Protein 2Y24 (pdb70)

Nearest PDB structures (foldseek):
  2y24-assembly1_A  TM=1.003E+00  e=2.782E-86  Dickeya chrysanthemi
  5a6m-assembly1_A  TM=9.513E-01  e=2.501E-49  Acetivibrio thermocellus ATCC 27405
  4uqe-assembly1_A  TM=9.504E-01  e=2.361E-49  Acetivibrio thermocellus
  8vg9-assembly1_A  TM=9.445E-01  e=3.820E-45  Ruminococcus champanellensis 18P13 = JCM 17042
  4fmv-assembly1_A  TM=9.065E-01  e=8.695E-42  Ruminiclostridium papyrosolvens DSM 2782

InterPro domains:
  IPR001139 Glycoside hydrolase family 30 [PTHR11069] (90-370)
  IPR013780 Glycosyl hydrolase, all-beta [G3DSA:2.60.40.1180] (35-410)
  IPR017853 Glycoside hydrolase superfamily [SSF51445] (44-320)
  IPR033452 Glycosyl hydrolase family 30, beta sandwich domain [PF17189] (321-410)
  IPR033453 Glycosyl hydrolase family 30, TIM-barrel domain [PF02055] (87-242)

Secondary structure (DSSP, 8-state):
-EEEEEEEEEEEE--EEEEE--BTTBPPPPHHHHHHHH--STT-----EEEEEE-SSGGGGGGGHHHHHHHHHTTPEEEEEES---GGGBTTSSSBS--BB-GGGHHHHHHHHHHHHHHHHHTT---SEEES-S-TT---SSB--B--HHHHHHHHHHHGGGSTTSEEEEEEETT--GGGTHHHHT-HHHHTT--EEEEE-TTS-----HHHHHTTPEEEEEEE-S-TTS-TT-HHHHHHHHHHHHHHHHTT-SEEEEEESBSTTSSB-TTSPBPHHHHHHHHHHTTS-TT-EEEEE-S-SBTTEEEEEEE-TT--EEEEEEE-SSS-EEEEEEEES----EEEEEEESSS-SSEEEEEEE--TTSEEEEEE-TTEEEEEEE-

Foldseek 3Di:
DEKEFELPFFFAFAQFEAAEQQPVNDPGDDPLLLCQACDLDDQRQQGQEYEYEQDLDVVPLVRPAPSLLSSVVSNHAYEYAYAAHCQVQFPRSDQAQATARDPVCLVVLLVSQVVSQVVCVVRRRHHQAYEPHAALPDGHGHGHHHDFLVRLLVSQLVRLVVCPRHAYEDDQHAQLDCRNHVSQLVDCSNVVSHAEYEYEHPPHAQAADVSCRVSNHAYEHAEDFPDQPDFLQPLVGLLVLLVRVLSNVVSRHNYYYYYHQEDRNHQADPVSGGHLNSLSSSLCNSAQDGRKTKTDMDADPDPQKGKTKIAHPVGWIKIKIRHAAQAKDKYKYQYPPHDFFKWWKFKDANPHRRHTDDMWTQDPRRITMDMDHGRIIMMITGD

CATH classification: 2.60.40.1180 (+1 more: 3.20.20.80)

B-factor: mean 15.13, std 9.32, range [5.58, 94.35]

Structure (mmCIF, N/CA/C/O backbone):
data_2Y24
#
_entry.id   2Y24
#
_cell.length_a   59.578
_cell.length_b   59.578
_cell.length_c   168.296
_cell.angle_alpha   90.00
_cell.angle_beta   90.00
_cell.angle_gamma   120.00
#
_symmetry.space_group_name_H-M   'P 32 2 1'
#
loop_
_entity.id
_entity.type
_entity.pdbx_description
1 polymer XYLANASE
2 branched '4-O-methyl-alpha-D-glucopyranuronic acid-(1-2)-[beta-D-xylopyranose-(1-4)]beta-D-xylopyranose-(1-4)-beta-D-xylopyranose'
3 non-polymer 'TETRAETHYLENE GLYCOL'
4 non-polymer 'TRIETHYLENE GLYCOL'
5 non-polymer IMIDAZOLE
6 water water
#
loop_
_atom_site.group_PDB
_atom_site.id
_atom_site.type_symbol
_atom_site.label_atom_id
_atom_site.label_alt_id
_atom_site.label_comp_id
_atom_site.label_asym_id
_atom_site.label_entity_id
_atom_site.label_seq_id
_atom_site.pdbx_PDB_ins_code
_atom_site.Cartn_x
_atom_site.Cartn_y
_atom_site.Cartn_z
_atom_site.occupancy
_atom_site.B_iso_or_equiv
_atom_site.auth_seq_id
_atom_site.auth_comp_id
_atom_site.auth_asym_id
_atom_site.auth_atom_id
_atom_site.pdbx_PDB_model_num
ATOM 1 N N . ASP A 1 1 ? 9.276 -8.937 0.709 1.00 20.89 31 ASP A N 1
ATOM 2 C CA . ASP A 1 1 ? 9.692 -7.498 0.589 1.00 19.89 31 ASP A CA 1
ATOM 3 C C . ASP A 1 1 ? 9.943 -7.151 -0.876 1.00 19.21 31 ASP A C 1
ATOM 4 O O . ASP A 1 1 ? 9.811 -8.030 -1.770 1.00 16.81 31 ASP A O 1
ATOM 9 N N . THR A 1 2 ? 10.301 -5.881 -1.125 1.00 19.92 32 THR A N 1
ATOM 10 C CA . THR A 1 2 ? 10.437 -5.346 -2.485 1.00 20.60 32 THR A CA 1
ATOM 11 C C . THR A 1 2 ? 11.664 -5.839 -3.241 1.00 17.80 32 THR A C 1
ATOM 12 O O . THR A 1 2 ? 12.759 -5.905 -2.685 1.00 18.67 32 THR A O 1
ATOM 16 N N . VAL A 1 3 ? 11.441 -6.247 -4.484 1.00 14.25 33 VAL A N 1
ATOM 17 C CA . VAL A 1 3 ? 12.524 -6.592 -5.425 1.00 14.29 33 VAL A CA 1
ATOM 18 C C . VAL A 1 3 ? 12.441 -5.678 -6.635 1.00 14.46 33 VAL A C 1
ATOM 19 O O . VAL A 1 3 ? 11.514 -5.787 -7.502 1.00 16.49 33 VAL A O 1
ATOM 23 N N . LYS A 1 4 ? 13.416 -4.749 -6.705 1.00 13.11 34 LYS A N 1
ATOM 24 C CA . LYS A 1 4 ? 13.539 -3.860 -7.902 1.00 14.35 34 LYS A CA 1
ATOM 25 C C . LYS A 1 4 ? 14.459 -4.462 -8.944 1.00 13.93 34 LYS A C 1
ATOM 26 O O . LYS A 1 4 ? 15.564 -4.920 -8.629 1.00 14.37 34 LYS A O 1
ATOM 32 N N . ILE A 1 5 ? 13.977 -4.468 -10.189 1.00 13.77 35 ILE A N 1
ATOM 33 C CA . ILE A 1 5 ? 14.727 -5.076 -11.309 1.00 13.41 35 ILE A CA 1
ATOM 34 C C . ILE A 1 5 ? 14.776 -3.987 -12.417 1.00 16.39 35 ILE A C 1
ATOM 35 O O . ILE A 1 5 ? 13.733 -3.378 -12.743 1.00 15.78 35 ILE A O 1
ATOM 40 N N . ASP A 1 6 ? 15.956 -3.768 -12.971 1.00 15.25 36 ASP A N 1
ATOM 41 C CA . ASP A 1 6 ? 16.130 -2.874 -14.135 1.00 14.34 36 ASP A CA 1
ATOM 42 C C . ASP A 1 6 ? 16.800 -3.602 -15.276 1.00 13.93 36 ASP A C 1
ATOM 43 O O . ASP A 1 6 ? 18.004 -3.903 -15.197 1.00 13.61 36 ASP A O 1
ATOM 48 N N . ALA A 1 7 ? 16.037 -3.947 -16.301 1.00 14.06 37 ALA A N 1
ATOM 49 C CA . ALA A 1 7 ? 16.459 -4.740 -17.423 1.00 13.76 37 ALA A CA 1
ATOM 50 C C . ALA A 1 7 ? 17.469 -4.032 -18.320 1.00 15.08 37 ALA A C 1
ATOM 51 O O . ALA A 1 7 ? 18.169 -4.640 -19.164 1.00 16.19 37 ALA A O 1
ATOM 53 N N . ASN A 1 8 ? 17.600 -2.719 -18.098 1.00 14.41 38 ASN A N 1
ATOM 54 C CA . ASN A 1 8 ? 18.555 -1.896 -18.841 1.00 13.01 38 ASN A CA 1
ATOM 55 C C . ASN A 1 8 ? 19.953 -1.754 -18.218 1.00 15.03 38 ASN A C 1
ATOM 56 O O . ASN A 1 8 ? 20.775 -1.127 -18.771 1.00 15.46 38 ASN A O 1
ATOM 64 N N . VAL A 1 9 ? 20.200 -2.381 -17.083 1.00 13.92 39 VAL A N 1
ATOM 65 C CA . VAL A 1 9 ? 21.513 -2.413 -16.417 1.00 13.65 39 VAL A CA 1
ATOM 66 C C . VAL A 1 9 ? 21.946 -3.881 -16.440 1.00 11.44 39 VAL A C 1
ATOM 67 O O . VAL A 1 9 ? 21.271 -4.791 -15.913 1.00 12.34 39 VAL A O 1
ATOM 71 N N . ASN A 1 10 ? 23.049 -4.124 -17.148 1.00 12.61 40 ASN A N 1
ATOM 72 C CA . ASN A 1 10 ? 23.535 -5.495 -17.503 1.00 14.25 40 ASN A CA 1
ATOM 73 C C . ASN A 1 10 ? 24.887 -5.744 -16.827 1.00 12.17 40 ASN A C 1
ATOM 74 O O . ASN A 1 10 ? 25.659 -4.822 -16.582 1.00 14.17 40 ASN A O 1
ATOM 79 N N . TYR A 1 11 ? 25.178 -6.990 -16.533 1.00 10.87 41 TYR A N 1
ATOM 80 C CA . TYR A 1 11 ? 26.480 -7.415 -15.923 1.00 10.91 41 TYR A CA 1
ATOM 81 C C . TYR A 1 11 ? 27.114 -8.359 -16.931 1.00 10.30 41 TYR A C 1
ATOM 82 O O . TYR A 1 11 ? 27.287 -8.001 -18.094 1.00 10.54 41 TYR A O 1
ATOM 91 N N . GLN A 1 12 ? 27.459 -9.577 -16.521 1.00 9.45 42 GLN A N 1
ATOM 92 C CA . GLN A 1 12 ? 28.195 -10.541 -17.353 1.00 9.40 42 GLN A CA 1
ATOM 93 C C 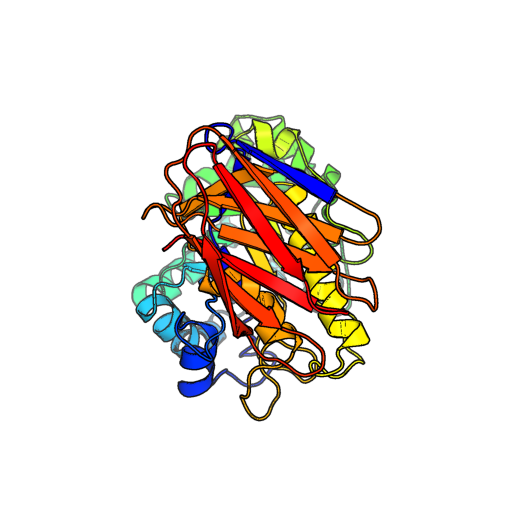. GLN A 1 12 ? 27.248 -11.281 -18.337 1.00 8.36 42 GLN A C 1
ATOM 94 O O . GLN A 1 12 ? 26.039 -11.461 -18.082 1.00 9.68 42 GLN A O 1
ATOM 100 N N . ILE A 1 13 ? 27.846 -11.751 -19.420 1.00 9.45 43 ILE A N 1
ATOM 101 C CA . ILE A 1 13 ? 27.300 -12.795 -20.277 1.00 9.96 43 ILE A CA 1
ATOM 102 C C . ILE A 1 13 ? 27.408 -14.166 -19.557 1.00 8.77 43 ILE A C 1
ATOM 103 O O . ILE A 1 13 ? 28.418 -14.477 -18.930 1.00 9.88 43 ILE A O 1
ATOM 108 N N . ILE A 1 14 ? 26.325 -14.968 -19.634 1.00 8.28 44 ILE A N 1
ATOM 109 C CA . ILE A 1 14 ? 26.351 -16.342 -19.144 1.00 7.97 44 ILE A CA 1
ATOM 110 C C . ILE A 1 14 ? 26.617 -17.256 -20.328 1.00 8.37 44 ILE A C 1
ATOM 111 O O . ILE A 1 14 ? 25.854 -17.353 -21.281 1.00 10.54 44 ILE A O 1
ATOM 116 N N . GLN A 1 15 ? 27.777 -17.897 -20.289 1.00 8.47 45 GLN A N 1
ATOM 117 C CA . GLN A 1 15 ? 28.108 -18.958 -21.227 1.00 10.02 45 GLN A CA 1
ATOM 118 C C . GLN A 1 15 ? 27.349 -20.231 -20.930 1.00 8.77 45 GLN A C 1
ATOM 119 O O . GLN A 1 15 ? 26.911 -20.884 -21.858 1.00 10.92 45 GLN A O 1
ATOM 129 N N . GLY A 1 16 ? 27.237 -20.617 -19.678 1.00 8.06 46 GLY A N 1
ATOM 130 C CA . GLY A 1 16 ? 26.543 -21.793 -19.331 1.00 8.08 46 GLY A CA 1
ATOM 131 C C . GLY A 1 16 ? 27.014 -22.505 -18.078 1.00 7.53 46 GLY A C 1
ATOM 132 O O . GLY A 1 16 ? 27.851 -21.954 -17.303 1.00 8.15 46 GLY A O 1
ATOM 133 N N . PHE A 1 17 ? 26.452 -23.687 -17.888 1.00 7.74 47 PHE A N 1
ATOM 134 C CA . PHE A 1 17 ? 26.627 -24.502 -16.729 1.00 7.65 47 PHE A CA 1
ATOM 135 C C . PHE A 1 17 ? 27.156 -25.853 -17.208 1.00 7.52 47 PHE A C 1
ATOM 136 O O . PHE A 1 17 ? 26.760 -26.342 -18.242 1.00 7.81 47 PHE A O 1
ATOM 144 N N . GLY A 1 18 ? 28.052 -26.434 -16.439 1.00 7.07 48 GLY A N 1
ATOM 145 C CA . GLY A 1 18 ? 28.739 -27.657 -16.880 1.00 7.59 48 GLY A CA 1
ATOM 146 C C . GLY A 1 18 ? 29.009 -28.691 -15.783 1.00 7.30 48 GLY A C 1
ATOM 147 O O . GLY A 1 18 ? 28.660 -28.536 -14.617 1.00 7.15 48 GLY A O 1
ATOM 148 N N . GLY A 1 19 ? 29.643 -29.768 -16.237 1.00 7.25 49 GLY A N 1
ATOM 149 C CA . GLY A 1 19 ? 30.174 -30.761 -15.328 1.00 6.76 49 GLY A CA 1
ATOM 150 C C . GLY A 1 19 ? 31.342 -31.511 -15.994 1.00 7.19 49 GLY A C 1
ATOM 151 O O . GLY A 1 19 ? 31.617 -31.326 -17.150 1.00 7.89 49 GLY A O 1
ATOM 152 N N . MET A 1 20 ? 31.955 -32.360 -15.197 1.00 7.95 50 MET A N 1
ATOM 153 C CA . MET A 1 20 ? 33.174 -33.154 -15.579 1.00 7.34 50 MET A CA 1
ATOM 154 C C . MET A 1 20 ? 32.770 -34.496 -16.150 1.00 7.24 50 MET A C 1
ATOM 155 O O . MET A 1 20 ? 32.033 -35.284 -15.507 1.00 8.26 50 MET A O 1
ATOM 160 N N . SER A 1 21 ? 33.305 -34.803 -17.335 1.00 8.16 51 SER A N 1
ATOM 161 C CA . SER A 1 21 ? 33.317 -36.149 -17.932 1.00 8.42 51 SER A CA 1
ATOM 162 C C . SER A 1 21 ? 34.570 -36.867 -17.410 1.00 8.66 51 SER A C 1
ATOM 163 O O . SER A 1 21 ? 35.691 -36.432 -17.648 1.00 9.89 51 SER A O 1
ATOM 166 N N . GLY A 1 22 ? 34.383 -37.915 -16.601 1.00 8.74 52 GLY A N 1
ATOM 167 C CA . GLY A 1 22 ? 35.445 -38.559 -15.871 1.00 10.20 52 GLY A CA 1
ATOM 168 C C . GLY A 1 22 ? 36.075 -39.835 -16.456 1.00 10.35 52 GLY A C 1
ATOM 169 O O . GLY A 1 22 ? 36.951 -40.401 -15.838 1.00 10.78 52 GLY A O 1
ATOM 170 N N . VAL A 1 23 ? 35.647 -40.246 -17.647 1.00 9.14 53 VAL A N 1
ATOM 171 C CA . VAL A 1 23 ? 36.133 -41.495 -18.271 1.00 10.25 53 VAL A CA 1
ATOM 172 C C . VAL A 1 23 ? 37.683 -41.500 -18.228 1.00 11.94 53 VAL A C 1
ATOM 173 O O . VAL A 1 23 ? 38.315 -40.509 -18.583 1.00 10.80 53 VAL A O 1
ATOM 177 N N . GLY A 1 24 ? 38.262 -42.660 -17.847 1.00 11.68 54 GLY A N 1
ATOM 178 C CA . GLY A 1 24 ? 39.682 -42.790 -17.666 1.00 12.81 54 GLY A CA 1
ATOM 179 C C . GLY A 1 24 ? 39.977 -42.857 -16.185 1.00 12.17 54 GLY A C 1
ATOM 180 O O . GLY A 1 24 ? 40.947 -43.519 -15.807 1.00 13.93 54 GLY A O 1
ATOM 181 N N . TRP A 1 25 ? 39.229 -42.110 -15.363 1.00 11.57 55 TRP A N 1
ATOM 182 C CA . TRP A 1 25 ? 39.346 -42.183 -13.909 1.00 11.11 55 TRP A CA 1
ATOM 183 C C . TRP A 1 25 ? 38.175 -42.913 -13.257 1.00 11.13 55 TRP A C 1
ATOM 184 O O . TRP A 1 25 ? 38.322 -43.594 -12.227 1.00 13.07 55 TRP A O 1
ATOM 195 N N . ILE A 1 26 ? 36.986 -42.680 -13.847 1.00 10.63 56 ILE A N 1
ATOM 196 C CA . ILE A 1 26 ? 35.727 -43.355 -13.460 1.00 10.67 56 ILE A CA 1
ATOM 197 C C . ILE A 1 26 ? 35.043 -43.867 -14.713 1.00 12.35 56 ILE A C 1
ATOM 198 O O . ILE A 1 26 ? 35.503 -43.621 -15.808 1.00 12.68 56 ILE A O 1
ATOM 203 N N . ASN A 1 27 ? 33.980 -44.679 -14.562 1.00 11.38 57 ASN A N 1
ATOM 204 C CA . ASN A 1 27 ? 33.287 -45.207 -15.718 1.00 12.10 57 ASN A CA 1
ATOM 205 C C . ASN A 1 27 ? 32.669 -44.083 -16.564 1.00 11.18 57 ASN A C 1
ATOM 206 O O . ASN A 1 27 ? 32.202 -43.055 -16.034 1.00 11.26 57 ASN A O 1
ATOM 211 N N . ASP A 1 28 ? 32.625 -44.265 -17.871 1.00 11.64 58 ASP A N 1
ATOM 212 C CA . ASP A 1 28 ? 32.108 -43.281 -18.800 1.00 10.83 58 ASP A CA 1
ATOM 213 C C . ASP A 1 28 ? 30.626 -43.094 -18.542 1.00 11.77 58 ASP A C 1
ATOM 214 O O . ASP A 1 28 ? 29.922 -43.974 -18.000 1.00 12.06 58 ASP A O 1
ATOM 219 N N . LEU A 1 29 ? 30.155 -41.920 -18.935 1.00 11.06 59 LEU A N 1
ATOM 220 C CA . LEU A 1 29 ? 28.738 -41.653 -19.042 1.00 11.63 59 LEU A CA 1
ATOM 221 C C . LEU A 1 29 ? 28.141 -42.479 -20.195 1.00 12.19 59 LEU A C 1
ATOM 222 O O . LEU A 1 29 ? 28.813 -42.760 -21.208 1.00 14.15 59 LEU A O 1
ATOM 227 N N . THR A 1 30 ? 26.873 -42.878 -20.045 1.00 10.94 60 THR A N 1
ATOM 228 C CA . THR A 1 30 ? 26.103 -43.501 -21.097 1.00 11.05 60 THR A CA 1
ATOM 229 C C . THR A 1 30 ? 25.402 -42.526 -22.004 1.00 12.09 60 THR A C 1
ATOM 230 O O . THR A 1 30 ? 25.228 -41.349 -21.654 1.00 10.96 60 THR A O 1
ATOM 234 N N . THR A 1 31 ? 24.959 -43.011 -23.152 1.00 11.81 61 THR A N 1
ATOM 235 C CA . THR A 1 31 ? 24.167 -42.181 -24.061 1.00 11.60 61 THR A CA 1
ATOM 236 C C . THR A 1 31 ? 22.981 -41.547 -23.352 1.00 10.95 61 THR A C 1
ATOM 237 O O . THR A 1 31 ? 22.705 -40.338 -23.580 1.00 12.13 61 THR A O 1
ATOM 241 N N . GLU A 1 32 ? 22.207 -42.334 -22.586 1.00 12.16 62 GLU A N 1
ATOM 242 C CA . GLU A 1 32 ? 21.055 -41.782 -21.867 1.00 11.97 62 GLU A CA 1
ATOM 243 C C . GLU A 1 32 ? 21.442 -40.735 -20.845 1.00 10.74 62 GLU A C 1
ATOM 244 O O . GLU A 1 32 ? 20.732 -39.739 -20.706 1.00 11.41 62 GLU A O 1
ATOM 250 N N . GLN A 1 33 ? 22.524 -41.002 -20.120 1.00 10.42 63 GLN A N 1
ATOM 251 C CA . GLN A 1 33 ? 22.971 -40.020 -19.110 1.00 9.55 63 GLN A CA 1
ATOM 252 C C . GLN A 1 33 ? 23.400 -38.687 -19.728 1.00 9.47 63 GLN A C 1
ATOM 253 O O . GLN A 1 33 ? 23.048 -37.631 -19.181 1.00 10.02 63 GLN A O 1
ATOM 259 N N . ILE A 1 34 ? 24.093 -38.729 -20.869 1.00 9.42 64 ILE A N 1
ATOM 260 C CA . ILE A 1 34 ? 24.416 -37.483 -21.613 1.00 9.49 64 ILE A CA 1
ATOM 261 C C . ILE A 1 34 ? 23.199 -36.717 -22.095 1.00 9.92 64 ILE A C 1
ATOM 262 O O . ILE A 1 34 ? 23.099 -35.502 -21.934 1.00 10.70 64 ILE A O 1
ATOM 267 N N . ASN A 1 35 ? 22.187 -37.452 -22.556 1.00 10.17 65 ASN A N 1
ATOM 268 C CA . ASN A 1 35 ? 20.897 -36.828 -22.937 1.00 10.32 65 ASN A CA 1
ATOM 269 C C . ASN A 1 35 ? 20.212 -36.171 -21.765 1.00 9.29 65 ASN A C 1
ATOM 270 O O . ASN A 1 35 ? 19.722 -35.065 -21.877 1.00 12.39 65 ASN A O 1
ATOM 275 N N . THR A 1 36 ? 20.232 -36.831 -20.610 1.00 9.43 66 THR A N 1
ATOM 276 C CA . THR A 1 36 ? 19.615 -36.234 -19.383 1.00 9.44 66 THR A CA 1
ATOM 277 C C . THR A 1 36 ? 20.322 -34.979 -18.950 1.00 9.91 66 THR A C 1
ATOM 278 O O . THR A 1 36 ? 19.676 -33.996 -18.533 1.00 10.77 66 THR A O 1
ATOM 282 N N . ALA A 1 37 ? 21.679 -35.043 -18.997 1.00 9.35 67 ALA A N 1
ATOM 283 C CA . ALA A 1 37 ? 22.460 -33.901 -18.507 1.00 8.25 67 ALA A CA 1
ATOM 284 C C . ALA A 1 37 ? 22.514 -32.732 -19.467 1.00 8.92 67 ALA A C 1
ATOM 285 O O . ALA A 1 37 ? 22.540 -31.587 -18.983 1.00 9.21 67 ALA A O 1
ATOM 287 N N . TYR A 1 38 ? 22.572 -32.989 -20.770 1.00 8.58 68 TYR A N 1
ATOM 288 C CA . TYR A 1 38 ? 22.796 -31.947 -21.780 1.00 9.11 68 TYR A CA 1
ATOM 289 C C . TYR A 1 38 ? 21.559 -31.504 -22.584 1.00 10.74 68 TYR A C 1
ATOM 290 O O . TYR A 1 38 ? 21.641 -30.521 -23.348 1.00 10.84 68 TYR A O 1
ATOM 299 N N . GLY A 1 39 ? 20.441 -32.247 -22.456 1.00 10.74 69 GLY A N 1
ATOM 300 C CA . GLY A 1 39 ? 19.152 -31.686 -22.918 1.00 10.42 69 GLY A CA 1
ATOM 301 C C . GLY A 1 39 ? 18.738 -30.560 -22.002 1.00 11.13 69 GLY A C 1
ATOM 302 O O . GLY A 1 39 ? 19.280 -30.422 -20.895 1.00 11.09 69 GLY A O 1
ATOM 303 N N . SER A 1 40 ? 17.796 -29.752 -22.462 1.00 11.67 70 SER A N 1
ATOM 304 C CA . SER A 1 40 ? 17.280 -28.613 -21.680 1.00 12.21 70 SER A CA 1
ATOM 305 C C . SER A 1 40 ? 15.749 -28.647 -21.445 1.00 13.60 70 SER A C 1
ATOM 306 O O . SER A 1 40 ? 15.203 -27.676 -20.944 1.00 14.34 70 SER A O 1
ATOM 309 N N . GLY A 1 41 ? 15.128 -29.765 -21.791 1.00 13.53 71 GLY A N 1
ATOM 310 C CA . GLY A 1 41 ? 13.687 -29.976 -21.551 1.00 13.77 71 GLY A CA 1
ATOM 311 C C . GLY A 1 41 ? 13.372 -30.484 -20.160 1.00 12.59 71 GLY A C 1
ATOM 312 O O . GLY A 1 41 ? 14.251 -30.635 -19.256 1.00 12.52 71 GLY A O 1
ATOM 313 N N . VAL A 1 42 ? 12.076 -30.710 -19.967 1.00 12.88 72 VAL A N 1
ATOM 314 C CA . VAL A 1 42 ? 11.591 -31.192 -18.687 1.00 12.58 72 VAL A CA 1
ATOM 315 C C . VAL A 1 42 ? 12.346 -32.494 -18.250 1.00 11.38 72 VAL A C 1
ATOM 316 O O . VAL A 1 42 ? 12.472 -33.427 -19.039 1.00 13.31 72 VAL A O 1
ATOM 320 N N . GLY A 1 43 ? 12.818 -32.533 -17.005 1.00 11.03 73 GLY A N 1
ATOM 321 C CA . GLY A 1 43 ? 13.554 -33.646 -16.476 1.00 11.95 73 GLY A CA 1
ATOM 322 C C . GLY A 1 43 ? 15.028 -33.693 -16.867 1.00 10.89 73 GLY A C 1
ATOM 323 O O . GLY A 1 43 ? 15.697 -34.665 -16.487 1.00 12.55 73 GLY A O 1
ATOM 324 N N . GLN A 1 44 ? 15.482 -32.721 -17.639 1.00 10.28 74 GLN A N 1
ATOM 325 C CA . GLN A 1 44 ? 16.883 -32.638 -18.065 1.00 10.02 74 GLN A CA 1
ATOM 326 C C . GLN A 1 44 ? 17.562 -31.471 -17.385 1.00 8.91 74 GLN A C 1
ATOM 327 O O . GLN A 1 44 ? 16.937 -30.542 -16.901 1.00 11.17 74 GLN A O 1
ATOM 333 N N . ILE A 1 45 ? 18.879 -31.562 -17.284 1.00 9.52 75 ILE A N 1
ATOM 334 C CA . ILE A 1 45 ? 19.611 -30.605 -16.442 1.00 8.62 75 ILE A CA 1
ATOM 335 C C . ILE A 1 45 ? 19.859 -29.262 -17.133 1.00 8.68 75 ILE A C 1
ATOM 336 O O . ILE A 1 45 ? 19.851 -28.216 -16.460 1.00 9.22 75 ILE A O 1
ATOM 341 N N . GLY A 1 46 ? 20.110 -29.274 -18.456 1.00 8.04 76 GLY A N 1
ATOM 342 C CA . GLY A 1 46 ? 20.414 -28.083 -19.177 1.00 9.01 76 GLY A CA 1
ATOM 343 C C . GLY A 1 46 ? 21.890 -27.687 -19.252 1.00 8.10 76 GLY A C 1
ATOM 344 O O . GLY A 1 46 ? 22.184 -26.562 -19.652 1.00 9.60 76 GLY A O 1
ATOM 345 N N . LEU A 1 47 ? 22.774 -28.637 -18.917 1.00 8.37 77 LEU A N 1
ATOM 346 C CA . LEU A 1 47 ? 24.221 -28.349 -19.049 1.00 7.39 77 LEU A CA 1
ATOM 347 C C . LEU A 1 47 ? 24.524 -28.002 -20.517 1.00 8.08 77 LEU A C 1
ATOM 348 O O . LEU A 1 47 ? 23.935 -28.552 -21.473 1.00 8.86 77 LEU A O 1
ATOM 353 N N . SER A 1 48 ? 25.498 -27.078 -20.698 1.00 7.59 78 SER A N 1
ATOM 354 C CA . SER A 1 48 ? 25.997 -26.713 -22.019 1.00 7.75 78 SER A CA 1
ATOM 355 C C . SER A 1 48 ? 27.523 -26.644 -22.129 1.00 8.56 78 SER A C 1
ATOM 356 O O . SER A 1 48 ? 28.042 -26.108 -23.123 1.00 8.71 78 SER A O 1
ATOM 359 N N . ILE A 1 49 ? 28.187 -27.087 -21.052 1.00 7.95 79 ILE A N 1
ATOM 360 C CA . ILE A 1 49 ? 29.700 -27.131 -21.035 1.00 7.86 79 ILE A CA 1
ATOM 361 C C . ILE A 1 49 ? 30.028 -28.549 -20.490 1.00 7.90 79 ILE A C 1
ATOM 362 O O . ILE A 1 49 ? 29.469 -29.011 -19.485 1.00 7.92 79 ILE A O 1
ATOM 367 N N . MET A 1 50 ? 30.980 -29.210 -21.163 1.00 7.79 80 MET A N 1
ATOM 368 C CA . MET A 1 50 ? 31.590 -30.453 -20.676 1.00 7.42 80 MET A CA 1
ATOM 369 C C . MET A 1 50 ? 33.098 -30.242 -20.503 1.00 7.09 80 MET A C 1
ATOM 370 O O . MET A 1 50 ? 33.717 -29.824 -21.468 1.00 8.70 80 MET A O 1
ATOM 375 N N . ARG A 1 51 ? 33.581 -30.583 -19.314 1.00 7.22 81 ARG A N 1
ATOM 376 C CA . ARG A 1 51 ? 35.051 -30.591 -19.078 1.00 7.26 81 ARG A CA 1
ATOM 377 C C . ARG A 1 51 ? 35.587 -31.999 -19.244 1.00 7.20 81 ARG A C 1
ATOM 378 O O . ARG A 1 51 ? 34.966 -32.977 -18.834 1.00 8.53 81 ARG A O 1
ATOM 386 N N . VAL A 1 52 ? 36.753 -32.065 -19.866 1.00 7.28 82 VAL A N 1
ATOM 387 C CA . VAL A 1 52 ? 37.506 -33.321 -20.012 1.00 7.95 82 VAL A CA 1
ATOM 388 C C . VAL A 1 52 ? 38.923 -33.135 -19.567 1.00 8.91 82 VAL A C 1
ATOM 389 O O . VAL A 1 52 ? 39.442 -32.000 -19.612 1.00 8.56 82 VAL A O 1
ATOM 393 N N . ARG A 1 53 ? 39.557 -34.220 -19.144 1.00 7.26 83 ARG A N 1
ATOM 394 C CA . ARG A 1 53 ? 40.997 -34.244 -18.772 1.00 8.18 83 ARG A CA 1
ATOM 395 C C . ARG A 1 53 ? 41.814 -34.687 -19.966 1.00 8.51 83 ARG A C 1
ATOM 396 O O . ARG A 1 53 ? 41.429 -35.572 -20.698 1.00 8.89 83 ARG A O 1
ATOM 404 N N . ILE A 1 54 ? 42.991 -34.041 -20.086 1.00 8.08 84 ILE A N 1
ATOM 405 C CA . ILE A 1 54 ? 44.026 -34.387 -21.074 1.00 7.93 84 ILE A CA 1
ATOM 406 C C . ILE A 1 54 ? 45.062 -35.340 -20.468 1.00 8.20 84 ILE A C 1
ATOM 407 O O . ILE A 1 54 ? 45.882 -34.902 -19.649 1.00 9.42 84 ILE A O 1
ATOM 412 N N . ASP A 1 55 ? 44.958 -36.634 -20.817 1.00 9.06 85 ASP A N 1
ATOM 413 C CA . ASP A 1 55 ? 45.919 -37.627 -20.285 1.00 9.18 85 ASP A CA 1
ATOM 414 C C . ASP A 1 55 ? 47.326 -37.242 -20.789 1.00 9.28 85 ASP A C 1
ATOM 415 O O . ASP A 1 55 ? 47.473 -36.891 -21.945 1.00 10.68 85 ASP A O 1
ATOM 420 N N . PRO A 1 56 ? 48.348 -37.347 -19.917 1.00 10.31 86 PRO A N 1
ATOM 421 C CA . PRO A 1 56 ? 49.701 -37.107 -20.441 1.00 11.45 86 PRO A CA 1
ATOM 422 C C . PRO A 1 56 ? 50.129 -38.116 -21.499 1.00 11.15 86 PRO A C 1
ATOM 423 O O . PRO A 1 56 ? 51.065 -37.816 -22.212 1.00 14.57 86 PRO A O 1
ATOM 427 N N . ASP A 1 57 ? 49.468 -39.286 -21.574 1.00 11.49 87 ASP A N 1
ATOM 428 C CA . ASP A 1 57 ? 49.760 -40.353 -22.537 1.00 13.36 87 ASP A CA 1
ATOM 429 C C . ASP A 1 57 ? 48.754 -40.245 -23.651 1.00 12.94 87 ASP A C 1
ATOM 430 O O . ASP A 1 57 ? 47.541 -40.557 -23.473 1.00 13.63 87 ASP A O 1
ATOM 435 N N . SER A 1 58 ? 49.192 -39.811 -24.822 1.00 14.08 88 SER A N 1
ATOM 436 C CA . SER A 1 58 ? 48.282 -39.625 -25.975 1.00 14.19 88 SER A CA 1
ATOM 437 C C . SER A 1 58 ? 47.602 -40.876 -26.491 1.00 13.73 88 SER A C 1
ATOM 438 O O . SER A 1 58 ? 46.543 -40.800 -27.187 1.00 15.35 88 SER A O 1
ATOM 441 N N . SER A 1 59 ? 48.112 -42.051 -26.115 1.00 14.29 89 SER A N 1
ATOM 442 C CA . SER A 1 59 ? 47.415 -43.316 -26.515 1.00 15.21 89 SER A CA 1
ATOM 443 C C . SER A 1 59 ? 46.067 -43.554 -25.785 1.00 14.57 89 SER A C 1
ATOM 444 O O . SER A 1 59 ? 45.271 -44.424 -26.163 1.00 16.59 89 SER A O 1
ATOM 447 N N . LYS A 1 60 ? 45.802 -42.752 -24.769 1.00 14.18 90 LYS A N 1
ATOM 448 C CA . LYS A 1 60 ? 44.550 -42.861 -24.037 1.00 12.92 90 LYS A CA 1
ATOM 449 C C . LYS A 1 60 ? 43.477 -41.819 -24.378 1.00 13.16 90 LYS A C 1
ATOM 450 O O . LYS A 1 60 ? 42.356 -41.913 -23.851 1.00 12.23 90 LYS A O 1
ATOM 460 N N . TRP A 1 61 ? 43.791 -40.870 -25.271 1.00 12.06 91 TRP A N 1
ATOM 461 C CA . TRP A 1 61 ? 42.807 -39.861 -25.662 1.00 11.87 91 TRP A CA 1
ATOM 462 C C . TRP A 1 61 ? 41.527 -40.374 -26.282 1.00 11.21 91 TRP A C 1
ATOM 463 O O . TRP A 1 61 ? 40.477 -39.767 -26.046 1.00 10.98 91 TRP A O 1
ATOM 474 N N . ASN A 1 62 ? 41.611 -41.481 -27.024 1.00 11.85 92 ASN A N 1
ATOM 475 C CA . ASN A 1 62 ? 40.472 -42.053 -27.688 1.00 12.51 92 ASN A CA 1
ATOM 476 C C . ASN A 1 62 ? 39.276 -42.236 -26.761 1.00 12.82 92 ASN A C 1
ATOM 477 O O . ASN A 1 62 ? 38.120 -42.119 -27.214 1.00 13.80 92 ASN A O 1
ATOM 482 N N . ILE A 1 63 ? 39.513 -42.563 -25.492 1.00 11.48 93 ILE A N 1
ATOM 483 C CA . ILE A 1 63 ? 38.396 -42.893 -24.606 1.00 11.74 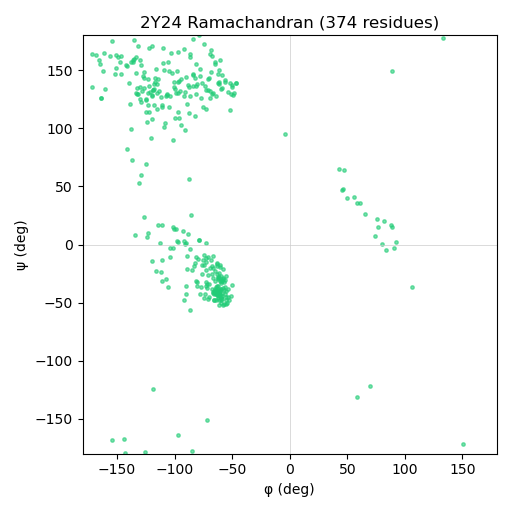93 ILE A CA 1
ATOM 484 C C . ILE A 1 63 ? 37.476 -41.705 -24.310 1.00 11.52 93 ILE A C 1
ATOM 485 O O . ILE A 1 63 ? 36.318 -41.844 -23.909 1.00 11.84 93 ILE A O 1
ATOM 490 N N . GLN A 1 64 ? 37.987 -40.486 -24.518 1.00 11.03 94 GLN A N 1
ATOM 491 C CA . GLN A 1 64 ? 37.186 -39.256 -24.330 1.00 9.69 94 GLN A CA 1
ATOM 492 C C . GLN A 1 64 ? 36.129 -38.986 -25.392 1.00 9.16 94 GLN A C 1
ATOM 493 O O . GLN A 1 64 ? 35.213 -38.161 -25.143 1.00 10.53 94 GLN A O 1
ATOM 499 N N . LEU A 1 65 ? 36.236 -39.694 -26.546 1.00 10.81 95 LEU A N 1
ATOM 500 C CA . LEU A 1 65 ? 35.510 -39.243 -27.729 1.00 11.59 95 LEU A CA 1
ATOM 501 C C . LEU A 1 65 ? 34.008 -39.514 -27.657 1.00 11.39 95 LEU A C 1
ATOM 502 O O . LEU A 1 65 ? 33.223 -38.635 -28.042 1.00 13.28 95 LEU A O 1
ATOM 507 N N . PRO A 1 66 ? 33.562 -40.730 -27.249 1.00 12.30 96 PRO A N 1
ATOM 508 C CA . PRO A 1 66 ? 32.113 -40.959 -27.333 1.00 12.52 96 PRO A CA 1
ATOM 509 C C . PRO A 1 66 ? 31.253 -39.885 -26.565 1.00 11.25 96 PRO A C 1
ATOM 510 O O . PRO A 1 66 ? 30.239 -39.381 -27.086 1.00 13.37 96 PRO A O 1
ATOM 514 N N . SER A 1 67 ? 31.665 -39.566 -25.350 1.00 10.49 97 SER A N 1
ATOM 515 C CA . SER A 1 67 ? 30.917 -38.583 -24.549 1.00 9.53 97 SER A CA 1
ATOM 516 C C . SER A 1 67 ? 31.039 -37.139 -25.082 1.00 10.40 97 SER A C 1
ATOM 517 O O . SER A 1 67 ? 30.086 -36.376 -25.122 1.00 11.75 97 SER A O 1
ATOM 520 N N . ALA A 1 68 ? 32.257 -36.744 -25.416 1.00 10.71 98 ALA A N 1
ATOM 521 C CA . ALA A 1 68 ? 32.467 -35.397 -25.952 1.00 10.31 98 ALA A CA 1
ATOM 522 C C . ALA A 1 68 ? 31.781 -35.186 -27.280 1.00 10.49 98 ALA A C 1
ATOM 523 O O . ALA A 1 68 ? 31.210 -34.130 -27.517 1.00 10.77 98 ALA A O 1
ATOM 525 N N . ARG A 1 69 ? 31.834 -36.172 -28.174 1.00 11.30 99 ARG A N 1
ATOM 526 C CA . ARG A 1 69 ? 31.155 -36.045 -29.436 1.00 11.90 99 ARG A CA 1
ATOM 527 C C . ARG A 1 69 ? 29.631 -35.908 -29.272 1.00 11.42 99 ARG A C 1
ATOM 528 O O . ARG A 1 69 ? 29.017 -35.045 -29.928 1.00 12.06 99 ARG A O 1
ATOM 536 N N . GLN A 1 70 ? 29.041 -36.733 -28.397 1.00 10.56 100 GLN A N 1
ATOM 537 C CA . GLN A 1 70 ? 27.615 -36.634 -28.181 1.00 9.66 100 GLN A CA 1
ATOM 538 C C . GLN A 1 70 ? 27.267 -35.252 -27.595 1.00 10.07 100 GLN A C 1
ATOM 539 O O . GLN A 1 70 ? 26.281 -34.628 -28.024 1.00 10.28 100 GLN A O 1
ATOM 545 N N . ALA A 1 71 ? 28.078 -34.747 -26.643 1.00 10.79 101 ALA A N 1
ATOM 546 C CA . ALA A 1 71 ? 27.798 -33.407 -26.056 1.00 10.71 101 ALA A CA 1
ATOM 547 C C . ALA A 1 71 ? 27.872 -32.334 -27.112 1.00 9.85 101 ALA A C 1
ATOM 548 O O . ALA A 1 71 ? 26.970 -31.422 -27.163 1.00 10.53 101 ALA A O 1
ATOM 550 N N . VAL A 1 72 ? 28.894 -32.371 -28.004 1.00 10.14 102 VAL A N 1
ATOM 551 C CA . VAL A 1 72 ? 28.973 -31.334 -29.076 1.00 10.47 102 VAL A CA 1
ATOM 552 C C . VAL A 1 72 ? 27.694 -31.389 -29.980 1.00 12.43 102 VAL A C 1
ATOM 553 O O . VAL A 1 72 ? 27.127 -30.339 -30.376 1.00 13.23 102 VAL A O 1
ATOM 557 N N . SER A 1 73 ? 27.218 -32.605 -30.295 1.00 12.55 103 SER A N 1
ATOM 558 C CA . SER A 1 73 ? 26.015 -32.762 -31.112 1.00 13.33 103 SER A CA 1
ATOM 559 C C . SER A 1 73 ? 24.778 -32.150 -30.436 1.00 12.91 103 SER A C 1
ATOM 560 O O . SER A 1 73 ? 23.850 -31.740 -31.115 1.00 16.42 103 SER A O 1
ATOM 563 N N . LEU A 1 74 ? 24.759 -32.112 -29.099 1.00 12.68 104 LEU A N 1
ATOM 564 C CA . LEU A 1 74 ? 23.704 -31.530 -28.273 1.00 11.16 104 LEU A CA 1
ATOM 565 C C . LEU A 1 74 ? 23.931 -30.024 -28.000 1.00 10.76 104 LEU A C 1
ATOM 566 O O . LEU A 1 74 ? 23.217 -29.393 -27.200 1.00 12.64 104 LEU A O 1
ATOM 571 N N . GLY A 1 75 ? 24.911 -29.404 -28.670 1.00 12.14 105 GLY A N 1
ATOM 572 C CA . GLY A 1 75 ? 25.130 -27.959 -28.578 1.00 11.77 105 GLY A CA 1
ATOM 573 C C . GLY A 1 75 ? 26.135 -27.588 -27.488 1.00 12.40 105 GLY A C 1
ATOM 574 O O . GLY A 1 75 ? 26.381 -26.409 -27.314 1.00 13.58 105 GLY A O 1
ATOM 575 N N . ALA A 1 76 ? 26.728 -28.540 -26.796 1.00 11.12 106 ALA A N 1
ATOM 576 C CA . ALA A 1 76 ? 27.661 -28.193 -25.673 1.00 10.21 106 ALA A CA 1
ATOM 577 C C . ALA A 1 76 ? 29.027 -27.758 -26.165 1.00 9.26 106 ALA A C 1
ATOM 578 O O . ALA A 1 76 ? 29.450 -28.117 -27.245 1.00 11.83 106 ALA A O 1
ATOM 580 N N . LYS A 1 77 ? 29.666 -26.905 -25.365 1.00 9.37 107 LYS A N 1
ATOM 581 C CA . LYS A 1 77 ? 31.030 -26.467 -25.563 1.00 9.22 107 LYS A CA 1
ATOM 582 C C . LYS A 1 77 ? 31.966 -27.361 -24.704 1.00 8.32 107 LYS A C 1
ATOM 583 O O . LYS A 1 77 ? 31.692 -27.603 -23.522 1.00 8.80 107 LYS A O 1
ATOM 589 N N . ILE A 1 78 ? 33.055 -27.862 -25.307 1.00 8.49 108 ILE A N 1
ATOM 590 C CA . ILE A 1 78 ? 34.011 -28.701 -24.580 1.00 7.92 108 ILE A CA 1
ATOM 591 C C . ILE A 1 78 ? 35.183 -27.792 -24.120 1.00 8.18 108 ILE A C 1
ATOM 592 O O . ILE A 1 78 ? 35.751 -27.031 -24.920 1.00 9.02 108 ILE A O 1
ATOM 597 N N . MET A 1 79 ? 35.528 -27.887 -22.830 1.00 8.57 109 MET A N 1
ATOM 598 C CA . MET A 1 79 ? 36.821 -27.340 -22.328 1.00 7.19 109 MET A CA 1
ATOM 599 C C . MET A 1 79 ? 37.709 -28.500 -21.847 1.00 7.11 109 MET A C 1
ATOM 600 O O . MET A 1 79 ? 37.173 -29.482 -21.283 1.00 8.09 109 MET A O 1
ATOM 605 N N . ALA A 1 80 ? 38.996 -28.388 -22.090 1.00 8.41 110 ALA A N 1
ATOM 606 C CA . ALA A 1 80 ? 39.938 -29.413 -21.680 1.00 8.03 110 ALA A CA 1
ATOM 607 C C . ALA A 1 80 ? 40.964 -28.897 -20.698 1.00 7.71 110 ALA A C 1
ATOM 608 O O . ALA A 1 80 ? 41.521 -27.791 -20.928 1.00 8.05 110 ALA A O 1
ATOM 610 N N . THR A 1 81 ? 41.191 -29.665 -19.648 1.00 6.96 111 THR A N 1
ATOM 611 C CA . THR A 1 81 ? 42.178 -29.370 -18.608 1.00 7.22 111 THR A CA 1
ATOM 612 C C . THR A 1 81 ? 43.237 -30.478 -18.519 1.00 6.33 111 THR A C 1
ATOM 613 O O . THR A 1 81 ? 42.904 -31.625 -18.401 1.00 8.25 111 THR A O 1
ATOM 617 N N . PRO A 1 82 ? 44.546 -30.100 -18.553 1.00 7.41 112 PRO A N 1
ATOM 618 C CA . PRO A 1 82 ? 45.658 -30.999 -18.175 1.00 6.86 112 PRO A CA 1
ATOM 619 C C . PRO A 1 82 ? 45.945 -30.922 -16.694 1.00 6.71 112 PRO A C 1
ATOM 620 O O . PRO A 1 82 ? 46.019 -29.835 -16.149 1.00 7.97 112 PRO A O 1
ATOM 624 N N . TRP A 1 83 ? 46.170 -32.054 -16.033 1.00 7.30 113 TRP A N 1
ATOM 625 C CA . TRP A 1 83 ? 46.634 -32.137 -14.671 1.00 6.92 113 TRP A CA 1
ATOM 626 C C . TRP A 1 83 ? 48.190 -32.174 -14.584 1.00 7.88 113 TRP A C 1
ATOM 627 O O . TRP A 1 83 ? 48.751 -31.627 -13.658 1.00 7.58 113 TRP A O 1
ATOM 638 N N . SER A 1 84 ? 48.849 -32.816 -15.538 1.00 7.84 114 SER A N 1
ATOM 639 C CA . SER A 1 84 ? 50.328 -32.771 -15.625 1.00 7.15 114 SER A CA 1
ATOM 640 C C . SER A 1 84 ? 50.764 -32.818 -17.076 1.00 8.37 114 SER A C 1
ATOM 641 O O . SER A 1 84 ? 50.183 -33.570 -17.901 1.00 9.34 114 SER A O 1
ATOM 644 N N . PRO A 1 85 ? 51.870 -32.141 -17.388 1.00 8.02 115 PRO A N 1
ATOM 645 C CA . PRO A 1 85 ? 52.650 -32.493 -18.593 1.00 7.75 115 PRO A CA 1
ATOM 646 C C . PRO A 1 85 ? 53.180 -33.960 -18.536 1.00 9.42 115 PRO A C 1
ATOM 647 O O . PRO A 1 85 ? 53.296 -34.532 -17.449 1.00 9.22 115 PRO A O 1
ATOM 651 N N . PRO A 1 86 ? 53.514 -34.531 -19.712 1.00 10.98 116 PRO A N 1
ATOM 652 C CA . PRO A 1 86 ? 54.323 -35.736 -19.670 1.00 10.51 116 PRO A CA 1
ATOM 653 C C . PRO A 1 86 ? 55.529 -35.586 -18.691 1.00 11.05 116 PRO A C 1
ATOM 654 O O . PRO A 1 86 ? 56.157 -34.511 -18.620 1.00 11.77 116 PRO A O 1
ATOM 658 N N . ALA A 1 87 ? 55.807 -36.630 -17.941 1.00 10.94 117 ALA A N 1
ATOM 659 C CA . ALA A 1 87 ? 56.761 -36.549 -16.828 1.00 11.35 117 ALA A CA 1
ATOM 660 C C . ALA A 1 87 ? 58.122 -36.049 -17.254 1.00 12.21 117 ALA A C 1
ATOM 661 O O . ALA A 1 87 ? 58.693 -35.239 -16.549 1.00 11.74 117 ALA A O 1
ATOM 663 N N . TYR A 1 88 ? 58.616 -36.533 -18.398 1.00 12.12 118 TYR A N 1
ATOM 664 C CA . TYR A 1 88 ? 59.923 -36.135 -18.843 1.00 12.76 118 TYR A CA 1
ATOM 665 C C . TYR A 1 88 ? 60.108 -34.635 -19.037 1.00 11.92 118 TYR A C 1
ATOM 666 O O . TYR A 1 88 ? 61.250 -34.174 -18.951 1.00 14.08 118 TYR A O 1
ATOM 675 N N . MET A 1 89 ? 59.037 -33.871 -19.217 1.00 11.45 119 MET A N 1
ATOM 676 C CA . MET A 1 89 ? 59.102 -32.430 -19.378 1.00 10.25 119 MET A CA 1
ATOM 677 C C . MET A 1 89 ? 59.375 -31.647 -18.077 1.00 10.15 119 MET A C 1
ATOM 678 O O . MET A 1 89 ? 59.573 -30.422 -18.139 1.00 11.56 119 MET A O 1
ATOM 683 N N . LYS A 1 90 ? 59.251 -32.307 -16.943 1.00 10.44 120 LYS A N 1
ATOM 684 C CA . LYS A 1 90 ? 59.163 -31.666 -15.638 1.00 10.07 120 LYS A CA 1
ATOM 685 C C . LYS A 1 90 ? 60.447 -31.793 -14.796 1.00 10.58 120 LYS A C 1
ATOM 686 O O . LYS A 1 90 ? 61.225 -32.776 -14.977 1.00 12.12 120 LYS A O 1
ATOM 692 N N . SER A 1 91 ? 60.607 -30.875 -13.849 1.00 9.53 121 SER A N 1
ATOM 693 C CA . SER A 1 91 ? 61.810 -30.855 -12.997 1.00 10.17 121 SER A CA 1
ATOM 694 C C . SER A 1 91 ? 61.987 -32.116 -12.146 1.00 10.94 121 SER A C 1
ATOM 695 O O . SER A 1 91 ? 63.111 -32.462 -11.752 1.00 12.78 121 SER A O 1
ATOM 698 N N . ASN A 1 92 ? 60.891 -32.818 -11.864 1.00 11.75 122 ASN A N 1
ATOM 699 C CA . ASN A 1 92 ? 60.915 -33.986 -11.034 1.00 12.08 122 ASN A CA 1
ATOM 700 C C . ASN A 1 92 ? 60.809 -35.306 -11.806 1.00 11.18 122 ASN A C 1
ATOM 701 O O . ASN A 1 92 ? 60.817 -36.405 -11.187 1.00 13.47 122 ASN A O 1
ATOM 706 N N . ASN A 1 93 ? 60.651 -35.217 -13.134 1.00 11.93 123 ASN A N 1
ATOM 707 C CA . ASN A 1 93 ? 60.477 -36.417 -13.963 1.00 12.58 123 ASN A CA 1
ATOM 708 C C . ASN A 1 93 ? 59.456 -37.387 -13.372 1.00 12.51 123 ASN A C 1
ATOM 709 O O . ASN A 1 93 ? 59.607 -38.598 -13.417 1.00 15.04 123 ASN A O 1
ATOM 714 N N . SER A 1 94 ? 58.314 -36.833 -12.980 1.00 12.68 124 SER A N 1
ATOM 715 C CA . SER A 1 94 ? 57.208 -37.589 -12.393 1.00 11.89 124 SER A CA 1
ATOM 716 C C . SER A 1 94 ? 55.902 -36.863 -12.710 1.00 10.47 124 SER A C 1
ATOM 717 O O . SER A 1 94 ? 55.858 -35.634 -12.763 1.00 11.18 124 SER A O 1
ATOM 720 N N . LEU A 1 95 ? 54.827 -37.633 -12.888 1.00 10.07 125 LEU A N 1
ATOM 721 C CA . LEU A 1 95 ? 53.514 -37.044 -13.101 1.00 10.01 125 LEU A CA 1
ATOM 722 C C . LEU A 1 95 ? 52.874 -36.495 -11.844 1.00 9.39 125 LEU A C 1
ATOM 723 O O . LEU A 1 95 ? 51.901 -35.721 -11.930 1.00 10.29 125 LEU A O 1
ATOM 728 N N . ILE A 1 96 ? 53.366 -36.903 -10.680 1.00 9.71 126 ILE A N 1
ATOM 729 C CA . ILE A 1 96 ? 52.683 -36.648 -9.387 1.00 10.52 126 ILE A CA 1
ATOM 730 C C . ILE A 1 96 ? 53.545 -35.817 -8.431 1.00 9.24 126 ILE A C 1
ATOM 731 O O . ILE A 1 96 ? 54.728 -35.565 -8.695 1.00 12.04 126 ILE A O 1
ATOM 736 N N . ASN A 1 97 ? 52.953 -35.383 -7.318 1.00 10.29 127 ASN A N 1
ATOM 737 C CA . ASN A 1 97 ? 53.690 -34.602 -6.309 1.00 10.23 127 ASN A CA 1
ATOM 738 C C . ASN A 1 97 ? 54.232 -33.281 -6.837 1.00 9.32 127 ASN A C 1
ATOM 739 O O . ASN A 1 97 ? 55.313 -32.829 -6.475 1.00 11.42 127 ASN A O 1
ATOM 744 N N . GLY A 1 98 ? 53.494 -32.646 -7.717 1.00 8.95 128 GLY A N 1
ATOM 745 C CA . GLY A 1 98 ? 53.873 -31.396 -8.345 1.00 8.97 128 GLY A CA 1
ATOM 746 C C . GLY A 1 98 ? 55.043 -31.553 -9.337 1.00 8.69 128 GLY A C 1
ATOM 747 O O . GLY A 1 98 ? 54.988 -32.411 -10.234 1.00 9.71 128 GLY A O 1
ATOM 748 N N . GLY A 1 99 ? 56.129 -30.813 -9.086 1.00 8.99 129 GLY A N 1
ATOM 749 C CA . GLY A 1 99 ? 57.131 -30.657 -10.130 1.00 8.46 129 GLY A CA 1
ATOM 750 C C . GLY A 1 99 ? 56.813 -29.475 -11.003 1.00 8.37 129 GLY A C 1
ATOM 751 O O . GLY A 1 99 ? 55.619 -29.153 -11.193 1.00 11.39 129 GLY A O 1
ATOM 752 N N . ARG A 1 100 ? 57.778 -28.790 -11.573 1.00 8.69 130 ARG A N 1
ATOM 753 C CA . ARG A 1 100 ? 57.531 -27.638 -12.460 1.00 8.37 130 ARG A CA 1
ATOM 754 C C . ARG A 1 100 ? 57.756 -28.033 -13.893 1.00 8.89 130 ARG A C 1
ATOM 755 O O . ARG A 1 100 ? 58.668 -28.862 -14.201 1.00 10.06 130 ARG A O 1
ATOM 763 N N . LEU A 1 101 ? 57.050 -27.426 -14.863 1.00 8.13 131 LEU A N 1
ATOM 764 C CA . LEU A 1 101 ? 57.337 -27.559 -16.261 1.00 7.97 131 LEU A CA 1
ATOM 765 C C . LEU A 1 101 ? 58.670 -26.830 -16.514 1.00 9.30 131 LEU A C 1
ATOM 766 O O . LEU A 1 101 ? 58.798 -25.620 -16.252 1.00 8.92 131 LEU A O 1
ATOM 771 N N . LEU A 1 102 ? 59.639 -27.519 -17.125 1.00 9.80 132 LEU A N 1
ATOM 772 C CA . LEU A 1 102 ? 60.905 -26.862 -17.437 1.00 9.51 132 LEU A CA 1
ATOM 773 C C . LEU A 1 102 ? 60.667 -25.839 -18.598 1.00 10.49 132 LEU A C 1
ATOM 774 O O . LEU A 1 102 ? 60.063 -26.184 -19.613 1.00 10.77 132 LEU A O 1
ATOM 779 N N . PRO A 1 103 ? 61.184 -24.597 -18.460 1.00 9.97 133 PRO A N 1
ATOM 780 C CA . PRO A 1 103 ? 61.029 -23.626 -19.551 1.00 11.47 133 PRO A CA 1
ATOM 781 C C . PRO A 1 103 ? 61.561 -24.082 -20.895 1.00 11.56 133 PRO A C 1
ATOM 782 O O . PRO A 1 103 ? 60.989 -23.753 -21.928 1.00 11.72 133 PRO A O 1
ATOM 786 N N . ALA A 1 104 ? 62.601 -24.909 -20.903 1.00 11.42 134 ALA A N 1
ATOM 787 C CA . ALA A 1 104 ? 63.075 -25.530 -22.128 1.00 12.33 134 ALA A CA 1
ATOM 788 C C . ALA A 1 104 ? 62.035 -26.307 -22.899 1.00 11.18 134 ALA A C 1
ATOM 789 O O . ALA A 1 104 ? 62.163 -26.497 -24.127 1.00 12.82 134 ALA A O 1
ATOM 791 N N . ASN A 1 105 ? 61.047 -26.790 -22.146 1.00 11.20 135 ASN A N 1
ATOM 792 C CA . ASN A 1 105 ? 59.950 -27.590 -22.714 1.00 11.36 135 ASN A CA 1
ATOM 793 C C . ASN A 1 105 ? 58.648 -26.817 -22.916 1.00 10.49 135 ASN A C 1
ATOM 794 O O . ASN A 1 105 ? 57.642 -27.428 -23.222 1.00 10.61 135 ASN A O 1
ATOM 799 N N . TYR A 1 106 ? 58.644 -25.490 -22.883 1.00 9.65 136 TYR A N 1
ATOM 800 C CA . TYR A 1 106 ? 57.343 -24.813 -23.058 1.00 9.54 136 TYR A CA 1
ATOM 801 C C . TYR A 1 106 ? 56.823 -25.077 -24.454 1.00 9.73 136 TYR A C 1
ATOM 802 O O . TYR A 1 106 ? 55.605 -25.281 -24.626 1.00 11.24 136 TYR A O 1
ATOM 811 N N . SER A 1 107 ? 57.672 -25.065 -25.479 1.00 10.57 137 SER A N 1
ATOM 812 C CA . SER A 1 107 ? 57.197 -25.322 -26.867 1.00 11.30 137 SER A CA 1
ATOM 813 C C . SER A 1 107 ? 56.703 -26.769 -27.030 1.00 11.17 137 SER A C 1
ATOM 814 O O . SER A 1 107 ? 55.634 -27.040 -27.703 1.00 10.99 137 SER A O 1
ATOM 817 N N . ALA A 1 108 ? 57.431 -27.727 -26.424 1.00 10.36 138 ALA A N 1
ATOM 818 C CA . ALA A 1 108 ? 56.998 -29.129 -26.498 1.00 10.54 138 ALA A CA 1
ATOM 819 C C . ALA A 1 108 ? 55.621 -29.311 -25.796 1.00 9.88 138 ALA A C 1
ATOM 820 O O . ALA A 1 108 ? 54.777 -30.113 -26.218 1.00 10.49 138 ALA A O 1
ATOM 822 N N . TYR A 1 109 ? 55.433 -28.637 -24.675 1.00 9.85 139 TYR A N 1
ATOM 823 C CA . TYR A 1 109 ? 54.153 -28.710 -23.930 1.00 9.89 139 TYR A CA 1
ATOM 824 C C . TYR A 1 109 ? 53.018 -28.141 -24.751 1.00 9.23 139 TYR A C 1
ATOM 825 O O . TYR A 1 109 ? 51.929 -28.749 -24.838 1.00 10.08 139 TYR A O 1
ATOM 834 N N . THR A 1 110 ? 53.293 -27.021 -25.441 1.00 9.41 140 THR A N 1
ATOM 835 C CA . THR A 1 110 ? 52.229 -26.435 -26.291 1.00 10.07 140 THR A CA 1
ATOM 836 C C . THR A 1 110 ? 51.853 -27.405 -27.418 1.00 10.37 140 THR A C 1
ATOM 837 O O . THR A 1 110 ? 50.658 -27.577 -27.741 1.00 10.48 140 THR A O 1
ATOM 841 N N . SER A 1 111 ? 52.862 -28.104 -27.999 1.00 9.62 141 SER A N 1
ATOM 842 C CA . SER A 1 111 ? 52.582 -29.107 -28.998 1.00 11.89 141 SER A CA 1
ATOM 843 C C . SER A 1 111 ? 51.739 -30.248 -28.460 1.00 10.78 141 SER A C 1
ATOM 844 O O . SER A 1 111 ? 50.865 -30.743 -29.171 1.00 12.54 141 SER A O 1
ATOM 848 N N . HIS A 1 112 ? 52.001 -30.704 -27.246 1.00 10.72 142 HIS A N 1
ATOM 849 C CA . HIS A 1 112 ? 51.167 -31.710 -26.568 1.00 10.73 142 HIS A CA 1
ATOM 850 C C . HIS A 1 112 ? 49.696 -31.226 -26.504 1.00 9.22 142 HIS A C 1
ATOM 851 O O . HIS A 1 112 ? 48.776 -31.991 -26.876 1.00 10.76 142 HIS A O 1
ATOM 858 N N . LEU A 1 113 ? 49.467 -29.998 -26.017 1.00 10.35 143 LEU A N 1
ATOM 859 C CA . LEU A 1 113 ? 48.097 -29.512 -25.866 1.00 9.17 143 LEU A CA 1
ATOM 860 C C . LEU A 1 113 ? 47.408 -29.364 -27.204 1.00 9.04 143 LEU A C 1
ATOM 861 O O . LEU A 1 113 ? 46.198 -29.691 -27.330 1.00 9.37 143 LEU A O 1
ATOM 866 N N . LEU A 1 114 ? 48.137 -28.871 -28.185 1.00 8.94 144 LEU A N 1
ATOM 867 C CA . LEU A 1 114 ? 47.543 -28.657 -29.492 1.00 10.36 144 LEU A CA 1
ATOM 868 C C . LEU A 1 114 ? 47.307 -29.992 -30.218 1.00 11.04 144 LEU A C 1
ATOM 869 O O . LEU A 1 114 ? 46.325 -30.098 -30.953 1.00 12.53 144 LEU A O 1
ATOM 874 N N . ASP A 1 115 ? 48.144 -30.981 -30.006 1.00 11.82 145 ASP A N 1
ATOM 875 C CA . ASP A 1 115 ? 47.910 -32.338 -30.516 1.00 10.93 145 ASP A CA 1
ATOM 876 C C . ASP A 1 115 ? 46.555 -32.859 -29.948 1.00 10.63 145 ASP A C 1
ATOM 877 O O . ASP A 1 115 ? 45.780 -33.477 -30.649 1.00 12.10 145 ASP A O 1
ATOM 882 N N . PHE A 1 116 ? 46.304 -32.641 -28.654 1.00 10.21 146 PHE A N 1
ATOM 883 C CA . PHE A 1 116 ? 45.027 -33.026 -28.057 1.00 10.05 146 PHE A CA 1
ATOM 884 C C . PHE A 1 116 ? 43.856 -32.319 -28.739 1.00 11.06 146 PHE A C 1
ATOM 885 O O . PHE A 1 116 ? 42.860 -32.952 -29.136 1.00 11.64 146 PHE A O 1
ATOM 893 N N . SER A 1 117 ? 44.023 -31.021 -28.930 1.00 10.91 147 SER A N 1
ATOM 894 C CA . SER A 1 117 ? 42.935 -30.299 -29.568 1.00 11.98 147 SER A CA 1
ATOM 895 C C . SER A 1 117 ? 42.698 -30.778 -30.997 1.00 10.95 147 SER A C 1
ATOM 896 O O . SER A 1 117 ? 41.519 -30.931 -31.415 1.00 11.91 147 SER A O 1
ATOM 900 N N . LYS A 1 118 ? 43.770 -31.118 -31.726 1.00 11.51 148 LYS A N 1
ATOM 901 C CA . LYS A 1 118 ? 43.647 -31.610 -33.115 1.00 12.13 148 LYS A CA 1
ATOM 902 C C . LYS A 1 118 ? 42.948 -32.956 -33.155 1.00 12.55 148 LYS A C 1
ATOM 903 O O . LYS A 1 118 ? 42.052 -33.184 -34.002 1.00 13.36 148 LYS A O 1
ATOM 909 N N . TYR A 1 119 ? 43.310 -33.832 -32.213 1.00 11.90 149 TYR A N 1
ATOM 910 C CA . TYR A 1 119 ? 42.704 -35.171 -32.098 1.00 12.81 149 TYR A CA 1
ATOM 911 C C . TYR A 1 119 ? 41.178 -35.054 -31.874 1.00 12.85 149 TYR A C 1
ATOM 912 O O . TYR A 1 119 ? 40.350 -35.721 -32.514 1.00 13.38 149 TYR A O 1
ATOM 921 N N . MET A 1 120 ? 40.799 -34.203 -30.940 1.00 12.73 150 MET A N 1
ATOM 922 C CA . MET A 1 120 ? 39.393 -33.947 -30.643 1.00 12.03 150 MET A CA 1
ATOM 923 C C . MET A 1 120 ? 38.659 -33.417 -31.880 1.00 12.76 150 MET A C 1
ATOM 924 O O . MET A 1 120 ? 37.555 -33.864 -32.214 1.00 15.03 150 MET A O 1
ATOM 929 N N . GLN A 1 121 ? 39.190 -32.403 -32.529 1.00 13.33 151 GLN A N 1
ATOM 930 C CA . GLN A 1 121 ? 38.572 -31.826 -33.713 1.00 15.74 151 GLN A CA 1
ATOM 931 C C . GLN A 1 121 ? 38.398 -32.892 -34.821 1.00 14.61 151 GLN A C 1
ATOM 932 O O . GLN A 1 121 ? 37.299 -33.013 -35.416 1.00 16.68 151 GLN A O 1
ATOM 938 N N . THR A 1 122 ? 39.499 -33.603 -35.149 1.00 14.52 152 THR A N 1
ATOM 939 C CA . THR A 1 122 ? 39.457 -34.591 -36.235 1.00 14.44 152 THR A CA 1
ATOM 940 C C . THR A 1 122 ? 38.403 -35.694 -35.977 1.00 14.95 152 THR A C 1
ATOM 941 O O . THR A 1 122 ? 37.796 -36.229 -36.946 1.00 17.36 152 THR A O 1
ATOM 945 N N . ASN A 1 123 ? 38.175 -35.976 -34.728 1.00 15.81 153 ASN A N 1
ATOM 946 C CA . ASN A 1 123 ? 37.253 -37.038 -34.324 1.00 17.48 153 ASN A CA 1
ATOM 947 C C . ASN A 1 123 ? 35.856 -36.582 -33.923 1.00 17.71 153 ASN A C 1
ATOM 948 O O . ASN A 1 123 ? 35.086 -37.387 -33.362 1.00 20.11 153 ASN A O 1
ATOM 953 N N . GLY A 1 124 ? 35.526 -35.326 -34.246 1.00 17.53 154 GLY A N 1
ATOM 954 C CA . GLY A 1 124 ? 34.124 -34.869 -34.113 1.00 17.22 154 GLY A CA 1
ATOM 955 C C . GLY A 1 124 ? 33.764 -34.328 -32.745 1.00 16.40 154 GLY A C 1
ATOM 956 O O . GLY A 1 124 ? 32.601 -34.069 -32.449 1.00 19.36 154 GLY A O 1
ATOM 957 N N . ALA A 1 125 ? 34.739 -33.988 -31.915 1.00 15.59 155 ALA A N 1
ATOM 958 C CA . ALA A 1 125 ? 34.506 -33.298 -30.629 1.00 15.08 155 ALA A CA 1
ATOM 959 C C . ALA A 1 125 ? 35.409 -32.051 -30.480 1.00 14.20 155 ALA A C 1
ATOM 960 O O . ALA A 1 125 ? 36.253 -31.979 -29.549 1.00 14.45 155 ALA A O 1
ATOM 962 N N . PRO A 1 126 ? 35.283 -31.079 -31.388 1.00 13.90 156 PRO A N 1
ATOM 963 C CA . PRO A 1 126 ? 36.167 -29.903 -31.327 1.00 13.96 156 PRO A CA 1
ATOM 964 C C . PRO A 1 126 ? 36.102 -29.170 -29.950 1.00 13.09 156 PRO A C 1
ATOM 965 O O . PRO A 1 126 ? 35.013 -29.078 -29.348 1.00 14.13 156 PRO A O 1
ATOM 969 N N . LEU A 1 127 ? 37.269 -28.686 -29.487 1.00 11.04 157 LEU A N 1
ATOM 970 C CA . LEU A 1 127 ? 37.313 -27.903 -28.262 1.00 11.10 157 LEU A CA 1
ATOM 971 C C . LEU A 1 127 ? 36.839 -2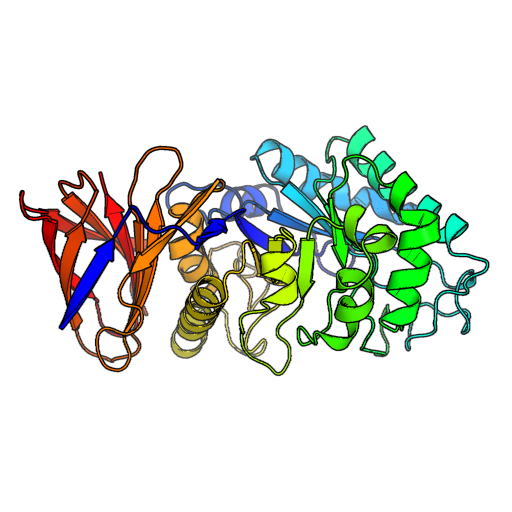6.469 -28.506 1.00 10.62 157 LEU A C 1
ATOM 972 O O . LEU A 1 127 ? 37.110 -25.860 -29.524 1.00 13.79 157 LEU A O 1
ATOM 977 N N . TYR A 1 128 ? 36.164 -25.940 -27.485 1.00 9.25 158 TYR A N 1
ATOM 978 C CA . TYR A 1 128 ? 35.879 -24.559 -27.369 1.00 8.73 158 TYR A CA 1
ATOM 979 C C . TYR A 1 128 ? 36.992 -23.824 -26.603 1.00 10.04 158 TYR A C 1
ATOM 980 O O . TYR A 1 128 ? 37.366 -22.727 -26.980 1.00 9.83 158 TYR A O 1
ATOM 989 N N . ALA A 1 129 ? 37.475 -24.407 -25.530 1.00 9.39 159 ALA A N 1
ATOM 990 C CA . ALA A 1 129 ? 38.443 -23.756 -24.632 1.00 10.68 159 ALA A CA 1
ATOM 991 C C . ALA A 1 129 ? 39.469 -24.812 -24.176 1.00 8.05 159 ALA A C 1
ATOM 992 O O . ALA A 1 129 ? 39.135 -26.015 -24.064 1.00 8.98 159 ALA A O 1
ATOM 994 N N . ILE A 1 130 ? 40.684 -24.346 -23.838 1.00 9.45 160 ILE A N 1
ATOM 995 C CA . ILE A 1 130 ? 41.713 -25.237 -23.292 1.00 8.05 160 ILE A CA 1
ATOM 996 C C . ILE A 1 130 ? 42.430 -24.485 -22.164 1.00 8.38 160 ILE A C 1
ATOM 997 O O . ILE A 1 130 ? 42.704 -23.267 -22.277 1.00 8.33 160 ILE A O 1
ATOM 1002 N N . SER A 1 131 ? 42.717 -25.204 -21.086 1.00 7.43 161 SER A N 1
ATOM 1003 C CA . SER A 1 131 ? 43.458 -24.729 -19.945 1.00 7.15 161 SER A CA 1
ATOM 1004 C C . SER A 1 131 ? 44.909 -25.136 -19.991 1.00 7.00 161 SER A C 1
ATOM 1005 O O . SER A 1 131 ? 45.262 -26.153 -20.499 1.00 8.36 161 SER A O 1
ATOM 1008 N N . ILE A 1 132 ? 45.727 -24.259 -19.389 1.00 7.51 162 ILE A N 1
ATOM 1009 C CA . ILE A 1 132 ? 47.186 -24.566 -19.345 1.00 7.32 162 ILE A CA 1
ATOM 1010 C C . ILE A 1 132 ? 47.568 -25.453 -18.194 1.00 8.27 162 ILE A C 1
ATOM 1011 O O . ILE A 1 132 ? 48.593 -26.216 -18.291 1.00 8.11 162 ILE A O 1
ATOM 1016 N N . GLN A 1 133 ? 46.766 -25.533 -17.112 1.00 7.72 163 GLN A N 1
ATOM 1017 C CA . GLN A 1 133 ? 47.141 -26.285 -15.920 1.00 7.60 163 GLN A CA 1
ATOM 1018 C C . GLN A 1 133 ? 45.964 -26.372 -14.951 1.00 6.52 163 GLN A C 1
ATOM 1019 O O . GLN A 1 133 ? 45.355 -25.305 -14.636 1.00 7.98 163 GLN A O 1
ATOM 1025 N N . ASN A 1 134 ? 45.723 -27.555 -14.383 1.00 6.51 164 ASN A N 1
ATOM 1026 C CA . ASN A 1 134 ? 44.884 -27.713 -13.197 1.00 6.53 164 ASN A CA 1
ATOM 1027 C C . ASN A 1 134 ? 45.585 -27.312 -11.930 1.00 7.25 164 ASN A C 1
ATOM 1028 O O . ASN A 1 134 ? 46.625 -27.917 -11.567 1.00 7.88 164 ASN A O 1
ATOM 1033 N N . GLU A 1 135 ? 45.029 -26.427 -11.123 1.00 6.94 165 GLU A N 1
ATOM 1034 C CA . GLU A 1 135 ? 45.505 -26.181 -9.756 1.00 7.19 165 GLU A CA 1
ATOM 1035 C C . GLU A 1 135 ? 47.068 -26.112 -9.618 1.00 6.21 165 GLU A C 1
ATOM 1036 O O . GLU A 1 135 ? 47.666 -26.893 -8.880 1.00 6.71 165 GLU A O 1
ATOM 1042 N N . PRO A 1 136 ? 47.636 -25.090 -10.252 1.00 6.03 166 PRO A N 1
ATOM 1043 C CA . PRO A 1 136 ? 49.156 -24.908 -10.195 1.00 6.35 166 PRO A CA 1
ATOM 1044 C C . PRO A 1 136 ? 49.607 -24.661 -8.804 1.00 7.29 166 PRO A C 1
ATOM 1045 O O . PRO A 1 136 ? 50.850 -24.640 -8.630 1.00 8.04 166 PRO A O 1
ATOM 1049 N N . ASP A 1 137 ? 48.741 -24.312 -7.858 1.00 6.84 167 ASP A N 1
ATOM 1050 C CA . ASP A 1 137 ? 49.018 -24.090 -6.494 1.00 7.18 167 ASP A CA 1
ATOM 1051 C C . ASP A 1 137 ? 48.843 -25.285 -5.529 1.00 6.75 167 ASP A C 1
ATOM 1052 O O . ASP A 1 137 ? 48.859 -25.120 -4.329 1.00 8.45 167 ASP A O 1
ATOM 1057 N N . TRP A 1 138 ? 48.675 -26.470 -6.105 1.00 7.37 168 TRP A N 1
ATOM 1058 C CA . TRP A 1 138 ? 48.437 -27.705 -5.340 1.00 7.54 168 TRP A CA 1
ATOM 1059 C C . TRP A 1 138 ? 49.374 -28.842 -5.855 1.00 7.26 168 TRP A C 1
ATOM 1060 O O . TRP A 1 138 ? 49.438 -29.098 -7.048 1.00 8.76 168 TRP A O 1
ATOM 1071 N N . LYS A 1 139 ? 50.071 -29.501 -4.900 1.00 8.27 169 LYS A N 1
ATOM 1072 C CA . LYS A 1 139 ? 51.059 -30.549 -5.211 1.00 9.03 169 LYS A CA 1
ATOM 1073 C C . LYS A 1 139 ? 50.666 -31.836 -4.445 1.00 9.79 169 LYS A C 1
ATOM 1074 O O . LYS A 1 139 ? 51.445 -32.329 -3.620 1.00 12.41 169 LYS A O 1
ATOM 1080 N N . PRO A 1 140 ? 49.551 -32.493 -4.832 1.00 9.69 170 PRO A N 1
ATOM 1081 C CA . PRO A 1 140 ? 49.102 -33.753 -4.242 1.00 9.31 170 PRO A CA 1
ATOM 1082 C C . PRO A 1 140 ? 49.802 -34.949 -4.880 1.00 10.39 170 PRO A C 1
ATOM 1083 O O . PRO A 1 140 ? 50.613 -34.796 -5.804 1.00 10.61 170 PRO A O 1
ATOM 1087 N N . ASP A 1 141 ? 49.484 -36.138 -4.331 1.00 10.03 171 ASP A N 1
ATOM 1088 C CA . ASP A 1 141 ? 50.064 -37.365 -4.817 1.00 11.36 171 ASP A CA 1
ATOM 1089 C C . ASP A 1 141 ? 49.338 -38.001 -6.008 1.00 11.59 171 ASP A C 1
ATOM 1090 O O . ASP A 1 141 ? 49.526 -39.163 -6.255 1.00 15.04 171 ASP A O 1
ATOM 1095 N N . TYR A 1 142 ? 48.621 -37.208 -6.796 1.00 11.92 172 TYR A N 1
ATOM 1096 C CA . TYR A 1 142 ? 48.096 -37.576 -8.060 1.00 11.04 172 TYR A CA 1
ATOM 1097 C C . TYR A 1 142 ? 48.555 -36.554 -9.125 1.00 9.71 172 TYR A C 1
ATOM 1098 O O . TYR A 1 142 ? 49.314 -35.642 -8.784 1.00 10.03 172 TYR A O 1
ATOM 1107 N N . GLU A 1 143 ? 48.130 -36.713 -10.387 1.00 9.71 173 GLU A N 1
ATOM 1108 C CA . GLU A 1 143 ? 48.650 -35.874 -11.481 1.00 8.94 173 GLU A CA 1
ATOM 1109 C C . GLU A 1 143 ? 48.562 -34.395 -11.111 1.00 7.69 173 GLU A C 1
ATOM 1110 O O . GLU A 1 143 ? 47.488 -33.895 -10.754 1.00 8.76 173 GLU A O 1
ATOM 1116 N N . SER A 1 144 ? 49.657 -33.697 -11.265 1.00 8.26 174 SER A N 1
ATOM 1117 C CA . SER A 1 144 ? 49.778 -32.289 -10.773 1.00 7.49 174 SER A CA 1
ATOM 1118 C C . SER A 1 144 ? 51.024 -31.654 -11.343 1.00 7.62 174 SER A C 1
ATOM 1119 O O . SER A 1 144 ? 51.942 -32.347 -11.812 1.00 8.43 174 SER A O 1
ATOM 1122 N N . CYS A 1 145 ? 51.074 -30.318 -11.282 1.00 7.64 175 CYS A N 1
ATOM 1123 C CA . CYS A 1 145 ? 52.237 -29.552 -11.763 1.00 7.94 175 CYS A CA 1
ATOM 1124 C C . CYS A 1 145 ? 52.148 -28.158 -11.212 1.00 7.63 175 CYS A C 1
ATOM 1125 O O . CYS A 1 145 ? 51.131 -27.492 -11.361 1.00 8.37 175 CYS A O 1
ATOM 1128 N N . GLU A 1 146 ? 53.219 -27.716 -10.548 1.00 8.10 176 GLU A N 1
ATOM 1129 C CA . GLU A 1 146 ? 53.326 -26.445 -9.896 1.00 7.57 176 GLU A CA 1
ATOM 1130 C C . GLU A 1 146 ? 53.789 -25.325 -10.839 1.00 8.24 176 GLU A C 1
ATOM 1131 O O . GLU A 1 146 ? 54.806 -25.474 -11.567 1.00 8.70 176 GLU A O 1
ATOM 1137 N N . TRP A 1 147 ? 53.001 -24.231 -10.852 1.00 6.97 177 TRP A N 1
ATOM 1138 C CA . TRP A 1 147 ? 53.357 -23.012 -11.562 1.00 7.82 177 TRP A CA 1
ATOM 1139 C C . TRP A 1 147 ? 53.139 -21.798 -10.699 1.00 7.56 177 TRP A C 1
ATOM 1140 O O . TRP A 1 147 ? 52.178 -21.785 -9.904 1.00 8.97 177 TRP A O 1
ATOM 1151 N N . SER A 1 148 ? 53.973 -20.777 -10.883 1.00 8.45 178 SER A N 1
ATOM 1152 C CA . SER A 1 148 ? 53.723 -19.460 -10.340 1.00 8.33 178 SER A CA 1
ATOM 1153 C C . SER A 1 148 ? 53.073 -18.522 -11.379 1.00 8.76 178 SER A C 1
ATOM 1154 O O . SER A 1 148 ? 53.088 -18.772 -12.575 1.00 9.10 178 SER A O 1
ATOM 1157 N N . GLY A 1 149 ? 52.551 -17.407 -10.892 1.00 9.20 179 GLY A N 1
ATOM 1158 C CA . GLY A 1 149 ? 52.058 -16.328 -11.787 1.00 9.68 179 GLY A CA 1
ATOM 1159 C C . GLY A 1 149 ? 53.077 -15.857 -12.816 1.00 8.86 179 GLY A C 1
ATOM 1160 O O . GLY A 1 149 ? 52.759 -15.654 -13.982 1.00 9.94 179 GLY A O 1
ATOM 1161 N N . ASP A 1 150 ? 54.342 -15.796 -12.376 1.00 10.33 180 ASP A N 1
ATOM 1162 C CA . ASP A 1 150 ? 55.410 -15.307 -13.275 1.00 9.66 180 ASP A CA 1
ATOM 1163 C C . ASP A 1 150 ? 55.704 -16.375 -14.370 1.00 9.35 180 ASP A C 1
ATOM 1164 O O . ASP A 1 150 ? 56.001 -16.023 -15.509 1.00 10.41 180 ASP A O 1
ATOM 1169 N N . GLU A 1 151 ? 55.605 -17.686 -14.049 1.00 8.58 181 GLU A N 1
ATOM 1170 C CA . GLU A 1 151 ? 55.751 -18.721 -15.059 1.00 7.90 181 GLU A CA 1
ATOM 1171 C C . GLU A 1 151 ? 54.588 -18.650 -16.089 1.00 9.15 181 GLU A C 1
ATOM 1172 O O . GLU A 1 151 ? 54.835 -18.790 -17.295 1.00 8.79 181 GLU A O 1
ATOM 1178 N N . PHE A 1 152 ? 53.319 -18.445 -15.636 1.00 8.66 182 PHE A N 1
ATOM 1179 C CA . PHE A 1 152 ? 52.214 -18.317 -16.621 1.00 9.39 182 PHE A CA 1
ATOM 1180 C C . PHE A 1 152 ? 52.463 -17.106 -17.582 1.00 9.50 182 PHE A C 1
ATOM 1181 O O . PHE A 1 152 ? 52.213 -17.232 -18.788 1.00 9.55 182 PHE A O 1
ATOM 1189 N N . LYS A 1 153 ? 52.995 -15.998 -17.038 1.00 9.56 183 LYS A N 1
ATOM 1190 C CA . LYS A 1 153 ? 53.251 -14.802 -17.838 1.00 9.52 183 LYS A CA 1
ATOM 1191 C C . LYS A 1 153 ? 54.330 -15.150 -18.925 1.00 9.75 183 LYS A C 1
ATOM 1192 O O . LYS A 1 153 ? 54.146 -14.820 -20.089 1.00 11.48 183 LYS A O 1
ATOM 1198 N N . SER A 1 154 ? 55.433 -15.793 -18.526 1.00 9.65 184 SER A N 1
ATOM 1199 C CA . SER A 1 154 ? 56.478 -16.134 -19.462 1.00 10.46 184 SER A CA 1
ATOM 1200 C C . SER A 1 154 ? 55.973 -17.079 -20.550 1.00 11.08 184 SER A C 1
ATOM 1201 O O . SER A 1 154 ? 56.211 -16.877 -21.749 1.00 12.81 184 SER A O 1
ATOM 1204 N N . TYR A 1 155 ? 55.267 -18.122 -20.113 1.00 10.35 185 TYR A N 1
ATOM 1205 C CA . TYR A 1 155 ? 54.704 -19.118 -21.024 1.00 9.47 185 TYR A CA 1
ATOM 1206 C C . TYR A 1 155 ? 53.776 -18.474 -22.049 1.00 10.67 185 TYR A C 1
ATOM 1207 O O . TYR A 1 155 ? 53.858 -18.769 -23.245 1.00 10.60 185 TYR A O 1
ATOM 1216 N N . LEU A 1 156 ? 52.824 -17.668 -21.594 1.00 9.54 186 LEU A N 1
ATOM 1217 C CA . LEU A 1 156 ? 51.899 -17.078 -22.528 1.00 10.33 186 LEU A CA 1
ATOM 1218 C C . LEU A 1 156 ? 52.532 -16.107 -23.513 1.00 10.46 186 LEU A C 1
ATOM 1219 O O . LEU A 1 156 ? 52.244 -16.056 -24.677 1.00 11.32 186 LEU A O 1
ATOM 1224 N N . LYS A 1 157 ? 53.485 -15.344 -23.005 1.00 11.51 187 LYS A N 1
ATOM 1225 C CA . LYS A 1 157 ? 54.240 -14.438 -23.895 1.00 12.90 187 LYS A CA 1
ATOM 1226 C C . LYS A 1 157 ? 54.964 -15.193 -25.050 1.00 13.28 187 LYS A C 1
ATOM 1227 O O . LYS A 1 157 ? 54.935 -14.768 -26.206 1.00 13.83 187 LYS A O 1
ATOM 1233 N N . SER A 1 158 ? 55.569 -16.352 -24.744 1.00 12.90 188 SER A N 1
ATOM 1234 C CA . SER A 1 158 ? 56.298 -17.097 -25.805 1.00 12.64 188 SER A CA 1
ATOM 1235 C C . SER A 1 158 ? 55.468 -18.097 -26.596 1.00 12.06 188 SER A C 1
ATOM 1236 O O . SER A 1 158 ? 55.800 -18.416 -27.726 1.00 13.49 188 SER A O 1
ATOM 1239 N N . GLN A 1 159 ? 54.342 -18.543 -26.031 1.00 10.58 189 GLN A N 1
ATOM 1240 C CA . GLN A 1 159 ? 53.510 -19.649 -26.596 1.00 11.73 189 GLN A CA 1
ATOM 1241 C C . GLN A 1 159 ? 52.107 -19.273 -27.044 1.00 12.21 189 GLN A C 1
ATOM 1242 O O . GLN A 1 159 ? 51.465 -20.029 -27.791 1.00 11.86 189 GLN A O 1
ATOM 1248 N N . GLY A 1 160 ? 51.581 -18.177 -26.480 1.00 12.37 190 GLY A N 1
ATOM 1249 C CA . GLY A 1 160 ? 50.160 -17.877 -26.601 1.00 12.26 190 GLY A CA 1
ATOM 1250 C C . GLY A 1 160 ? 49.664 -17.691 -28.014 1.00 12.45 190 GLY A C 1
ATOM 1251 O O . GLY A 1 160 ? 48.528 -18.072 -28.305 1.00 12.82 190 GLY A O 1
ATOM 1252 N N . SER A 1 161 ? 50.507 -17.176 -28.919 1.00 11.92 191 SER A N 1
ATOM 1253 C CA . SER A 1 161 ? 50.146 -17.029 -30.299 1.00 11.91 191 SER A CA 1
ATOM 1254 C C . SER A 1 161 ? 49.794 -18.326 -31.051 1.00 12.45 191 SER A C 1
ATOM 1255 O O . SER A 1 161 ? 49.170 -18.317 -32.093 1.00 15.17 191 SER A O 1
ATOM 1258 N N . LYS A 1 162 ? 50.181 -19.488 -30.512 1.00 11.72 192 LYS A N 1
ATOM 1259 C CA . LYS A 1 162 ? 49.962 -20.755 -31.183 1.00 12.98 192 LYS A CA 1
ATOM 1260 C C . LYS A 1 162 ? 48.538 -21.321 -30.981 1.00 12.23 192 LYS A C 1
ATOM 1261 O O . LYS A 1 162 ? 48.106 -22.221 -31.736 1.00 15.16 192 LYS A O 1
ATOM 1267 N N . PHE A 1 163 ? 47.796 -20.794 -29.996 1.00 13.91 193 PHE A N 1
ATOM 1268 C CA . PHE A 1 163 ? 46.471 -21.329 -29.671 1.00 13.92 193 PHE A CA 1
ATOM 1269 C C . PHE A 1 163 ? 45.320 -20.964 -30.637 1.00 14.33 193 PHE A C 1
ATOM 1270 O O . PHE A 1 163 ? 44.332 -21.706 -30.775 1.00 15.86 193 PHE A O 1
ATOM 1278 N N . GLY A 1 164 ? 45.465 -19.850 -31.336 1.00 16.57 194 GLY A N 1
ATOM 1279 C CA . GLY A 1 164 ? 44.480 -19.366 -32.347 1.00 16.33 194 GLY A CA 1
ATOM 1280 C C . GLY A 1 164 ? 43.117 -19.148 -31.773 1.00 17.28 194 GLY A C 1
ATOM 1281 O O . GLY A 1 164 ? 42.964 -18.548 -30.678 1.00 19.60 194 GLY A O 1
ATOM 1282 N N . SER A 1 165 ? 42.108 -19.680 -32.436 1.00 17.79 195 SER A N 1
ATOM 1283 C CA . SER A 1 165 ? 40.765 -19.448 -31.934 1.00 19.08 195 SER A CA 1
ATOM 1284 C C . SER A 1 165 ? 40.360 -20.226 -30.686 1.00 19.20 195 SER A C 1
ATOM 1285 O O . SER A 1 165 ? 39.243 -20.007 -30.152 1.00 19.72 195 SER A O 1
ATOM 1288 N N . LEU A 1 166 ? 41.182 -21.194 -30.238 1.00 16.32 196 LEU A N 1
ATOM 1289 C CA . LEU A 1 166 ? 40.899 -21.841 -28.971 1.00 16.21 196 LEU A CA 1
ATOM 1290 C C . LEU A 1 166 ? 40.870 -20.804 -27.893 1.00 15.99 196 LEU A C 1
ATOM 1291 O O . LEU A 1 166 ? 41.816 -19.999 -27.798 1.00 18.38 196 LEU A O 1
ATOM 1296 N N . LYS A 1 167 ? 39.854 -20.876 -27.025 1.00 13.23 197 LYS A N 1
ATOM 1297 C CA . LYS A 1 167 ? 39.822 -19.942 -25.896 1.00 13.40 197 LYS A CA 1
ATOM 1298 C C . LYS A 1 167 ? 40.723 -20.425 -24.735 1.00 12.39 197 LYS A C 1
ATOM 1299 O O . LYS A 1 167 ? 40.427 -21.462 -24.125 1.00 13.79 197 LYS A O 1
ATOM 1305 N N . VAL A 1 168 ? 41.824 -19.743 -24.489 1.00 11.16 198 VAL A N 1
ATOM 1306 C CA . VAL A 1 168 ? 42.748 -20.149 -23.448 1.00 9.49 198 VAL A CA 1
ATOM 1307 C C . VAL A 1 168 ? 42.313 -19.701 -22.042 1.00 9.64 198 VAL A C 1
ATOM 1308 O O . VAL A 1 168 ? 41.902 -18.522 -21.835 1.00 9.53 198 VAL A O 1
ATOM 1312 N N . ILE A 1 169 ? 42.313 -20.652 -21.128 1.00 7.80 199 ILE A N 1
ATOM 1313 C CA . ILE A 1 169 ? 42.022 -20.536 -19.751 1.00 8.66 199 ILE A CA 1
ATOM 1314 C C . ILE A 1 169 ? 43.276 -20.568 -18.908 1.00 8.11 199 ILE A C 1
ATOM 1315 O O . ILE A 1 169 ? 44.066 -21.540 -19.002 1.00 7.78 199 ILE A O 1
ATOM 1320 N N . VAL A 1 170 ? 43.446 -19.562 -18.018 1.00 6.61 200 VAL A N 1
ATOM 1321 C CA . VAL A 1 170 ? 44.404 -19.670 -16.849 1.00 7.11 200 VAL A CA 1
ATOM 1322 C C . VAL A 1 170 ? 43.742 -19.118 -15.605 1.00 5.76 200 VAL A C 1
ATOM 1323 O O . VAL A 1 170 ? 42.781 -18.328 -15.742 1.00 7.09 200 VAL A O 1
ATOM 1327 N N . ALA A 1 171 ? 44.146 -19.487 -14.394 1.00 5.91 201 ALA A N 1
ATOM 1328 C CA . ALA A 1 171 ? 45.192 -20.468 -14.035 1.00 6.41 201 ALA A CA 1
ATOM 1329 C C . ALA A 1 171 ? 44.588 -21.706 -13.359 1.00 6.13 201 ALA A C 1
ATOM 1330 O O . ALA A 1 171 ? 45.314 -22.612 -12.968 1.00 8.23 201 ALA A O 1
ATOM 1332 N N . GLU A 1 172 ? 43.242 -21.781 -13.201 1.00 6.39 202 GLU A N 1
ATOM 1333 C CA . GLU A 1 172 ? 42.584 -22.804 -12.418 1.00 6.98 202 GLU A CA 1
ATOM 1334 C C . GLU A 1 172 ? 43.167 -22.988 -11.009 1.00 5.72 202 GLU A C 1
ATOM 1335 O O . GLU A 1 172 ? 43.317 -24.092 -10.512 1.00 6.78 202 GLU A O 1
ATOM 1341 N N . SER A 1 173 ? 43.507 -21.847 -10.375 1.00 6.19 203 SER A N 1
ATOM 1342 C CA . SER A 1 173 ? 43.854 -21.862 -8.964 1.00 6.52 203 SER A CA 1
ATOM 1343 C C . SER A 1 173 ? 42.875 -22.659 -8.127 1.00 5.58 203 SER A C 1
ATOM 1344 O O . SER A 1 173 ? 41.616 -22.442 -8.296 1.00 6.79 203 SER A O 1
ATOM 1347 N N . LEU A 1 174 ? 43.309 -23.440 -7.164 1.00 6.97 204 LEU A N 1
ATOM 1348 C CA . LEU A 1 174 ? 42.455 -24.272 -6.345 1.00 5.82 204 LEU A CA 1
ATOM 1349 C C . LEU A 1 174 ? 41.399 -23.464 -5.585 1.00 6.67 204 LEU A C 1
ATOM 1350 O O . LEU A 1 174 ? 40.298 -23.975 -5.309 1.00 7.47 204 LEU A O 1
ATOM 1355 N N . GLY A 1 175 ? 41.726 -22.227 -5.224 1.00 6.19 205 GLY A N 1
ATOM 1356 C CA . GLY A 1 175 ? 40.904 -21.324 -4.435 1.00 6.61 205 GLY A CA 1
ATOM 1357 C C . GLY A 1 175 ? 40.704 -19.978 -5.093 1.00 7.28 205 GLY A C 1
ATOM 1358 O O . GLY A 1 175 ? 40.428 -19.001 -4.378 1.00 9.20 205 GLY A O 1
ATOM 1359 N N . PHE A 1 176 ? 40.835 -19.925 -6.401 1.00 6.77 206 PHE A N 1
ATOM 1360 C CA . PHE A 1 176 ? 40.639 -18.676 -7.163 1.00 6.51 206 PHE A CA 1
ATOM 1361 C C . PHE A 1 176 ? 41.535 -17.535 -6.655 1.00 7.86 206 PHE A C 1
ATOM 1362 O O . PHE A 1 176 ? 41.154 -16.384 -6.599 1.00 10.01 206 PHE A O 1
ATOM 1370 N N . ASN A 1 177 ? 42.780 -17.861 -6.330 1.00 7.56 207 ASN A N 1
ATOM 1371 C CA . ASN A 1 177 ? 43.723 -16.869 -5.794 1.00 7.94 207 ASN A CA 1
ATOM 1372 C C . ASN A 1 177 ? 44.221 -15.970 -6.924 1.00 8.40 207 ASN A C 1
ATOM 1373 O O . ASN A 1 177 ? 44.883 -16.462 -7.863 1.00 9.04 207 ASN A O 1
ATOM 1378 N N . PRO A 1 178 ? 43.948 -14.651 -6.840 1.00 9.87 208 PRO A N 1
ATOM 1379 C CA . PRO A 1 178 ? 44.389 -13.756 -7.923 1.00 9.75 208 PRO A CA 1
ATOM 1380 C C . PRO A 1 178 ? 45.930 -13.709 -8.157 1.00 9.81 208 PRO A C 1
ATOM 1381 O O . PRO A 1 178 ? 46.343 -13.360 -9.248 1.00 10.43 208 PRO A O 1
ATOM 1385 N N . ALA A 1 179 ? 46.713 -14.131 -7.161 1.00 10.21 209 ALA A N 1
ATOM 1386 C CA . ALA A 1 179 ? 48.195 -14.115 -7.299 1.00 9.86 209 ALA A CA 1
ATOM 1387 C C . ALA A 1 179 ? 48.665 -14.954 -8.508 1.00 10.11 209 ALA A C 1
ATOM 1388 O O . ALA A 1 179 ? 49.689 -14.661 -9.119 1.00 11.82 209 ALA A O 1
ATOM 1390 N N . LEU A 1 180 ? 47.915 -16.002 -8.859 1.00 9.52 210 LEU A N 1
ATOM 1391 C CA . LEU A 1 180 ? 48.258 -16.868 -9.964 1.00 8.55 210 LEU A CA 1
ATOM 1392 C C . LEU A 1 180 ? 48.083 -16.220 -11.343 1.00 8.98 210 LEU A C 1
ATOM 1393 O O . LEU A 1 180 ? 48.729 -16.622 -12.319 1.00 9.63 210 LEU A O 1
ATOM 1398 N N . THR A 1 181 ? 47.175 -15.235 -11.442 1.00 10.00 211 THR A N 1
ATOM 1399 C CA . THR A 1 181 ? 46.810 -14.634 -12.730 1.00 9.05 211 THR A CA 1
ATOM 1400 C C . THR A 1 181 ? 47.083 -13.111 -12.852 1.00 9.07 211 THR A C 1
ATOM 1401 O O . THR A 1 181 ? 47.065 -12.593 -13.992 1.00 10.34 211 THR A O 1
ATOM 1405 N N . ASP A 1 182 ? 47.335 -12.419 -11.742 1.00 9.39 212 ASP A N 1
ATOM 1406 C CA . ASP A 1 182 ? 47.557 -10.964 -11.786 1.00 10.47 212 ASP A CA 1
ATOM 1407 C C . ASP A 1 182 ? 48.778 -10.604 -12.669 1.00 11.48 212 ASP A C 1
ATOM 1408 O O . ASP A 1 182 ? 48.688 -9.647 -13.466 1.00 12.27 212 ASP A O 1
ATOM 1413 N N . PRO A 1 183 ? 49.906 -11.333 -12.584 1.00 11.36 213 PRO A N 1
ATOM 1414 C CA . PRO A 1 183 ? 50.999 -10.973 -13.511 1.00 11.53 213 PRO A CA 1
ATOM 1415 C C . PRO A 1 183 ? 50.659 -11.033 -14.977 1.00 10.92 213 PRO A C 1
ATOM 1416 O O . PRO A 1 183 ? 50.992 -10.081 -15.747 1.00 14.57 213 PRO A O 1
ATOM 1420 N N . VAL A 1 184 ? 49.848 -12.016 -15.377 1.00 11.17 214 VAL A N 1
ATOM 1421 C CA . VAL A 1 184 ? 49.377 -12.121 -16.751 1.00 10.70 214 VAL A CA 1
ATOM 1422 C C . VAL A 1 184 ? 48.459 -10.929 -17.089 1.00 11.12 214 VAL A C 1
ATOM 1423 O O . VAL A 1 184 ? 48.598 -10.285 -18.145 1.00 13.34 214 VAL A O 1
ATOM 1427 N N . LEU A 1 185 ? 47.492 -10.648 -16.167 1.00 10.60 215 LEU A N 1
ATOM 1428 C CA . LEU A 1 185 ? 46.496 -9.562 -16.433 1.00 12.37 215 LEU A CA 1
ATOM 1429 C C . LEU A 1 185 ? 47.148 -8.185 -16.553 1.00 12.56 215 LEU A C 1
ATOM 1430 O O . LEU A 1 185 ? 46.608 -7.315 -17.166 1.00 16.09 215 LEU A O 1
ATOM 1435 N N . LYS A 1 186 ? 48.311 -7.984 -15.929 1.00 13.32 216 LYS A N 1
ATOM 1436 C CA . LYS A 1 186 ? 48.959 -6.690 -15.937 1.00 14.31 216 LYS A CA 1
ATOM 1437 C C . LYS A 1 186 ? 49.902 -6.516 -17.099 1.00 14.97 216 LYS A C 1
ATOM 1438 O O . LYS A 1 186 ? 50.502 -5.468 -17.232 1.00 19.38 216 LYS A O 1
ATOM 1444 N N . ASP A 1 187 ? 50.018 -7.506 -17.969 1.00 14.25 217 ASP A N 1
ATOM 1445 C CA . ASP A 1 187 ? 50.841 -7.385 -19.145 1.00 15.97 217 ASP A CA 1
ATOM 1446 C C . ASP A 1 187 ? 50.028 -7.678 -20.371 1.00 15.08 217 ASP A C 1
ATOM 1447 O O . ASP A 1 187 ? 49.729 -8.833 -20.612 1.00 16.43 217 ASP A O 1
ATOM 1452 N N . SER A 1 188 ? 49.815 -6.662 -21.231 1.00 17.60 218 SER A N 1
ATOM 1453 C CA . SER A 1 188 ? 48.993 -6.840 -22.455 1.00 19.26 218 SER A CA 1
ATOM 1454 C C . SER A 1 188 ? 49.569 -7.861 -23.436 1.00 19.58 218 SER A C 1
ATOM 1455 O O . SER A 1 188 ? 48.797 -8.533 -24.157 1.00 22.72 218 SER A O 1
ATOM 1458 N N . ASP A 1 189 ? 50.891 -8.073 -23.459 1.00 18.69 219 ASP A N 1
ATOM 1459 C CA . ASP A 1 189 ? 51.424 -9.117 -24.397 1.00 19.71 219 ASP A CA 1
ATOM 1460 C C . ASP A 1 189 ? 51.284 -10.560 -23.888 1.00 18.11 219 ASP A C 1
ATOM 1461 O O . ASP A 1 189 ? 51.506 -11.478 -24.684 1.00 20.77 219 ASP A O 1
ATOM 1469 N N . ALA A 1 190 ? 50.960 -10.772 -22.597 1.00 16.30 220 ALA A N 1
ATOM 1470 C CA . ALA A 1 190 ? 50.528 -12.103 -22.114 1.00 14.86 220 ALA A CA 1
ATOM 1471 C C . ALA A 1 190 ? 48.995 -12.200 -22.188 1.00 12.71 220 ALA A C 1
ATOM 1472 O O . ALA A 1 190 ? 48.423 -13.189 -22.724 1.00 13.24 220 ALA A O 1
ATOM 1474 N N . SER A 1 191 ? 48.325 -11.172 -21.677 1.00 13.25 221 SER A N 1
ATOM 1475 C CA . SER A 1 191 ? 46.882 -11.190 -21.531 1.00 12.28 221 SER A CA 1
ATOM 1476 C C . SER A 1 191 ? 46.081 -11.307 -22.872 1.00 10.96 221 SER A C 1
ATOM 1477 O O . SER A 1 191 ? 45.020 -11.914 -22.915 1.00 12.53 221 SER A O 1
ATOM 1481 N N . LYS A 1 192 ? 46.654 -10.788 -23.977 1.00 13.05 222 LYS A N 1
ATOM 1482 C CA . LYS A 1 192 ? 45.959 -10.806 -25.256 1.00 12.19 222 LYS A CA 1
ATOM 1483 C C . LYS A 1 192 ? 45.638 -12.205 -25.707 1.00 12.74 222 LYS A C 1
ATOM 1484 O O . LYS A 1 192 ? 44.753 -12.392 -26.521 1.00 13.97 222 LYS A O 1
ATOM 1490 N N . TYR A 1 193 ? 46.438 -13.183 -25.264 1.00 11.36 223 TYR A N 1
ATOM 1491 C CA . TYR A 1 193 ? 46.208 -14.600 -25.652 1.00 12.14 223 TYR A CA 1
ATOM 1492 C C . TYR A 1 193 ? 45.242 -15.338 -24.769 1.00 11.86 223 TYR A C 1
ATOM 1493 O O . TYR A 1 193 ? 44.866 -16.443 -25.149 1.00 13.90 223 TYR A O 1
ATOM 1502 N N . VAL A 1 194 ? 44.784 -14.686 -23.731 1.00 11.37 224 VAL A N 1
ATOM 1503 C CA . VAL A 1 194 ? 43.872 -15.323 -22.755 1.00 10.47 224 VAL A CA 1
ATOM 1504 C C . VAL A 1 194 ? 42.415 -14.916 -23.004 1.00 10.65 224 VAL A C 1
ATOM 1505 O O . VAL A 1 194 ? 42.198 -13.716 -23.247 1.00 12.33 224 VAL A O 1
ATOM 1509 N N . SER A 1 195 ? 41.453 -15.859 -22.964 1.00 10.36 225 SER A N 1
ATOM 1510 C CA . SER A 1 195 ? 40.043 -15.467 -23.091 1.00 10.37 225 SER A CA 1
ATOM 1511 C C . SER A 1 195 ? 39.300 -15.585 -21.763 1.00 8.66 225 SER A C 1
ATOM 1512 O O . SER A 1 195 ? 38.275 -14.881 -21.560 1.00 11.96 225 SER A O 1
ATOM 1515 N N . ILE A 1 196 ? 39.705 -16.501 -20.885 1.00 8.00 226 ILE A N 1
ATOM 1516 C CA . ILE A 1 196 ? 38.952 -16.914 -19.701 1.00 8.37 226 ILE A CA 1
ATOM 1517 C C . ILE A 1 196 ? 39.909 -16.943 -18.513 1.00 8.41 226 ILE A C 1
ATOM 1518 O O . ILE A 1 196 ? 41.032 -17.532 -18.624 1.00 8.62 226 ILE A O 1
ATOM 1523 N N . ILE A 1 197 ? 39.526 -16.319 -17.402 1.00 8.31 227 ILE A N 1
ATOM 1524 C CA . ILE A 1 197 ? 40.202 -16.500 -16.109 1.00 7.27 227 ILE A CA 1
ATOM 1525 C C . ILE A 1 197 ? 39.396 -17.537 -15.376 1.00 7.69 227 ILE A C 1
ATOM 1526 O O . ILE A 1 197 ? 38.213 -17.321 -14.983 1.00 8.68 227 ILE A O 1
ATOM 1531 N N . GLY A 1 198 ? 39.937 -18.727 -15.229 1.00 7.22 228 GLY A N 1
ATOM 1532 C CA . GLY A 1 198 ? 39.308 -19.854 -14.547 1.00 6.98 228 GLY A CA 1
ATOM 1533 C C . GLY A 1 198 ? 39.804 -20.111 -13.184 1.00 6.41 228 GLY A C 1
ATOM 1534 O O . GLY A 1 198 ? 41.034 -19.942 -12.963 1.00 7.23 228 GLY A O 1
ATOM 1535 N N . GLY A 1 199 ? 38.942 -20.596 -12.291 1.00 6.40 229 GLY A N 1
ATOM 1536 C CA . GLY A 1 199 ? 39.264 -20.905 -10.949 1.00 6.52 229 GLY A CA 1
ATOM 1537 C C . GLY A 1 199 ? 38.405 -21.887 -10.282 1.00 5.75 229 GLY A C 1
ATOM 1538 O O . GLY A 1 199 ? 37.277 -22.169 -10.788 1.00 7.11 229 GLY A O 1
ATOM 1539 N N . HIS A 1 200 ? 38.846 -22.467 -9.198 1.00 6.19 230 HIS A N 1
ATOM 1540 C CA . HIS A 1 200 ? 38.085 -23.419 -8.397 1.00 6.07 230 HIS A CA 1
ATOM 1541 C C . HIS A 1 200 ? 37.736 -22.726 -7.056 1.00 6.45 230 HIS A C 1
ATOM 1542 O O . HIS A 1 200 ? 38.268 -21.688 -6.691 1.00 7.04 230 HIS A O 1
ATOM 1549 N N . LEU A 1 201 ? 36.835 -23.385 -6.278 1.00 6.51 231 LEU A N 1
ATOM 1550 C CA . LEU A 1 201 ? 36.315 -22.827 -5.020 1.00 6.27 231 LEU A CA 1
ATOM 1551 C C . LEU A 1 201 ? 36.698 -23.598 -3.742 1.00 7.47 231 LEU A C 1
ATOM 1552 O O . LEU A 1 201 ? 36.077 -23.472 -2.688 1.00 7.61 231 LEU A O 1
ATOM 1557 N N . TYR A 1 202 ? 37.727 -24.466 -3.857 1.00 7.46 232 TYR A N 1
ATOM 1558 C CA . TYR A 1 202 ? 38.075 -25.282 -2.703 1.00 7.25 232 TYR A CA 1
ATOM 1559 C C . TYR A 1 202 ? 38.572 -24.413 -1.529 1.00 7.38 232 TYR A C 1
ATOM 1560 O O . TYR A 1 202 ? 39.472 -23.576 -1.700 1.00 8.40 232 TYR A O 1
ATOM 1569 N N . GLY A 1 203 ? 37.950 -24.627 -0.365 1.00 8.27 233 GLY A N 1
ATOM 1570 C CA . GLY A 1 203 ? 38.278 -23.927 0.840 1.00 10.61 233 GLY A CA 1
ATOM 1571 C C . GLY A 1 203 ? 37.825 -22.484 0.913 1.00 10.75 233 GLY A C 1
ATOM 1572 O O . GLY A 1 203 ? 38.211 -21.788 1.844 1.00 12.64 233 GLY A O 1
ATOM 1573 N N . THR A 1 204 ? 37.036 -22.009 -0.055 1.00 9.91 234 THR A N 1
ATOM 1574 C CA . THR A 1 204 ? 36.675 -20.617 -0.171 1.00 10.55 234 THR A CA 1
ATOM 1575 C C . THR A 1 204 ? 35.239 -20.455 -0.678 1.00 10.88 234 THR A C 1
ATOM 1576 O O . THR A 1 204 ? 34.430 -21.405 -0.699 1.00 11.90 234 THR A O 1
ATOM 1580 N N . THR A 1 205 ? 34.910 -19.215 -1.061 1.00 10.47 235 THR A N 1
ATOM 1581 C CA . THR A 1 205 ? 33.539 -18.833 -1.497 1.00 11.55 235 THR A CA 1
ATOM 1582 C C . THR A 1 205 ? 33.697 -17.986 -2.742 1.00 10.23 235 THR A C 1
ATOM 1583 O O . THR A 1 205 ? 34.738 -17.381 -2.951 1.00 11.68 235 THR A O 1
ATOM 1587 N N . PRO A 1 206 ? 32.663 -17.859 -3.560 1.00 10.53 236 PRO A N 1
ATOM 1588 C CA . PRO A 1 206 ? 32.749 -16.982 -4.731 1.00 9.32 236 PRO A CA 1
ATOM 1589 C C . PRO A 1 206 ? 32.985 -15.536 -4.323 1.00 9.61 236 PRO A C 1
ATOM 1590 O O . PRO A 1 206 ? 32.423 -15.099 -3.332 1.00 12.49 236 PRO A O 1
ATOM 1594 N N . LYS A 1 207 ? 33.840 -14.845 -5.081 1.00 10.93 237 LYS A N 1
ATOM 1595 C CA . LYS A 1 207 ? 34.066 -13.413 -4.914 1.00 11.69 237 LYS A CA 1
ATOM 1596 C C . LYS A 1 207 ? 34.251 -12.740 -6.259 1.00 11.10 237 LYS A C 1
ATOM 1597 O O . LYS A 1 207 ? 34.741 -13.350 -7.233 1.00 10.72 237 LYS A O 1
ATOM 1603 N N . PRO A 1 208 ? 33.950 -11.441 -6.362 1.00 11.01 238 PRO A N 1
ATOM 1604 C CA . PRO A 1 208 ? 34.248 -10.778 -7.645 1.00 11.47 238 PRO A CA 1
ATOM 1605 C C . PRO A 1 208 ? 35.793 -10.697 -7.852 1.00 11.26 238 PRO A C 1
ATOM 1606 O O . PRO A 1 208 ? 36.556 -10.772 -6.858 1.00 11.57 238 PRO A O 1
ATOM 1610 N N . TYR A 1 209 ? 36.202 -10.470 -9.096 1.00 11.22 239 TYR A N 1
ATOM 1611 C CA . TYR A 1 209 ? 37.612 -10.346 -9.450 1.00 10.81 239 TYR A CA 1
ATOM 1612 C C . TYR A 1 209 ? 37.681 -9.239 -10.508 1.00 11.32 239 TYR A C 1
ATOM 1613 O O . TYR A 1 209 ? 37.786 -9.455 -11.700 1.00 11.35 239 TYR A O 1
ATOM 1622 N N . PRO A 1 210 ? 37.696 -7.975 -10.051 1.00 14.35 240 PRO A N 1
ATOM 1623 C CA . PRO A 1 210 ? 37.645 -6.827 -10.958 1.00 15.37 240 PRO A CA 1
ATOM 1624 C C . PRO A 1 210 ? 38.715 -6.708 -12.021 1.00 15.26 240 PRO A C 1
ATOM 1625 O O . PRO A 1 210 ? 38.402 -6.412 -13.171 1.00 16.60 240 PRO A O 1
ATOM 1629 N N . LEU A 1 211 ? 39.978 -7.049 -11.692 1.00 14.82 241 LEU A N 1
ATOM 1630 C CA . LEU A 1 211 ? 40.986 -6.913 -12.727 1.00 15.32 241 LEU A CA 1
ATOM 1631 C C . LEU A 1 211 ? 40.709 -7.830 -13.922 1.00 14.20 241 LEU A C 1
ATOM 1632 O O . LEU A 1 211 ? 40.894 -7.443 -15.117 1.00 16.29 241 LEU A O 1
ATOM 1637 N N . ALA A 1 212 ? 40.172 -9.019 -13.624 1.00 14.54 242 ALA A N 1
ATOM 1638 C CA . ALA A 1 212 ? 39.863 -9.959 -14.671 1.00 15.18 242 ALA A CA 1
ATOM 1639 C C . ALA A 1 212 ? 38.658 -9.437 -15.486 1.00 15.24 242 ALA A C 1
ATOM 1640 O O . ALA A 1 212 ? 38.623 -9.499 -16.726 1.00 15.33 242 ALA A O 1
ATOM 1642 N N . GLN A 1 213 ? 37.656 -9.018 -14.736 1.00 16.40 243 GLN A N 1
ATOM 1643 C CA . GLN A 1 213 ? 36.422 -8.531 -15.280 1.00 18.10 243 GLN A CA 1
ATOM 1644 C C . GLN A 1 213 ? 36.610 -7.332 -16.172 1.00 17.37 243 GLN A C 1
ATOM 1645 O O . GLN A 1 213 ? 36.208 -7.307 -17.293 1.00 17.50 243 GLN A O 1
ATOM 1651 N N . ASN A 1 214 ? 37.418 -6.411 -15.687 1.00 17.01 244 ASN A N 1
ATOM 1652 C CA . ASN A 1 214 ? 37.694 -5.195 -16.453 1.00 19.00 244 ASN A CA 1
ATOM 1653 C C . ASN A 1 214 ? 38.604 -5.397 -17.679 1.00 19.96 244 ASN A C 1
ATOM 1654 O O . ASN A 1 214 ? 38.563 -4.580 -18.631 1.00 21.61 244 ASN A O 1
ATOM 1659 N N . ALA A 1 215 ? 39.391 -6.478 -17.663 1.00 19.06 245 ALA A N 1
ATOM 1660 C CA . ALA A 1 215 ? 40.140 -6.871 -18.845 1.00 20.04 245 ALA A CA 1
ATOM 1661 C C . ALA A 1 215 ? 39.341 -7.614 -19.938 1.00 20.03 245 ALA A C 1
ATOM 1662 O O . ALA A 1 215 ? 39.892 -8.109 -20.936 1.00 21.55 245 ALA A O 1
ATOM 1664 N N . GLY A 1 216 ? 38.033 -7.766 -19.738 1.00 17.67 246 GLY A N 1
ATOM 1665 C CA . GLY A 1 216 ? 37.242 -8.439 -20.762 1.00 18.61 246 GLY A CA 1
ATOM 1666 C C . GLY A 1 216 ? 37.380 -9.907 -20.803 1.00 17.78 246 GLY A C 1
ATOM 1667 O O . GLY A 1 216 ? 37.000 -10.527 -21.793 1.00 19.87 246 GLY A O 1
ATOM 1668 N N . LYS A 1 217 ? 37.941 -10.479 -19.732 1.00 15.49 247 LYS A N 1
ATOM 1669 C CA . LYS A 1 217 ? 38.014 -11.934 -19.685 1.00 14.29 247 LYS A CA 1
ATOM 1670 C C . LYS A 1 217 ? 36.732 -12.401 -19.002 1.00 13.94 247 LYS A C 1
ATOM 1671 O O . LYS A 1 217 ? 36.298 -11.812 -18.032 1.00 17.65 247 LYS A O 1
ATOM 1677 N N . GLN A 1 218 ? 36.231 -13.520 -19.467 1.00 11.64 248 GLN A N 1
ATOM 1678 C CA . GLN A 1 218 ? 35.115 -14.179 -18.757 1.00 11.13 248 GLN A CA 1
ATOM 1679 C C . GLN A 1 218 ? 35.717 -14.859 -17.539 1.00 11.25 248 GLN A C 1
ATOM 1680 O O . GLN A 1 218 ? 36.800 -15.511 -17.657 1.00 11.69 248 GLN A O 1
ATOM 1686 N N . LEU A 1 219 ? 35.043 -14.777 -16.404 1.00 8.39 249 LEU A N 1
ATOM 1687 C CA . LEU A 1 219 ? 35.382 -15.556 -15.238 1.00 7.99 249 LEU A CA 1
ATOM 1688 C C . LEU A 1 219 ? 34.641 -16.888 -15.276 1.00 8.89 249 LEU A C 1
ATOM 1689 O O . LEU A 1 219 ? 33.381 -16.922 -15.338 1.00 9.89 249 LEU A O 1
ATOM 1694 N N . TRP A 1 220 ? 35.321 -18.008 -15.271 1.00 8.14 250 TRP A N 1
ATOM 1695 C CA . TRP A 1 220 ? 34.714 -19.314 -15.221 1.00 6.37 250 TRP A CA 1
ATOM 1696 C C . TRP A 1 220 ? 35.090 -20.020 -13.937 1.00 7.64 250 TRP A C 1
ATOM 1697 O O . TRP A 1 220 ? 36.328 -20.117 -13.591 1.00 8.13 250 TRP A O 1
ATOM 1708 N N . MET A 1 221 ? 34.131 -20.570 -13.208 1.00 6.54 251 MET A N 1
ATOM 1709 C CA . MET A 1 221 ? 34.360 -21.416 -12.064 1.00 7.12 251 MET A CA 1
ATOM 1710 C C . MET A 1 221 ? 34.403 -22.838 -12.659 1.00 7.74 251 MET A C 1
ATOM 1711 O O . MET A 1 221 ? 33.374 -23.361 -13.043 1.00 8.27 251 MET A O 1
ATOM 1716 N N . THR A 1 222 ? 35.620 -23.373 -12.899 1.00 6.51 252 THR A N 1
ATOM 1717 C CA . THR A 1 222 ? 35.784 -24.574 -13.723 1.00 6.83 252 THR A CA 1
ATOM 1718 C C . THR A 1 222 ? 35.713 -25.882 -12.959 1.00 6.41 252 THR A C 1
ATOM 1719 O O . THR A 1 222 ? 35.700 -26.934 -13.621 1.00 7.27 252 THR A O 1
ATOM 1723 N N . GLU A 1 223 ? 35.715 -25.867 -11.646 1.00 6.42 253 GLU A N 1
ATOM 1724 C CA . GLU A 1 223 ? 35.558 -27.108 -10.865 1.00 6.29 253 GLU A CA 1
ATOM 1725 C C . GLU A 1 223 ? 35.207 -26.824 -9.429 1.00 6.48 253 GLU A C 1
ATOM 1726 O O . GLU A 1 223 ? 35.919 -26.143 -8.698 1.00 6.41 253 GLU A O 1
ATOM 1732 N N . HIS A 1 224 ? 34.095 -27.442 -8.958 1.00 7.48 254 HIS A N 1
ATOM 1733 C CA . HIS A 1 224 ? 33.828 -27.541 -7.535 1.00 7.14 254 HIS A CA 1
ATOM 1734 C C . HIS A 1 224 ? 32.800 -28.672 -7.334 1.00 6.73 254 HIS A C 1
ATOM 1735 O O . HIS A 1 224 ? 32.108 -29.069 -8.241 1.00 7.77 254 HIS A O 1
ATOM 1742 N N . TYR A 1 225 ? 32.690 -29.089 -6.100 1.00 7.63 255 TYR A N 1
ATOM 1743 C CA . TYR A 1 225 ? 31.546 -29.873 -5.566 1.00 8.04 255 TYR A CA 1
ATOM 1744 C C . TYR A 1 225 ? 31.428 -29.489 -4.097 1.00 8.36 255 TYR A C 1
ATOM 1745 O O . TYR A 1 225 ? 32.396 -28.964 -3.492 1.00 9.08 255 TYR A O 1
ATOM 1754 N N . VAL A 1 226 ? 30.270 -29.757 -3.490 1.00 10.07 256 VAL A N 1
ATOM 1755 C CA . VAL A 1 226 ? 30.093 -29.670 -2.052 1.00 10.35 256 VAL A CA 1
ATOM 1756 C C . VAL A 1 226 ? 30.094 -31.017 -1.376 1.00 9.20 256 VAL A C 1
ATOM 1757 O O . VAL A 1 226 ? 29.884 -31.998 -2.049 1.00 9.44 256 VAL A O 1
ATOM 1761 N N . ASP A 1 227 ? 30.249 -31.022 -0.049 1.00 10.98 257 ASP A N 1
ATOM 1762 C CA . ASP A 1 227 ? 30.330 -32.212 0.774 1.00 11.53 257 ASP A CA 1
ATOM 1763 C C . ASP A 1 227 ? 30.128 -33.511 0.062 1.00 11.21 257 ASP A C 1
ATOM 1764 O O . ASP A 1 227 ? 28.949 -33.970 -0.038 1.00 11.52 257 ASP A O 1
ATOM 1769 N N . SER A 1 228 ? 31.221 -34.166 -0.341 1.00 13.18 258 SER A N 1
ATOM 1770 C CA . SER A 1 228 ? 31.138 -35.390 -1.115 1.00 11.92 258 SER A CA 1
ATOM 1771 C C . SER A 1 228 ? 30.674 -36.600 -0.268 1.00 12.97 258 SER A C 1
ATOM 1772 O O . SER A 1 228 ? 30.446 -37.665 -0.858 1.00 15.86 258 SER A O 1
ATOM 1775 N N . LYS A 1 229 ? 30.620 -36.501 1.054 1.00 13.61 259 LYS A N 1
ATOM 1776 C CA . LYS A 1 229 ? 30.048 -37.614 1.842 1.00 16.58 259 LYS A CA 1
ATOM 1777 C C . LYS A 1 229 ? 28.526 -37.630 1.928 1.00 16.22 259 LYS A C 1
ATOM 1778 O O . LYS A 1 229 ? 27.940 -38.610 2.413 1.00 20.04 259 LYS A O 1
ATOM 1792 N N . GLN A 1 230 ? 27.894 -36.548 1.486 1.00 14.31 260 GLN A N 1
ATOM 1793 C CA . GLN A 1 230 ? 26.435 -36.554 1.461 1.00 14.06 260 GLN A CA 1
ATOM 1794 C C . GLN A 1 230 ? 25.902 -37.203 0.199 1.00 13.11 260 GLN A C 1
ATOM 1795 O O . GLN A 1 230 ? 26.474 -37.058 -0.895 1.00 15.16 260 GLN A O 1
ATOM 1801 N N . SER A 1 231 ? 24.775 -37.872 0.340 1.00 12.64 261 SER A N 1
ATOM 1802 C CA . SER A 1 231 ? 23.976 -38.187 -0.829 1.00 11.93 261 SER A CA 1
ATOM 1803 C C . SER A 1 231 ? 23.625 -36.940 -1.582 1.00 11.52 261 SER A C 1
ATOM 1804 O O . SER A 1 231 ? 23.201 -35.933 -0.951 1.00 11.44 261 SER A O 1
ATOM 1807 N N . ALA A 1 232 ? 23.662 -36.994 -2.918 1.00 10.42 262 ALA A N 1
ATOM 1808 C CA . ALA A 1 232 ? 23.223 -35.876 -3.737 1.00 10.50 262 ALA A CA 1
ATOM 1809 C C . ALA A 1 232 ? 21.697 -35.619 -3.608 1.00 10.13 262 ALA A C 1
ATOM 1810 O O . ALA A 1 232 ? 21.205 -34.582 -4.101 1.00 10.56 262 ALA A O 1
ATOM 1812 N N . ASN A 1 233 ? 20.953 -36.544 -2.944 1.00 9.62 263 ASN A N 1
ATOM 1813 C CA . ASN A 1 233 ? 19.546 -36.301 -2.680 1.00 10.35 263 ASN A CA 1
ATOM 1814 C C . ASN A 1 233 ? 19.235 -35.750 -1.300 1.00 10.49 263 ASN A C 1
ATOM 1815 O O . ASN A 1 233 ? 18.066 -35.554 -0.958 1.00 12.40 263 ASN A O 1
ATOM 1820 N N . ASN A 1 234 ? 20.247 -35.492 -0.473 1.00 10.40 264 ASN A N 1
ATOM 1821 C CA . ASN A 1 234 ? 20.051 -34.880 0.797 1.00 10.81 264 ASN A CA 1
ATOM 1822 C C . ASN A 1 234 ? 19.721 -33.409 0.583 1.00 10.37 264 ASN A C 1
ATOM 1823 O O . ASN A 1 234 ? 20.571 -32.651 0.071 1.00 10.10 264 ASN A O 1
ATOM 1828 N N . TRP A 1 235 ? 18.527 -32.951 0.956 1.00 11.38 265 TRP A N 1
ATOM 1829 C CA . TRP A 1 235 ? 18.126 -31.571 0.618 1.00 9.78 265 TRP A CA 1
ATOM 1830 C C . TRP A 1 235 ? 18.839 -30.510 1.441 1.00 10.93 265 TRP A C 1
ATOM 1831 O O . TRP A 1 235 ? 19.106 -29.430 0.930 1.00 11.28 265 TRP A O 1
ATOM 1842 N N . THR A 1 236 ? 19.118 -30.794 2.713 1.00 11.04 266 THR A N 1
ATOM 1843 C CA . THR A 1 236 ? 19.855 -29.828 3.537 1.00 11.47 266 THR A CA 1
ATOM 1844 C C . THR A 1 236 ? 21.182 -29.450 2.881 1.00 11.35 266 THR A C 1
ATOM 1845 O O . THR A 1 236 ? 21.585 -28.277 2.953 1.00 14.47 266 THR A O 1
ATOM 1849 N N . SER A 1 237 ? 21.863 -30.429 2.290 1.00 11.37 267 SER A N 1
ATOM 1850 C CA . SER A 1 237 ? 23.071 -30.162 1.543 1.00 10.80 267 SER A CA 1
ATOM 1851 C C . SER A 1 237 ? 22.836 -29.596 0.157 1.00 9.79 267 SER A C 1
ATOM 1852 O O . SER A 1 237 ? 23.569 -28.651 -0.251 1.00 10.59 267 SER A O 1
ATOM 1855 N N . ALA A 1 238 ? 21.854 -30.136 -0.597 1.00 9.27 268 ALA A N 1
ATOM 1856 C CA . ALA A 1 238 ? 21.658 -29.680 -1.948 1.00 10.83 268 ALA A CA 1
ATOM 1857 C C . ALA A 1 238 ? 21.283 -28.178 -2.059 1.00 9.64 268 ALA A C 1
ATOM 1858 O O . ALA A 1 238 ? 21.631 -27.519 -3.056 1.00 9.55 268 ALA A O 1
ATOM 1860 N N . ILE A 1 239 ? 20.516 -27.680 -1.101 1.00 9.78 269 ILE A N 1
ATOM 1861 C CA . ILE A 1 239 ? 20.102 -26.314 -1.154 1.00 9.48 269 ILE A CA 1
ATOM 1862 C C . ILE A 1 239 ? 21.334 -25.368 -1.116 1.00 9.59 269 ILE A C 1
ATOM 1863 O O . ILE A 1 239 ? 21.295 -24.266 -1.713 1.00 9.83 269 ILE A O 1
ATOM 1868 N N . GLU A 1 240 ? 22.428 -25.806 -0.495 1.00 9.82 270 GLU A N 1
ATOM 1869 C CA . GLU A 1 240 ? 23.659 -25.004 -0.433 1.00 11.20 270 GLU A CA 1
ATOM 1870 C C . GLU A 1 240 ? 24.399 -24.982 -1.772 1.00 9.17 270 GLU A C 1
ATOM 1871 O O . GLU A 1 240 ? 25.178 -24.066 -1.993 1.00 9.50 270 GLU A O 1
ATOM 1877 N N . VAL A 1 241 ? 24.107 -25.898 -2.687 1.00 8.86 271 VAL A N 1
ATOM 1878 C CA . VAL A 1 241 ? 24.519 -25.733 -4.071 1.00 8.69 271 VAL A CA 1
ATOM 1879 C C . VAL A 1 241 ? 23.868 -24.490 -4.645 1.00 8.82 271 VAL A C 1
ATOM 1880 O O . VAL A 1 241 ? 24.435 -23.736 -5.452 1.00 9.44 271 VAL A O 1
ATOM 1884 N N . GLY A 1 242 ? 22.574 -24.343 -4.304 1.00 8.76 272 GLY A N 1
ATOM 1885 C CA . GLY A 1 242 ? 21.869 -23.139 -4.722 1.00 8.91 272 GLY A CA 1
ATOM 1886 C C . GLY A 1 242 ? 22.512 -21.888 -4.197 1.00 8.71 272 GLY A C 1
ATOM 1887 O O . GLY A 1 242 ? 22.698 -20.867 -4.933 1.00 8.78 272 GLY A O 1
ATOM 1888 N N . THR A 1 243 ? 22.836 -21.898 -2.907 1.00 8.71 273 THR A N 1
ATOM 1889 C CA . THR A 1 243 ? 23.570 -20.722 -2.294 1.00 8.24 273 THR A CA 1
ATOM 1890 C C . THR A 1 243 ? 24.849 -20.433 -3.103 1.00 8.60 273 THR A C 1
ATOM 1891 O O . THR A 1 243 ? 25.130 -19.265 -3.402 1.00 8.44 273 THR A O 1
ATOM 1895 N N . GLU A 1 244 ? 25.617 -21.448 -3.458 1.00 8.14 274 GLU A N 1
ATOM 1896 C CA . GLU A 1 244 ? 26.919 -21.264 -4.100 1.00 8.31 274 GLU A CA 1
ATOM 1897 C C . GLU A 1 244 ? 26.730 -20.772 -5.557 1.00 7.94 274 GLU A C 1
ATOM 1898 O O . GLU A 1 244 ? 27.473 -19.931 -6.064 1.00 8.40 274 GLU A O 1
ATOM 1904 N N . LEU A 1 245 ? 25.683 -21.272 -6.271 1.00 7.76 275 LEU A N 1
ATOM 1905 C CA . LEU A 1 245 ? 25.339 -20.805 -7.607 1.00 7.28 275 LEU A CA 1
ATOM 1906 C C . LEU A 1 245 ? 24.983 -19.321 -7.538 1.00 7.50 275 LEU A C 1
ATOM 1907 O O . LEU A 1 245 ? 25.395 -18.548 -8.409 1.00 7.98 275 LEU A O 1
ATOM 1912 N N . ASN A 1 246 ? 24.058 -18.958 -6.626 1.00 8.17 276 ASN A N 1
ATOM 1913 C CA . ASN A 1 246 ? 23.653 -17.538 -6.532 1.00 7.94 276 ASN A CA 1
ATOM 1914 C C . ASN A 1 246 ? 24.932 -16.657 -6.305 1.00 8.12 276 ASN A C 1
ATOM 1915 O O . ASN A 1 246 ? 25.123 -15.636 -6.990 1.00 8.71 276 ASN A O 1
ATOM 1920 N N . ALA A 1 247 ? 25.792 -17.052 -5.351 1.00 8.62 277 ALA A N 1
ATOM 1921 C CA . ALA A 1 247 ? 27.024 -16.249 -5.047 1.00 8.03 277 ALA A CA 1
ATOM 1922 C C . ALA A 1 247 ? 27.921 -16.157 -6.266 1.00 9.48 277 ALA A C 1
ATOM 1923 O O . ALA A 1 247 ? 28.527 -15.105 -6.513 1.00 9.48 277 ALA A O 1
ATOM 1925 N N . SER A 1 248 ? 28.025 -17.251 -7.036 1.00 7.62 278 SER A N 1
ATOM 1926 C CA . SER A 1 248 ? 28.858 -17.285 -8.239 1.00 8.34 278 SER A CA 1
ATOM 1927 C C . SER A 1 248 ? 28.345 -16.252 -9.264 1.00 7.65 278 SER A C 1
ATOM 1928 O O . SER A 1 248 ? 29.135 -15.517 -9.903 1.00 8.57 278 SER A O 1
ATOM 1931 N N . MET A 1 249 ? 27.016 -16.243 -9.462 1.00 7.72 279 MET A N 1
ATOM 1932 C CA . MET A 1 249 ? 26.416 -15.327 -10.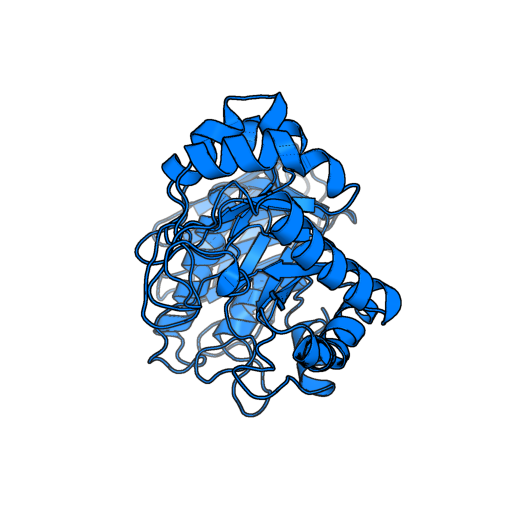434 1.00 7.82 279 MET A CA 1
ATOM 1933 C C . MET A 1 249 ? 26.568 -13.864 -9.963 1.00 8.20 279 MET A C 1
ATOM 1934 O O . MET A 1 249 ? 26.892 -12.966 -10.796 1.00 9.28 279 MET A O 1
ATOM 1939 N N . VAL A 1 250 ? 26.423 -13.615 -8.665 1.00 8.24 280 VAL A N 1
ATOM 1940 C CA . VAL A 1 250 ? 26.593 -12.273 -8.088 1.00 9.39 280 VAL A CA 1
ATOM 1941 C C . VAL A 1 250 ? 28.074 -11.782 -8.237 1.00 9.88 280 VAL A C 1
ATOM 1942 O O . VAL A 1 250 ? 28.317 -10.580 -8.333 1.00 11.18 280 VAL A O 1
ATOM 1946 N N . SER A 1 251 ? 29.004 -12.730 -8.208 1.00 9.63 281 SER A N 1
ATOM 1947 C CA . SER A 1 251 ? 30.454 -12.528 -8.364 1.00 9.04 281 SER A CA 1
ATOM 1948 C C . SER A 1 251 ? 30.849 -12.337 -9.819 1.00 8.80 281 SER A C 1
ATOM 1949 O O . SER A 1 251 ? 32.042 -12.218 -10.111 1.00 10.06 281 SER A O 1
ATOM 1952 N N . ASN A 1 252 ? 29.895 -12.299 -10.749 1.00 9.30 282 ASN A N 1
ATOM 1953 C CA . ASN A 1 252 ? 30.071 -12.003 -12.176 1.00 8.61 282 ASN A CA 1
ATOM 1954 C C . ASN A 1 252 ? 30.671 -13.153 -12.964 1.00 7.93 282 ASN A C 1
ATOM 1955 O O . ASN A 1 252 ? 31.178 -12.943 -14.063 1.00 9.31 282 ASN A O 1
ATOM 1960 N N . TYR A 1 253 ? 30.551 -14.364 -12.433 1.00 7.95 283 TYR A N 1
ATOM 1961 C CA . TYR A 1 253 ? 31.021 -15.548 -13.178 1.00 7.28 283 TYR A CA 1
ATOM 1962 C C . TYR A 1 253 ? 30.127 -15.833 -14.417 1.00 7.26 283 TYR A C 1
ATOM 1963 O O . TYR A 1 253 ? 28.874 -15.833 -14.321 1.00 8.57 283 TYR A O 1
ATOM 1972 N N . SER A 1 254 ? 30.750 -16.062 -15.572 1.00 8.08 284 SER A N 1
ATOM 1973 C CA . SER A 1 254 ? 30.071 -16.426 -16.818 1.00 8.53 284 SER A CA 1
ATOM 1974 C C . SER A 1 254 ? 29.739 -17.932 -16.942 1.00 8.36 284 SER A C 1
ATOM 1975 O O . SER A 1 254 ? 28.912 -18.324 -17.766 1.00 8.96 284 SER A O 1
ATOM 1978 N N . ALA A 1 255 ? 30.402 -18.769 -16.155 1.00 7.78 285 ALA A N 1
ATOM 1979 C CA . ALA A 1 255 ? 30.210 -20.212 -16.208 1.00 7.23 285 ALA A CA 1
ATOM 1980 C C . ALA A 1 255 ? 30.488 -20.779 -14.846 1.00 7.51 285 ALA A C 1
ATOM 1981 O O . ALA A 1 255 ? 31.372 -20.317 -14.092 1.00 7.70 285 ALA A O 1
ATOM 1983 N N . TYR A 1 256 ? 29.801 -21.912 -14.597 1.00 7.04 286 TYR A N 1
ATOM 1984 C CA . TYR A 1 256 ? 29.959 -22.724 -13.387 1.00 7.48 286 TYR A CA 1
ATOM 1985 C C . TYR A 1 256 ? 29.936 -24.175 -13.798 1.00 7.29 286 TYR A C 1
ATOM 1986 O O . TYR A 1 256 ? 28.966 -24.635 -14.398 1.00 7.87 286 TYR A O 1
ATOM 1995 N N . VAL A 1 257 ? 31.035 -24.899 -13.489 1.00 7.43 287 VAL A N 1
ATOM 1996 C CA . VAL A 1 257 ? 31.257 -26.267 -13.906 1.00 6.96 287 VAL A CA 1
ATOM 1997 C C . VAL A 1 257 ? 31.473 -27.137 -12.695 1.00 7.64 287 VAL A C 1
ATOM 1998 O O . VAL A 1 257 ? 32.471 -26.984 -11.918 1.00 7.70 287 VAL A O 1
ATOM 2002 N N . TRP A 1 258 ? 30.554 -28.065 -12.428 1.00 6.89 288 TRP A N 1
ATOM 2003 C CA . TRP A 1 258 ? 30.688 -29.042 -11.376 1.00 7.14 288 TRP A CA 1
ATOM 2004 C C . TRP A 1 258 ? 31.801 -30.053 -11.707 1.00 6.69 288 TRP A C 1
ATOM 2005 O O . TRP A 1 258 ? 32.220 -30.166 -12.857 1.00 6.88 288 TRP A O 1
ATOM 2016 N N . TRP A 1 259 ? 32.151 -30.797 -10.682 1.00 6.66 289 TRP A N 1
ATOM 2017 C CA . TRP A 1 259 ? 33.006 -32.031 -10.822 1.00 6.79 289 TRP A CA 1
ATOM 2018 C C . TRP A 1 259 ? 32.198 -33.146 -11.485 1.00 7.30 289 TRP A C 1
ATOM 2019 O O . TRP A 1 259 ? 31.314 -32.847 -12.333 1.00 7.41 289 TRP A O 1
ATOM 2030 N N . TYR A 1 260 ? 32.486 -34.414 -11.202 1.00 8.33 290 TYR A N 1
ATOM 2031 C CA . TYR A 1 260 ? 31.889 -35.524 -11.949 1.00 7.93 290 TYR A CA 1
ATOM 2032 C C . TYR A 1 260 ? 30.369 -35.364 -12.072 1.00 7.75 290 TYR A C 1
ATOM 2033 O O . TYR A 1 260 ? 29.670 -35.251 -11.045 1.00 8.40 290 TYR A O 1
ATOM 2042 N N . ILE A 1 261 ? 29.880 -35.501 -13.289 1.00 8.41 291 ILE A N 1
ATOM 2043 C CA . ILE A 1 261 ? 28.423 -35.349 -13.515 1.00 7.28 291 ILE A CA 1
ATOM 2044 C C . ILE A 1 261 ? 27.638 -36.471 -12.815 1.00 8.32 291 ILE A C 1
ATOM 2045 O O . ILE A 1 261 ? 26.645 -36.206 -12.140 1.00 9.10 291 ILE A O 1
ATOM 2050 N N . ARG A 1 262 ? 28.065 -37.738 -12.985 1.00 9.22 292 ARG A N 1
ATOM 2051 C CA . ARG A 1 262 ? 27.440 -38.892 -12.321 1.00 9.20 292 ARG A CA 1
ATOM 2052 C C . ARG A 1 262 ? 28.273 -39.391 -11.202 1.00 8.43 292 ARG A C 1
ATOM 2053 O O . ARG A 1 262 ? 29.453 -39.785 -11.421 1.00 9.69 292 ARG A O 1
ATOM 2061 N N . ARG A 1 263 ? 27.721 -39.345 -10.014 1.00 9.36 293 ARG A N 1
ATOM 2062 C CA . ARG A 1 263 ? 28.409 -39.797 -8.800 1.00 9.51 293 ARG A CA 1
ATOM 2063 C C . ARG A 1 263 ? 27.450 -39.793 -7.650 1.00 8.99 293 ARG A C 1
ATOM 2064 O O . ARG A 1 263 ? 26.377 -39.189 -7.737 1.00 9.96 293 ARG A O 1
ATOM 2072 N N . SER A 1 264 ? 27.776 -40.460 -6.551 1.00 9.75 294 SER A N 1
ATOM 2073 C CA . SER A 1 264 ? 26.848 -40.509 -5.420 1.00 10.32 294 SER A CA 1
ATOM 2074 C C . SER A 1 264 ? 26.501 -39.152 -4.916 1.00 10.31 294 SER A C 1
ATOM 2075 O O . SER A 1 264 ? 25.390 -38.942 -4.376 1.00 12.12 294 SER A O 1
ATOM 2078 N N . TYR A 1 265 ? 27.433 -38.200 -5.080 1.00 9.24 295 TYR A N 1
ATOM 2079 C CA . TYR A 1 265 ? 27.272 -36.809 -4.642 1.00 8.60 295 TYR A CA 1
ATOM 2080 C C . TYR A 1 265 ? 27.153 -35.842 -5.847 1.00 8.77 295 TYR A C 1
ATOM 2081 O O . TYR A 1 265 ? 27.261 -34.598 -5.712 1.00 9.57 295 TYR A O 1
ATOM 2090 N N . GLY A 1 266 ? 26.873 -36.374 -7.023 1.00 9.21 296 GLY A N 1
ATOM 2091 C CA . GLY A 1 266 ? 26.868 -35.621 -8.223 1.00 8.76 296 GLY A CA 1
ATOM 2092 C C . GLY A 1 266 ? 25.496 -35.116 -8.704 1.00 7.99 296 GLY A C 1
ATOM 2093 O O . GLY A 1 266 ? 24.502 -35.128 -7.953 1.00 9.67 296 GLY A O 1
ATOM 2094 N N . LEU A 1 267 ? 25.448 -34.710 -9.981 1.00 7.62 297 LEU A N 1
ATOM 2095 C CA . LEU A 1 267 ? 24.230 -34.168 -10.596 1.00 8.38 297 LEU A CA 1
ATOM 2096 C C . LEU A 1 267 ? 23.237 -35.270 -11.077 1.00 8.29 297 LEU A C 1
ATOM 2097 O O . LEU A 1 267 ? 22.013 -35.017 -11.064 1.00 8.92 297 LEU A O 1
ATOM 2102 N N . LEU A 1 268 ? 23.785 -36.395 -11.483 1.00 8.88 298 LEU A N 1
ATOM 2103 C CA . LEU A 1 268 ? 23.105 -37.677 -11.657 1.00 9.12 298 LEU A CA 1
ATOM 2104 C C . LEU A 1 268 ? 23.643 -38.693 -10.621 1.00 10.14 298 LEU A C 1
ATOM 2105 O O . LEU A 1 268 ? 24.840 -38.737 -10.429 1.00 11.39 298 LEU A O 1
ATOM 2110 N N . THR A 1 269 ? 22.799 -39.438 -9.898 1.00 10.20 299 THR A N 1
ATOM 2111 C CA . THR A 1 269 ? 23.220 -40.536 -9.061 1.00 10.21 299 THR A CA 1
ATOM 2112 C C . THR A 1 269 ? 23.588 -41.736 -9.967 1.00 11.34 299 THR A C 1
ATOM 2113 O O . THR A 1 269 ? 23.448 -41.740 -11.189 1.00 11.50 299 THR A O 1
ATOM 2117 N N . GLU A 1 270 ? 24.138 -42.765 -9.353 1.00 13.14 300 GLU A N 1
ATOM 2118 C CA . GLU A 1 270 ? 24.690 -43.896 -10.125 1.00 12.87 300 GLU A CA 1
ATOM 2119 C C . GLU A 1 270 ? 23.597 -44.669 -10.914 1.00 14.67 300 GLU A C 1
ATOM 2120 O O . GLU A 1 270 ? 23.883 -45.281 -11.950 1.00 15.06 300 GLU A O 1
ATOM 2126 N N . ASP A 1 271 ? 22.337 -44.559 -10.455 1.00 13.77 301 ASP A N 1
ATOM 2127 C CA . ASP A 1 271 ? 21.163 -45.082 -11.215 1.00 14.09 301 ASP A CA 1
ATOM 2128 C C . ASP A 1 271 ? 20.796 -44.253 -12.453 1.00 14.83 301 ASP A C 1
ATOM 2129 O O . ASP A 1 271 ? 19.856 -44.575 -13.190 1.00 16.55 301 ASP A O 1
ATOM 2134 N N . GLY A 1 272 ? 21.568 -43.172 -12.736 1.00 13.11 302 GLY A N 1
ATOM 2135 C CA . GLY A 1 272 ? 21.316 -42.321 -13.878 1.00 13.17 302 GLY A CA 1
ATOM 2136 C C . GLY A 1 272 ? 20.275 -41.243 -13.665 1.00 12.94 302 GLY A C 1
ATOM 2137 O O . GLY A 1 272 ? 20.028 -40.439 -14.562 1.00 14.10 302 GLY A O 1
ATOM 2138 N N . LYS A 1 273 ? 19.630 -41.233 -12.506 1.00 12.25 303 LYS A N 1
ATOM 2139 C CA . LYS A 1 273 ? 18.541 -40.301 -12.277 1.00 11.19 303 LYS A CA 1
ATOM 2140 C C . LYS A 1 273 ? 19.117 -38.920 -11.824 1.00 10.86 303 LYS A C 1
ATOM 2141 O O . LYS A 1 273 ? 20.129 -38.835 -11.100 1.00 11.13 303 LYS A O 1
ATOM 2147 N N . VAL A 1 274 ? 18.438 -37.876 -12.221 1.00 10.63 304 VAL A N 1
ATOM 2148 C CA . VAL A 1 274 ? 18.782 -36.536 -11.698 1.00 9.45 304 VAL A CA 1
ATOM 2149 C C . VAL A 1 274 ? 18.640 -36.480 -10.196 1.00 9.38 304 VAL A C 1
ATOM 2150 O O . VAL A 1 274 ? 17.702 -37.011 -9.638 1.00 11.21 304 VAL A O 1
ATOM 2154 N N . SER A 1 275 ? 19.633 -35.924 -9.521 1.00 9.22 305 SER A N 1
ATOM 2155 C CA . SER A 1 275 ? 19.659 -35.763 -8.076 1.00 8.78 305 SER A CA 1
ATOM 2156 C C . SER A 1 275 ? 19.089 -34.419 -7.671 1.00 7.45 305 SER A C 1
ATOM 2157 O O . SER A 1 275 ? 18.923 -33.549 -8.513 1.00 9.25 305 SER A O 1
ATOM 2160 N N . LYS A 1 276 ? 18.837 -34.232 -6.377 1.00 8.92 306 LYS A N 1
ATOM 2161 C CA . LYS A 1 276 ? 18.475 -32.904 -5.905 1.00 9.57 306 LYS A CA 1
ATOM 2162 C C . LYS A 1 276 ? 19.523 -31.806 -6.259 1.00 9.60 306 LYS A C 1
ATOM 2163 O O . LYS A 1 276 ? 19.167 -30.704 -6.669 1.00 9.24 306 LYS A O 1
ATOM 2169 N N . ARG A 1 277 ? 20.811 -32.155 -6.213 1.00 7.90 307 ARG A N 1
ATOM 2170 C CA . ARG A 1 277 ? 21.858 -31.252 -6.653 1.00 8.59 307 ARG A CA 1
ATOM 2171 C C . ARG A 1 277 ? 21.725 -30.894 -8.150 1.00 7.66 307 ARG A C 1
ATOM 2172 O O . ARG A 1 277 ? 21.863 -29.747 -8.571 1.00 8.79 307 ARG A O 1
ATOM 2180 N N . GLY A 1 278 ? 21.417 -31.912 -8.979 1.00 8.26 308 GLY A N 1
ATOM 2181 C CA . GLY A 1 278 ? 21.151 -31.719 -10.385 1.00 8.85 308 GLY A CA 1
ATOM 2182 C C . GLY A 1 278 ? 19.919 -30.846 -10.664 1.00 8.79 308 GLY A C 1
ATOM 2183 O O . GLY A 1 278 ? 19.937 -30.054 -11.599 1.00 8.02 308 GLY A O 1
ATOM 2184 N N . TYR A 1 279 ? 18.839 -31.060 -9.908 1.00 8.49 309 TYR A N 1
ATOM 2185 C CA . TYR A 1 279 ? 17.677 -30.237 -10.085 1.00 7.84 309 TYR A CA 1
ATOM 2186 C C . TYR A 1 279 ? 17.952 -28.817 -9.743 1.00 7.59 309 TYR A C 1
ATOM 2187 O O . TYR A 1 279 ? 17.495 -27.872 -10.422 1.00 9.00 309 TYR A O 1
ATOM 2196 N N . VAL A 1 280 ? 18.667 -28.602 -8.643 1.00 7.90 310 VAL A N 1
ATOM 2197 C CA . VAL A 1 280 ? 19.097 -27.213 -8.308 1.00 7.84 310 VAL A CA 1
ATOM 2198 C C . VAL A 1 280 ? 19.871 -26.560 -9.468 1.00 9.21 310 VAL A C 1
ATOM 2199 O O . VAL A 1 280 ? 19.654 -25.399 -9.846 1.00 8.29 310 VAL A O 1
ATOM 2203 N N . MET A 1 281 ? 20.885 -27.288 -9.976 1.00 7.68 311 MET A N 1
ATOM 2204 C CA . MET A 1 281 ? 21.624 -26.794 -11.121 1.00 8.97 311 MET A CA 1
ATOM 2205 C C . MET A 1 281 ? 20.708 -26.391 -12.241 1.00 7.77 311 MET A C 1
ATOM 2206 O O . MET A 1 281 ? 20.872 -25.370 -12.863 1.00 8.45 311 MET A O 1
ATOM 2211 N N . SER A 1 282 ? 19.701 -27.245 -12.510 1.00 7.96 312 SER A N 1
ATOM 2212 C CA . SER A 1 282 ? 18.749 -27.029 -13.622 1.00 8.89 312 SER A CA 1
ATOM 2213 C C . SER A 1 282 ? 17.823 -25.811 -13.422 1.00 7.85 312 SER A C 1
ATOM 2214 O O . SER A 1 282 ? 17.391 -25.253 -14.428 1.00 8.65 312 SER A O 1
ATOM 2217 N N . GLN A 1 283 ? 17.584 -25.415 -12.177 1.00 7.83 313 GLN A N 1
ATOM 2218 C CA . GLN A 1 283 ? 16.821 -24.173 -11.925 1.00 8.12 313 GLN A CA 1
ATOM 2219 C C . GLN A 1 283 ? 17.500 -22.964 -12.599 1.00 8.20 313 GLN A C 1
ATOM 2220 O O . GLN A 1 283 ? 16.835 -22.008 -13.025 1.00 8.95 313 GLN A O 1
ATOM 2226 N N . TYR A 1 284 ? 18.846 -23.023 -12.664 1.00 9.21 314 TYR A N 1
ATOM 2227 C CA . TYR A 1 284 ? 19.622 -22.052 -13.429 1.00 8.30 314 TYR A CA 1
ATOM 2228 C C . TYR A 1 284 ? 19.740 -22.514 -14.898 1.00 8.56 314 TYR A C 1
ATOM 2229 O O . TYR A 1 284 ? 19.374 -21.775 -15.831 1.00 9.42 314 TYR A O 1
ATOM 2238 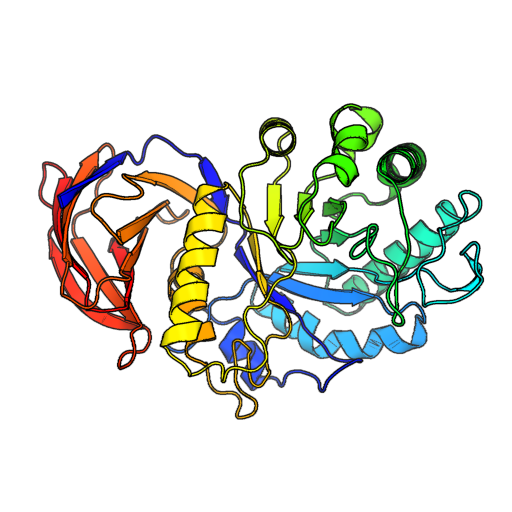N N . ALA A 1 285 ? 20.265 -23.731 -15.133 1.00 7.56 315 ALA A N 1
ATOM 2239 C CA . ALA A 1 285 ? 20.704 -24.100 -16.455 1.00 8.32 315 ALA A CA 1
ATOM 2240 C C . ALA A 1 285 ? 19.564 -24.303 -17.503 1.00 7.54 315 ALA A C 1
ATOM 2241 O O . ALA A 1 285 ? 19.769 -24.064 -18.679 1.00 8.22 315 ALA A O 1
ATOM 2243 N N . ARG A 1 286 ? 18.379 -24.818 -17.078 1.00 7.90 316 ARG A N 1
ATOM 2244 C CA . ARG A 1 286 ? 17.285 -24.995 -18.063 1.00 7.85 316 ARG A CA 1
ATOM 2245 C C . ARG A 1 286 ? 16.797 -23.617 -18.557 1.00 9.03 316 ARG A C 1
ATOM 2246 O O . ARG A 1 286 ? 16.269 -23.519 -19.654 1.00 10.70 316 ARG A O 1
ATOM 2254 N N . PHE A 1 287 ? 16.911 -22.582 -17.720 1.00 8.84 317 PHE A N 1
ATOM 2255 C CA . PHE A 1 287 ? 16.201 -21.303 -17.934 1.00 8.29 317 PHE A CA 1
ATOM 2256 C C . PHE A 1 287 ? 17.056 -20.118 -18.284 1.00 8.70 317 PHE A C 1
ATOM 2257 O O . PHE A 1 287 ? 16.600 -19.230 -19.036 1.00 9.71 317 PHE A O 1
ATOM 2265 N N . VAL A 1 288 ? 18.281 -20.099 -17.777 1.00 8.06 318 VAL A N 1
ATOM 2266 C CA . VAL A 1 288 ? 19.258 -19.016 -18.044 1.00 8.50 318 VAL A CA 1
ATOM 2267 C C . VAL A 1 288 ? 20.189 -19.643 -19.124 1.00 6.77 318 VAL A C 1
ATOM 2268 O O . VAL A 1 288 ? 21.193 -20.297 -18.798 1.00 9.30 318 VAL A O 1
ATOM 2272 N N . ARG A 1 289 ? 19.849 -19.468 -20.395 1.00 7.88 319 ARG A N 1
ATOM 2273 C CA . ARG A 1 289 ? 20.488 -20.159 -21.498 1.00 8.13 319 ARG A CA 1
ATOM 2274 C C . ARG A 1 289 ? 21.753 -19.381 -21.970 1.00 8.89 319 ARG A C 1
ATOM 2275 O O . ARG A 1 289 ? 21.943 -18.202 -21.701 1.00 9.11 319 ARG A O 1
ATOM 2283 N N . PRO A 1 290 ? 22.626 -20.077 -22.697 1.00 7.97 320 PRO A N 1
ATOM 2284 C CA . PRO A 1 290 ? 23.819 -19.398 -23.198 1.00 8.24 320 PRO A CA 1
ATOM 2285 C C . PRO A 1 290 ? 23.510 -18.077 -23.913 1.00 9.92 320 PRO A C 1
ATOM 2286 O O . PRO A 1 290 ? 22.510 -17.971 -24.664 1.00 9.34 320 PRO A O 1
ATOM 2290 N N . GLY A 1 291 ? 24.316 -17.064 -23.621 1.00 8.58 321 GLY A N 1
ATOM 2291 C CA . GLY A 1 291 ? 24.176 -15.733 -24.193 1.00 9.12 321 GLY A CA 1
ATOM 2292 C C . GLY A 1 291 ? 23.294 -14.828 -23.384 1.00 9.80 321 GLY A C 1
ATOM 2293 O O . GLY A 1 291 ? 23.270 -13.640 -23.675 1.00 12.89 321 GLY A O 1
ATOM 2294 N N . ALA A 1 292 ? 22.707 -15.339 -22.310 1.00 9.18 322 ALA A N 1
ATOM 2295 C CA . ALA A 1 292 ? 21.928 -14.516 -21.405 1.00 9.97 322 ALA A CA 1
ATOM 2296 C C . ALA A 1 292 ? 22.856 -13.425 -20.785 1.00 9.18 322 ALA A C 1
ATOM 2297 O O . ALA A 1 292 ? 24.050 -13.590 -20.605 1.00 9.38 322 ALA A O 1
ATOM 2299 N N . LEU A 1 293 ? 22.262 -12.273 -20.457 1.00 9.48 323 LEU A N 1
ATOM 2300 C CA . LEU A 1 293 ? 22.863 -11.234 -19.644 1.00 8.91 323 LEU A CA 1
ATOM 2301 C C . LEU A 1 293 ? 22.275 -11.168 -18.288 1.00 7.49 323 LEU A C 1
ATOM 2302 O O . LEU A 1 293 ? 21.046 -11.144 -18.131 1.00 9.78 323 LEU A O 1
ATOM 2307 N N . ARG A 1 294 ? 23.118 -11.171 -17.245 1.00 8.90 324 ARG A N 1
ATOM 2308 C CA . ARG A 1 294 ? 22.621 -10.916 -15.899 1.00 9.09 324 ARG A CA 1
ATOM 2309 C C . ARG A 1 294 ? 2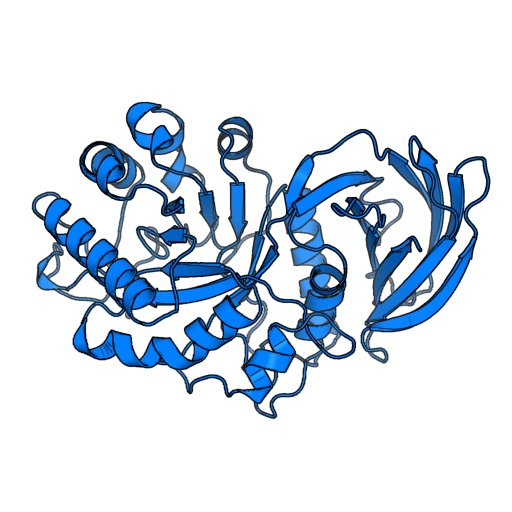2.237 -9.424 -15.806 1.00 9.62 324 ARG A C 1
ATOM 2310 O O . ARG A 1 294 ? 22.944 -8.576 -16.392 1.00 9.62 324 ARG A O 1
ATOM 2318 N N . ILE A 1 295 ? 21.131 -9.111 -15.084 1.00 9.97 325 ILE A N 1
ATOM 2319 C CA . ILE A 1 295 ? 20.644 -7.752 -14.964 1.00 9.86 325 ILE A CA 1
ATOM 2320 C C . ILE A 1 295 ? 20.564 -7.322 -13.486 1.00 9.17 325 ILE A C 1
ATOM 2321 O O . ILE A 1 295 ? 20.542 -8.144 -12.584 1.00 10.17 325 ILE A O 1
ATOM 2326 N N . GLN A 1 296 ? 20.346 -6.009 -13.271 1.00 10.61 326 GLN A N 1
ATOM 2327 C CA . GLN A 1 296 ? 20.186 -5.500 -11.944 1.00 10.23 326 GLN A CA 1
ATOM 2328 C C . GLN A 1 296 ? 18.925 -5.963 -11.257 1.00 10.39 326 GLN A C 1
ATOM 2329 O O . GLN A 1 296 ? 17.849 -5.830 -11.802 1.00 12.12 326 GLN A O 1
ATOM 2335 N N . ALA A 1 297 ? 19.042 -6.480 -10.034 1.00 10.46 327 ALA A N 1
ATOM 2336 C CA . ALA A 1 297 ? 17.918 -7.026 -9.278 1.00 10.71 327 ALA A CA 1
ATOM 2337 C C . ALA A 1 297 ? 18.325 -7.060 -7.789 1.00 10.72 327 ALA A C 1
ATOM 2338 O O . ALA A 1 297 ? 19.432 -7.576 -7.418 1.00 11.43 327 ALA A O 1
ATOM 2340 N N . THR A 1 298 ? 17.433 -6.598 -6.907 1.00 11.59 328 THR A N 1
ATOM 2341 C CA . THR A 1 298 ? 17.690 -6.607 -5.445 1.00 12.37 328 THR A CA 1
ATOM 2342 C C . THR A 1 298 ? 18.116 -8.025 -5.028 1.00 10.71 328 THR A C 1
ATOM 2343 O O . THR A 1 298 ? 17.356 -8.977 -5.117 1.00 11.58 328 THR A O 1
ATOM 2347 N N . GLU A 1 299 ? 19.360 -8.143 -4.551 1.00 11.05 329 GLU A N 1
ATOM 2348 C CA . GLU A 1 299 ? 19.975 -9.436 -4.345 1.00 11.04 329 GLU A CA 1
ATOM 2349 C C . GLU A 1 299 ? 19.552 -10.108 -3.068 1.00 10.74 329 GLU A C 1
ATOM 2350 O O . GLU A 1 299 ? 19.518 -11.326 -3.022 1.00 11.15 329 GLU A O 1
ATOM 2356 N N . ASN A 1 300 ? 19.274 -9.330 -2.029 1.00 11.09 330 ASN A N 1
ATOM 2357 C CA . ASN A 1 300 ? 18.972 -9.902 -0.694 1.00 12.14 330 ASN A CA 1
ATOM 2358 C C . ASN A 1 300 ? 17.787 -9.109 -0.143 1.00 13.10 330 ASN A C 1
ATOM 2359 O O . ASN A 1 300 ? 17.940 -8.282 0.758 1.00 15.14 330 ASN A O 1
ATOM 2364 N N . PRO A 1 301 ? 16.567 -9.329 -0.705 1.00 11.87 331 PRO A N 1
ATOM 2365 C CA . PRO A 1 301 ? 15.423 -8.431 -0.411 1.00 13.54 331 PRO A CA 1
ATOM 2366 C C . PRO A 1 301 ? 14.920 -8.580 1.053 1.00 13.63 331 PRO A C 1
ATOM 2367 O O . PRO A 1 301 ? 14.261 -7.691 1.566 1.00 16.31 331 PRO A O 1
ATOM 2371 N N . GLN A 1 302 ? 15.232 -9.683 1.719 1.00 15.12 332 GLN A N 1
ATOM 2372 C CA . GLN A 1 302 ? 14.824 -9.945 3.077 1.00 13.34 332 GLN A CA 1
ATOM 2373 C C . GLN A 1 302 ? 15.688 -11.127 3.570 1.00 13.29 332 GLN A C 1
ATOM 2374 O O . GLN A 1 302 ? 16.342 -11.821 2.743 1.00 14.25 332 GLN A O 1
ATOM 2380 N N . SER A 1 303 ? 15.790 -11.248 4.895 1.00 14.60 333 SER A N 1
ATOM 2381 C CA . SER A 1 303 ? 16.687 -12.232 5.523 1.00 15.94 333 SER A CA 1
ATOM 2382 C C . SER A 1 303 ? 16.506 -13.628 4.926 1.00 13.17 333 SER A C 1
ATOM 2383 O O . SER A 1 303 ? 15.374 -14.107 4.778 1.00 13.34 333 SER A O 1
ATOM 2386 N N . ASN A 1 304 ? 17.610 -14.246 4.524 1.00 13.60 334 ASN A N 1
ATOM 2387 C CA . ASN A 1 304 ? 17.637 -15.621 4.009 1.00 13.48 334 ASN A CA 1
ATOM 2388 C C . ASN A 1 304 ? 16.878 -15.807 2.669 1.00 12.13 334 ASN A C 1
ATOM 2389 O O . ASN A 1 304 ? 16.512 -16.917 2.285 1.00 12.27 334 ASN A O 1
ATOM 2394 N N . VAL A 1 305 ? 16.777 -14.735 1.893 1.00 11.54 335 VAL A N 1
ATOM 2395 C CA . VAL A 1 305 ? 16.390 -14.774 0.503 1.00 10.96 335 VAL A CA 1
ATOM 2396 C C . VAL A 1 305 ? 17.468 -14.088 -0.346 1.00 10.91 335 VAL A C 1
ATOM 2397 O O . VAL A 1 305 ? 17.782 -12.914 -0.134 1.00 11.32 335 VAL A O 1
ATOM 2401 N N . HIS A 1 306 ? 17.961 -14.829 -1.333 1.00 8.94 336 HIS A N 1
ATOM 2402 C CA . HIS A 1 306 ? 19.004 -14.340 -2.246 1.00 9.58 336 HIS A CA 1
ATOM 2403 C C . HIS A 1 306 ? 18.561 -14.594 -3.674 1.00 9.21 336 HIS A C 1
ATOM 2404 O O . HIS A 1 306 ? 18.053 -15.675 -3.970 1.00 11.97 336 HIS A O 1
ATOM 2411 N N . LEU A 1 307 ? 18.738 -13.611 -4.563 1.00 9.55 337 LEU A N 1
ATOM 2412 C CA . LEU A 1 307 ? 18.253 -13.787 -5.946 1.00 9.74 337 LEU A CA 1
ATOM 2413 C C . LEU A 1 307 ? 19.105 -13.075 -6.988 1.00 9.39 337 LEU A C 1
ATOM 2414 O O . LEU A 1 307 ? 19.804 -12.088 -6.642 1.00 10.88 337 LEU A O 1
ATOM 2419 N N . THR A 1 308 ? 19.021 -13.552 -8.214 1.00 8.37 338 THR A N 1
ATOM 2420 C CA . THR A 1 308 ? 19.596 -12.916 -9.412 1.00 7.73 338 THR A CA 1
ATOM 2421 C C . THR A 1 308 ? 18.500 -12.928 -10.529 1.00 8.52 338 THR A C 1
ATOM 2422 O O . THR A 1 308 ? 17.508 -13.672 -10.429 1.00 9.34 338 THR A O 1
ATOM 2426 N N . ALA A 1 309 ? 18.702 -12.076 -11.531 1.00 9.22 339 ALA A N 1
ATOM 2427 C CA . ALA A 1 309 ? 17.829 -11.969 -12.696 1.00 8.54 339 ALA A CA 1
ATOM 2428 C C . ALA A 1 309 ? 18.606 -11.824 -13.982 1.00 8.50 339 ALA A C 1
ATOM 2429 O O . ALA A 1 309 ? 19.775 -11.381 -13.944 1.00 8.63 339 ALA A O 1
ATOM 2431 N N . TYR A 1 310 ? 18.009 -12.178 -15.105 1.00 8.44 340 TYR A N 1
ATOM 2432 C CA . TYR A 1 310 ? 18.666 -12.290 -16.387 1.00 9.49 340 TYR A CA 1
ATOM 2433 C C . TYR A 1 310 ? 17.684 -11.894 -17.499 1.00 8.59 340 TYR A C 1
ATOM 2434 O O . TYR A 1 310 ? 16.457 -12.048 -17.337 1.00 11.90 340 TYR A O 1
ATOM 2443 N N . LYS A 1 311 ? 18.210 -11.595 -18.675 1.00 9.14 341 LYS A N 1
ATOM 2444 C CA . LYS A 1 311 ? 17.500 -11.576 -19.917 1.00 9.58 341 LYS A CA 1
ATOM 2445 C C . LYS A 1 311 ? 18.192 -12.481 -20.935 1.00 9.06 341 LYS A C 1
ATOM 2446 O O . LYS A 1 311 ? 19.416 -12.364 -21.163 1.00 9.82 341 LYS A O 1
ATOM 2452 N N . ASN A 1 312 ? 17.423 -13.437 -21.476 1.00 9.77 342 ASN A N 1
ATOM 2453 C CA . ASN A 1 312 ? 17.934 -14.348 -22.526 1.00 9.31 342 ASN A CA 1
ATOM 2454 C C A ASN A 1 312 ? 17.817 -13.810 -23.986 0.50 12.77 342 ASN A C 1
ATOM 2455 C C B ASN A 1 312 ? 18.126 -13.520 -23.823 0.50 13.14 342 ASN A C 1
ATOM 2456 O O A ASN A 1 312 ? 16.906 -12.987 -24.272 0.50 16.51 342 ASN A O 1
ATOM 2457 O O B ASN A 1 312 ? 17.734 -12.321 -23.978 0.50 13.95 342 ASN A O 1
ATOM 2462 N N A THR A 1 313 ? 18.660 -14.277 -24.926 0.50 11.50 343 THR A N 1
ATOM 2463 N N B THR A 1 313 ? 18.781 -14.185 -24.780 0.50 9.05 343 THR A N 1
ATOM 2464 C CA A THR A 1 313 ? 18.681 -13.631 -26.249 0.50 12.71 343 THR A CA 1
ATOM 2465 C CA B THR A 1 313 ? 19.189 -13.542 -26.024 0.50 9.46 343 THR A CA 1
ATOM 2466 C C A THR A 1 313 ? 17.307 -13.621 -26.920 0.50 14.29 343 THR A C 1
ATOM 2467 C C B THR A 1 313 ? 17.984 -13.059 -26.884 0.50 9.01 343 THR A C 1
ATOM 2468 O O A THR A 1 313 ? 17.111 -12.881 -27.871 0.50 15.85 343 THR A O 1
ATOM 2469 O O B THR A 1 313 ? 18.135 -12.156 -27.719 0.50 9.74 343 THR A O 1
ATOM 2476 N N A ASP A 1 314 ? 16.377 -14.433 -26.410 0.50 15.43 344 ASP A N 1
ATOM 2477 N N B ASP A 1 314 ? 16.785 -13.593 -26.624 0.50 8.77 344 ASP A N 1
ATOM 2478 C CA A ASP A 1 314 ? 14.982 -14.485 -26.926 0.50 16.75 344 ASP A CA 1
ATOM 2479 C CA B ASP A 1 314 ? 15.538 -13.084 -27.195 0.50 8.51 344 ASP A CA 1
ATOM 2480 C C A ASP A 1 314 ? 14.002 -13.615 -26.156 0.50 17.61 344 ASP A C 1
ATOM 2481 C C B ASP A 1 314 ? 14.888 -11.998 -26.380 0.50 8.44 344 ASP A C 1
ATOM 2482 O O A ASP A 1 314 ? 12.817 -13.529 -26.528 0.50 20.38 344 ASP A O 1
ATOM 2483 O O B ASP A 1 314 ? 13.770 -11.566 -26.693 0.50 11.50 344 ASP A O 1
ATOM 2492 N N A GLY A 1 315 ? 14.466 -12.931 -25.112 0.50 17.89 345 GLY A N 1
ATOM 2493 N N B GLY A 1 315 ? 15.577 -11.472 -25.391 0.50 9.18 345 GLY A N 1
ATOM 2494 C CA A GLY A 1 315 ? 13.595 -12.003 -24.389 0.50 17.61 345 GLY A CA 1
ATOM 2495 C CA B GLY A 1 315 ? 15.039 -10.394 -24.563 0.50 9.35 345 GLY A CA 1
ATOM 2496 C C A GLY A 1 315 ? 12.940 -12.519 -23.123 0.50 17.21 345 GLY A C 1
ATOM 2497 C C B GLY A 1 315 ? 14.196 -10.783 -23.366 0.50 10.39 345 GLY A C 1
ATOM 2498 O O A GLY A 1 315 ? 12.315 -11.778 -22.412 0.50 19.31 345 GLY A O 1
ATOM 2499 O O B GLY A 1 315 ? 13.814 -9.946 -22.591 0.50 12.00 345 GLY A O 1
ATOM 2500 N N A LYS A 1 316 ? 13.032 -13.812 -22.860 0.50 15.24 346 LYS A N 1
ATOM 2501 N N B LYS A 1 316 ? 13.925 -12.055 -23.166 0.50 9.74 346 LYS A N 1
ATOM 2502 C CA A LYS A 1 316 ? 12.519 -14.319 -21.604 0.50 14.89 346 LYS A CA 1
ATOM 2503 C CA B LYS A 1 316 ? 12.965 -12.433 -22.117 0.50 10.26 346 LYS A CA 1
ATOM 2504 C C A LYS A 1 316 ? 13.344 -13.709 -20.486 0.50 13.32 346 LYS A C 1
ATOM 2505 C C B LYS A 1 316 ? 13.690 -12.572 -20.778 0.50 8.30 346 LYS A C 1
ATOM 2506 O O A LYS A 1 316 ? 14.597 -13.880 -20.409 0.50 12.33 346 LYS A O 1
ATOM 2507 O O B LYS A 1 316 ? 14.823 -13.076 -20.700 0.50 8.85 346 LYS A O 1
ATOM 2518 N N A MET A 1 317 ? 12.650 -12.983 -19.631 0.50 11.48 347 MET A N 1
ATOM 2519 N N B MET A 1 317 ? 13.038 -12.119 -19.726 0.50 7.75 347 MET A N 1
ATOM 2520 C CA A MET A 1 317 ? 13.192 -12.526 -18.387 0.50 11.14 347 MET A CA 1
ATOM 2521 C CA B MET A 1 317 ? 13.523 -12.160 -18.328 0.50 8.77 347 MET A CA 1
ATOM 2522 C C A MET A 1 317 ? 13.105 -13.651 -17.385 0.50 11.34 347 MET A C 1
ATOM 2523 C C B MET A 1 317 ? 13.328 -13.525 -17.622 0.50 9.29 347 MET A C 1
ATOM 2524 O O A MET A 1 317 ? 12.089 -14.346 -17.239 0.50 11.32 347 MET A O 1
ATOM 2525 O O B MET A 1 317 ? 12.375 -14.288 -17.902 0.50 10.97 347 MET A O 1
ATOM 2534 N N A VAL A 1 318 ? 14.222 -13.882 -16.683 0.50 10.36 348 VAL A N 1
ATOM 2535 N N B VAL A 1 318 ? 14.281 -13.813 -16.689 0.50 9.79 348 VAL A N 1
ATOM 2536 C CA . VAL A 1 318 ? 14.263 -14.962 -15.735 1.00 9.87 348 VAL A CA 1
ATOM 2537 C C . VAL A 1 318 ? 14.763 -14.512 -14.393 1.00 10.36 348 VAL A C 1
ATOM 2538 O O . VAL A 1 318 ? 15.741 -13.758 -14.350 1.00 10.34 348 VAL A O 1
ATOM 2542 N N . ILE A 1 319 ? 14.129 -14.899 -13.308 1.00 9.41 349 ILE A N 1
ATOM 2543 C CA . ILE A 1 319 ? 14.559 -14.604 -11.907 1.00 9.17 349 ILE A CA 1
ATOM 2544 C C . ILE A 1 319 ? 14.822 -15.962 -11.233 1.00 8.46 349 ILE A C 1
ATOM 2545 O O . ILE A 1 319 ? 13.997 -16.887 -11.317 1.00 10.21 349 ILE A O 1
ATOM 2550 N N . VAL A 1 320 ? 15.967 -16.097 -10.527 1.00 8.83 350 VAL A N 1
ATOM 2551 C CA . VAL A 1 320 ? 16.274 -17.288 -9.755 1.00 9.10 350 VAL A CA 1
ATOM 2552 C C . VAL A 1 320 ? 16.539 -16.919 -8.297 1.00 8.69 350 VAL A C 1
ATOM 2553 O O . VAL A 1 320 ? 17.442 -16.142 -8.012 1.00 9.87 350 VAL A O 1
ATOM 2557 N N . ALA A 1 321 ? 15.727 -17.481 -7.367 1.00 8.51 351 ALA A N 1
ATOM 2558 C CA . ALA A 1 321 ? 15.733 -17.135 -5.957 1.00 8.90 351 ALA A CA 1
ATOM 2559 C C . ALA A 1 321 ? 15.994 -18.336 -5.058 1.00 8.81 351 ALA A C 1
ATOM 2560 O O . ALA A 1 321 ? 15.432 -19.450 -5.266 1.00 9.94 351 ALA A O 1
ATOM 2562 N N . VAL A 1 322 ? 16.856 -18.138 -4.054 1.00 9.24 352 VAL A N 1
ATOM 2563 C CA . VAL A 1 322 ? 17.189 -19.185 -3.070 1.00 9.10 352 VAL A CA 1
ATOM 2564 C C . VAL A 1 322 ? 16.580 -18.733 -1.734 1.00 9.75 352 VAL A C 1
ATOM 2565 O O . VAL A 1 322 ? 16.978 -17.685 -1.217 1.00 10.02 352 VAL A O 1
ATOM 2569 N N . ASN A 1 323 ? 15.639 -19.528 -1.182 1.00 10.00 353 ASN A N 1
ATOM 2570 C CA . ASN A 1 323 ? 14.975 -19.297 0.104 1.00 9.50 353 ASN A CA 1
ATOM 2571 C C . ASN A 1 323 ? 15.449 -20.293 1.136 1.00 8.67 353 ASN A C 1
ATOM 2572 O O . ASN A 1 323 ? 14.995 -21.444 1.102 1.00 10.98 353 ASN A O 1
ATOM 2577 N N . THR A 1 324 ? 16.314 -19.854 2.086 1.00 10.89 354 THR A N 1
ATOM 2578 C CA . THR A 1 324 ? 16.822 -20.692 3.152 1.00 10.38 354 THR A CA 1
ATOM 2579 C C . THR A 1 324 ? 16.076 -20.457 4.482 1.00 11.24 354 THR A C 1
ATOM 2580 O O . THR A 1 324 ? 16.426 -20.977 5.527 1.00 12.82 354 THR A O 1
ATOM 2584 N N . ASN A 1 325 ? 14.923 -19.763 4.398 1.00 11.86 355 ASN A N 1
ATOM 2585 C CA . ASN A 1 325 ? 13.942 -19.776 5.486 1.00 11.74 355 ASN A CA 1
ATOM 2586 C C . ASN A 1 325 ? 13.057 -21.023 5.387 1.00 12.02 355 ASN A C 1
ATOM 2587 O O . ASN A 1 325 ? 12.617 -21.401 4.263 1.00 12.01 355 ASN A O 1
ATOM 2592 N N . ASP A 1 326 ? 12.686 -21.605 6.520 1.00 13.12 356 ASP A N 1
ATOM 2593 C CA . ASP A 1 326 ? 11.656 -22.680 6.552 1.00 13.63 356 ASP A CA 1
ATOM 2594 C C . ASP A 1 326 ? 10.219 -22.136 6.674 1.00 14.05 356 ASP A C 1
ATOM 2595 O O . ASP A 1 326 ? 9.471 -22.482 7.555 1.00 15.33 356 ASP A O 1
ATOM 2600 N N . SER A 1 327 ? 9.866 -21.285 5.722 1.00 12.70 357 SER A N 1
ATOM 2601 C CA . SER A 1 327 ? 8.582 -20.611 5.703 1.00 13.28 357 SER A CA 1
ATOM 2602 C C . SER A 1 327 ? 8.408 -20.047 4.280 1.00 14.26 357 SER A C 1
ATOM 2603 O O . SER A 1 327 ? 9.402 -19.860 3.529 1.00 13.45 357 SER A O 1
ATOM 2606 N N . ASP A 1 328 ? 7.151 -19.851 3.887 1.00 13.95 358 ASP A N 1
ATOM 2607 C CA . ASP A 1 328 ? 6.769 -19.163 2.685 1.00 13.79 358 ASP A CA 1
ATOM 2608 C C . ASP A 1 328 ? 7.274 -17.715 2.769 1.00 12.90 358 ASP A C 1
ATOM 2609 O O . ASP A 1 328 ? 7.281 -17.113 3.827 1.00 15.56 358 ASP A O 1
ATOM 2614 N N . GLN A 1 329 ? 7.804 -17.208 1.673 1.00 14.62 359 GLN A N 1
ATOM 2615 C CA . GLN A 1 329 ? 8.344 -15.860 1.583 1.00 13.13 359 GLN A CA 1
ATOM 2616 C C . GLN A 1 329 ? 7.779 -15.115 0.373 1.00 13.97 359 GLN A C 1
ATOM 2617 O O . GLN A 1 329 ? 7.852 -15.645 -0.769 1.00 14.47 359 GLN A O 1
ATOM 2623 N N . MET A 1 330 ? 7.197 -13.923 0.609 1.00 13.97 360 MET A N 1
ATOM 2624 C CA . MET A 1 330 ? 6.609 -13.217 -0.450 1.00 14.99 360 MET A CA 1
ATOM 2625 C C . MET A 1 330 ? 7.575 -12.184 -1.022 1.00 13.89 360 MET A C 1
ATOM 2626 O O . MET A 1 330 ? 8.353 -11.538 -0.260 1.00 15.48 360 MET A O 1
ATOM 2631 N N . LEU A 1 331 ? 7.557 -12.047 -2.348 1.00 14.00 361 LEU A N 1
ATOM 2632 C CA . LEU A 1 331 ? 8.319 -11.016 -3.016 1.00 13.49 361 LEU A CA 1
ATOM 2633 C C . LEU A 1 331 ? 7.368 -10.074 -3.758 1.00 14.84 361 LEU A C 1
ATOM 2634 O O . LEU A 1 331 ? 6.467 -10.536 -4.478 1.00 16.22 361 LEU A O 1
ATOM 2639 N N . SER A 1 332 ? 7.652 -8.797 -3.675 1.00 15.33 362 SER A N 1
ATOM 2640 C CA . SER A 1 332 ? 6.897 -7.773 -4.399 1.00 15.88 362 SER A CA 1
ATOM 2641 C C . SER A 1 332 ? 7.804 -7.233 -5.496 1.00 15.80 362 SER A C 1
ATOM 2642 O O . SER A 1 332 ? 8.732 -6.420 -5.230 1.00 15.80 362 SER A O 1
ATOM 2645 N N . LEU A 1 333 ? 7.586 -7.699 -6.728 1.00 14.46 363 LEU A N 1
ATOM 2646 C CA . LEU A 1 333 ? 8.442 -7.352 -7.877 1.00 13.49 363 LEU A CA 1
ATOM 2647 C C . LEU A 1 333 ? 8.066 -5.951 -8.453 1.00 15.10 363 LEU A C 1
ATOM 2648 O O . LEU A 1 333 ? 6.907 -5.594 -8.583 1.00 16.28 363 LEU A O 1
ATOM 2653 N N . ASN A 1 334 ? 9.095 -5.172 -8.797 1.00 15.25 364 ASN A N 1
ATOM 2654 C CA . ASN A 1 334 ? 8.940 -3.850 -9.425 1.00 17.50 364 ASN A CA 1
ATOM 2655 C C . ASN A 1 334 ? 9.977 -3.740 -10.536 1.00 17.16 364 ASN A C 1
ATOM 2656 O O . ASN A 1 334 ? 11.143 -3.464 -10.270 1.00 16.39 364 ASN A O 1
ATOM 2661 N N . ILE A 1 335 ? 9.519 -3.978 -11.760 1.00 16.84 365 ILE A N 1
ATOM 2662 C CA . ILE A 1 335 ? 10.392 -4.156 -12.908 1.00 17.96 365 ILE A CA 1
ATOM 2663 C C . ILE A 1 335 ? 10.307 -2.950 -13.808 1.00 19.15 365 ILE A C 1
ATOM 2664 O O . ILE A 1 335 ? 9.212 -2.481 -14.177 1.00 19.40 365 ILE A O 1
ATOM 2669 N N . SER A 1 336 ? 11.492 -2.415 -14.106 1.00 16.99 366 SER A N 1
ATOM 2670 C CA . SER A 1 336 ? 11.685 -1.272 -15.036 1.00 18.97 366 SER A CA 1
ATOM 2671 C C . SER A 1 336 ? 12.347 -1.667 -16.336 1.00 19.39 366 SER A C 1
ATOM 2672 O O . SER A 1 336 ? 13.192 -2.600 -16.362 1.00 18.15 366 SER A O 1
ATOM 2675 N N . ASN A 1 337 ? 12.017 -0.932 -17.391 1.00 18.92 367 ASN A N 1
ATOM 2676 C CA . ASN A 1 337 ? 12.613 -1.080 -18.704 1.00 17.92 367 ASN A CA 1
ATOM 2677 C C . ASN A 1 337 ? 12.478 -2.450 -19.332 1.00 16.56 367 ASN A C 1
ATOM 2678 O O . ASN A 1 337 ? 13.408 -2.933 -20.037 1.00 19.45 367 ASN A O 1
ATOM 2683 N N . ALA A 1 338 ? 11.328 -3.081 -19.077 1.00 18.94 368 ALA A N 1
ATOM 2684 C CA . ALA A 1 338 ? 11.015 -4.383 -19.677 1.00 18.19 368 ALA A CA 1
ATOM 2685 C C . ALA A 1 338 ? 9.575 -4.359 -20.192 1.00 20.02 368 ALA A C 1
ATOM 2686 O O . ALA A 1 338 ? 8.906 -3.350 -20.061 1.00 22.66 368 ALA A O 1
ATOM 2688 N N . ASN A 1 339 ? 9.142 -5.428 -20.838 1.00 21.62 369 ASN A N 1
ATOM 2689 C CA . ASN A 1 339 ? 7.738 -5.572 -21.241 1.00 22.63 369 ASN A CA 1
ATOM 2690 C C . ASN A 1 339 ? 7.252 -6.942 -20.817 1.00 21.77 369 ASN A C 1
ATOM 2691 O O . ASN A 1 339 ? 6.699 -7.655 -21.627 1.00 24.51 369 ASN A O 1
ATOM 2696 N N . VAL A 1 340 ? 7.434 -7.268 -19.543 1.00 20.73 370 VAL A N 1
ATOM 2697 C CA . VAL A 1 340 ? 6.986 -8.576 -18.982 1.00 18.90 370 VAL A CA 1
ATOM 2698 C C . VAL A 1 340 ? 5.479 -8.442 -18.667 1.00 17.22 370 VAL A C 1
ATOM 2699 O O . VAL A 1 340 ? 5.027 -7.412 -18.086 1.00 19.96 370 VAL A O 1
ATOM 2703 N N . THR A 1 341 ? 4.736 -9.488 -19.034 1.00 15.13 371 THR A N 1
ATOM 2704 C CA . THR A 1 341 ? 3.295 -9.594 -18.725 1.00 14.60 371 THR A CA 1
ATOM 2705 C C . THR A 1 341 ? 2.904 -10.686 -17.710 1.00 14.89 371 THR A C 1
ATOM 2706 O O . THR A 1 341 ? 1.880 -10.608 -17.031 1.00 16.74 371 THR A O 1
ATOM 2710 N N . LYS A 1 342 ? 3.749 -11.692 -17.594 1.00 13.96 372 LYS A N 1
ATOM 2711 C CA . LYS A 1 342 ? 3.454 -12.772 -16.650 1.00 14.33 372 LYS A CA 1
ATOM 2712 C C . LYS A 1 342 ? 4.754 -13.564 -16.364 1.00 13.53 372 LYS A C 1
ATOM 2713 O O . LYS A 1 342 ? 5.556 -13.739 -17.294 1.00 14.38 372 LYS A O 1
ATOM 2719 N N . PHE A 1 343 ? 4.853 -14.108 -15.142 1.00 11.53 373 PHE A N 1
ATOM 2720 C CA . PHE A 1 343 ? 5.880 -15.096 -14.796 1.00 11.85 373 PHE A CA 1
ATOM 2721 C C . PHE A 1 343 ? 5.265 -16.446 -14.414 1.00 12.06 373 PHE A C 1
ATOM 2722 O O . PHE A 1 343 ? 4.205 -16.512 -13.784 1.00 14.41 373 PHE A O 1
ATOM 2730 N N . GLU A 1 344 ? 5.889 -17.510 -14.866 1.00 10.83 374 GLU A N 1
ATOM 2731 C CA . GLU A 1 344 ? 5.582 -18.894 -14.512 1.00 10.68 374 GLU A CA 1
ATOM 2732 C C . GLU A 1 344 ? 6.584 -19.325 -13.448 1.00 10.00 374 GLU A C 1
ATOM 2733 O O . GLU A 1 344 ? 7.818 -19.107 -13.655 1.00 11.07 374 GLU A O 1
ATOM 2739 N N . LYS A 1 345 ? 6.143 -19.958 -12.396 1.00 9.36 375 LYS A N 1
ATOM 2740 C CA . LYS A 1 345 ? 6.930 -20.428 -11.273 1.00 9.69 375 LYS A CA 1
ATOM 2741 C C . LYS A 1 345 ? 7.255 -21.914 -11.391 1.00 9.32 375 LYS A C 1
ATOM 2742 O O . LYS A 1 345 ? 6.356 -22.759 -11.626 1.00 10.47 375 LYS A O 1
ATOM 2748 N N . TYR A 1 346 ? 8.570 -22.256 -11.216 1.00 9.08 376 TYR A N 1
ATOM 2749 C CA . TYR A 1 346 ? 9.040 -23.642 -11.150 1.00 9.22 376 TYR A CA 1
ATOM 2750 C C . TYR A 1 346 ? 9.957 -23.745 -9.922 1.00 9.14 376 TYR A C 1
ATOM 2751 O O . TYR A 1 346 ? 10.913 -22.989 -9.823 1.00 9.46 376 TYR A O 1
ATOM 2760 N N . SER A 1 3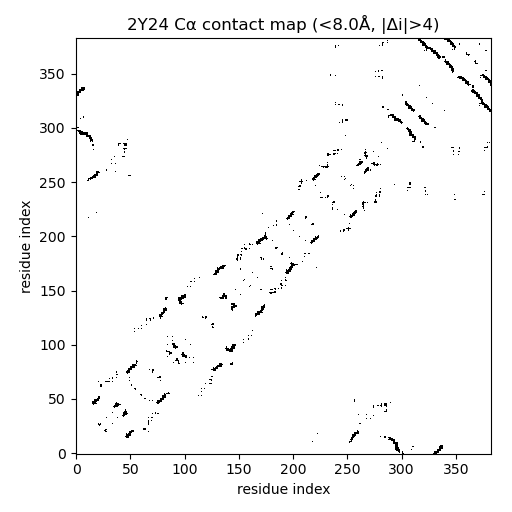47 ? 9.716 -24.733 -9.069 1.00 9.33 377 SER A N 1
ATOM 2761 C CA . SER A 1 347 ? 10.492 -24.891 -7.798 1.00 9.28 377 SER A CA 1
ATOM 2762 C C . SER A 1 347 ? 11.089 -26.240 -7.578 1.00 9.24 377 SER A C 1
ATOM 2763 O O . SER A 1 347 ? 10.506 -27.294 -7.935 1.00 9.55 377 SER A O 1
ATOM 2766 N N . THR A 1 348 ? 12.278 -26.250 -6.951 1.00 9.32 378 THR A N 1
ATOM 2767 C CA . THR A 1 348 ? 12.858 -27.419 -6.355 1.00 9.09 378 THR A CA 1
ATOM 2768 C C . THR A 1 348 ? 12.951 -27.218 -4.855 1.00 10.11 378 THR A C 1
ATOM 2769 O O . THR A 1 348 ? 13.351 -26.114 -4.389 1.00 10.07 378 THR A O 1
ATOM 2773 N N . SER A 1 349 ? 12.619 -28.258 -4.106 1.00 10.02 379 SER A N 1
ATOM 2774 C CA . SER A 1 349 ? 12.583 -28.213 -2.635 1.00 10.39 379 SER A CA 1
ATOM 2775 C C . SER A 1 349 ? 12.803 -29.647 -2.123 1.00 10.09 379 SER A C 1
ATOM 2776 O O . SER A 1 349 ? 13.147 -30.514 -2.929 1.00 10.50 379 SER A O 1
ATOM 2779 N N . ALA A 1 350 ? 12.571 -29.898 -0.831 1.00 10.02 380 ALA A N 1
ATOM 2780 C CA . ALA A 1 350 ? 12.706 -31.266 -0.339 1.00 10.34 380 ALA A CA 1
ATOM 2781 C C . ALA A 1 350 ? 11.727 -32.176 -1.096 1.00 10.23 380 ALA A C 1
ATOM 2782 O O . ALA A 1 350 ? 11.996 -33.350 -1.282 1.00 12.87 380 ALA A O 1
ATOM 2784 N N . SER A 1 351 ? 10.581 -31.641 -1.505 1.00 12.74 381 SER A N 1
ATOM 2785 C CA . SER A 1 351 ? 9.514 -32.471 -2.098 1.00 12.82 381 SER A CA 1
ATOM 2786 C C . SER A 1 351 ? 9.240 -32.278 -3.599 1.00 12.59 381 SER A C 1
ATOM 2787 O O . SER A 1 351 ? 8.473 -33.048 -4.179 1.00 14.82 381 SER A O 1
ATOM 2790 N N . LEU A 1 352 ? 9.774 -31.207 -4.179 1.00 11.09 382 LEU A N 1
ATOM 2791 C CA . LEU A 1 352 ? 9.512 -30.828 -5.563 1.00 11.80 382 LEU A CA 1
ATOM 2792 C C . LEU A 1 352 ? 10.767 -30.844 -6.447 1.00 10.37 382 LEU A C 1
ATOM 2793 O O . LEU A 1 352 ? 11.831 -30.474 -5.961 1.00 10.02 382 LEU A O 1
ATOM 2798 N N . ASN A 1 353 ? 10.603 -31.259 -7.707 1.00 10.05 383 ASN A N 1
ATOM 2799 C CA . ASN A 1 353 ? 11.665 -31.272 -8.739 1.00 9.15 383 ASN A CA 1
ATOM 2800 C C . ASN A 1 353 ? 11.324 -30.431 -9.949 1.00 9.73 383 ASN A C 1
ATOM 2801 O O . ASN A 1 353 ? 10.619 -30.880 -10.845 1.00 11.58 383 ASN A O 1
ATOM 2806 N N . VAL A 1 354 ? 11.729 -29.142 -9.925 1.00 9.34 384 VAL A N 1
ATOM 2807 C CA . VAL A 1 354 ? 11.376 -28.152 -10.944 1.00 8.98 384 VAL A CA 1
ATOM 2808 C C . VAL A 1 354 ? 9.900 -28.171 -11.330 1.00 10.04 384 VAL A C 1
ATOM 2809 O O . VAL A 1 354 ? 9.523 -28.221 -12.525 1.00 11.12 384 VAL A O 1
ATOM 2813 N N . GLU A 1 355 ? 9.085 -28.200 -10.277 1.00 10.01 385 GLU A N 1
ATOM 2814 C CA . GLU A 1 355 ? 7.631 -28.377 -10.480 1.00 9.83 385 GLU A CA 1
ATOM 2815 C C . GLU A 1 355 ? 6.966 -27.035 -10.698 1.00 9.39 385 GLU A C 1
ATOM 2816 O O . GLU A 1 355 ? 7.198 -26.136 -9.943 1.00 10.41 385 GLU A O 1
ATOM 2822 N N . TYR A 1 356 ? 6.067 -26.975 -11.693 1.00 8.58 386 TYR A N 1
ATOM 2823 C CA . TYR A 1 356 ? 5.288 -25.794 -11.944 1.00 8.34 386 TYR A CA 1
ATOM 2824 C C . TYR A 1 356 ? 4.324 -25.517 -10.792 1.00 10.26 386 TYR A C 1
ATOM 2825 O O . TYR A 1 356 ? 3.616 -26.430 -10.330 1.00 11.43 386 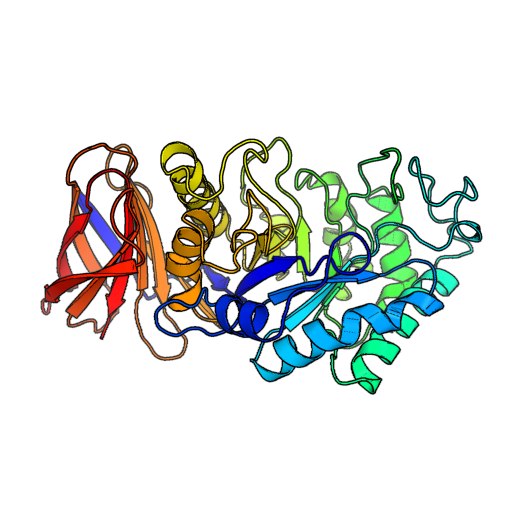TYR A O 1
ATOM 2834 N N . GLY A 1 357 ? 4.346 -24.292 -10.327 1.00 9.81 387 GLY A N 1
ATOM 2835 C CA . GLY A 1 357 ? 3.591 -23.888 -9.133 1.00 10.79 387 GLY A CA 1
ATOM 2836 C C . GLY A 1 357 ? 2.608 -22.716 -9.263 1.00 11.29 387 GLY A C 1
ATOM 2837 O O . GLY A 1 357 ? 2.020 -22.295 -8.286 1.00 12.62 387 GLY A O 1
ATOM 2838 N N . GLY A 1 358 ? 2.406 -22.236 -10.471 1.00 10.41 388 GLY A N 1
ATOM 2839 C CA . GLY A 1 358 ? 1.461 -21.169 -10.753 1.00 10.98 388 GLY A CA 1
ATOM 2840 C C . GLY A 1 358 ? 2.033 -20.100 -11.642 1.00 11.26 388 GLY A C 1
ATOM 2841 O O . GLY A 1 358 ? 3.237 -20.141 -12.069 1.00 11.63 388 GLY A O 1
ATOM 2842 N N . SER A 1 359 ? 1.210 -19.130 -11.979 1.00 11.89 389 SER A N 1
ATOM 2843 C CA . SER A 1 359 ? 1.556 -17.929 -12.755 1.00 11.71 389 SER A CA 1
ATOM 2844 C C . SER A 1 359 ? 1.140 -16.690 -12.041 1.00 12.12 389 SER A C 1
ATOM 2845 O O . SER A 1 359 ? 0.086 -16.661 -11.408 1.00 13.02 389 SER A O 1
ATOM 2848 N N . SER A 1 360 ? 1.899 -15.604 -12.228 1.00 11.60 390 SER A N 1
ATOM 2849 C CA . SER A 1 360 ? 1.634 -14.287 -11.646 1.00 13.48 390 SER A CA 1
ATOM 2850 C C . SER A 1 360 ? 1.671 -13.247 -12.719 1.00 13.91 390 SER A C 1
ATOM 2851 O O . SER A 1 360 ? 2.673 -13.065 -13.451 1.00 14.49 390 SER A O 1
ATOM 2854 N N . GLN A 1 361 ? 0.561 -12.521 -12.838 1.00 14.25 391 GLN A N 1
ATOM 2855 C CA . GLN A 1 361 ? 0.499 -11.401 -13.779 1.00 14.76 391 GLN A CA 1
ATOM 2856 C C . GLN A 1 361 ? 1.366 -10.238 -13.325 1.00 15.73 391 GLN A C 1
ATOM 2857 O O . GLN A 1 361 ? 1.501 -9.957 -12.139 1.00 16.91 391 GLN A O 1
ATOM 2863 N N . VAL A 1 362 ? 1.950 -9.618 -14.333 1.00 16.20 392 VAL A N 1
ATOM 2864 C CA . VAL A 1 362 ? 2.749 -8.442 -14.160 1.00 15.57 392 VAL A CA 1
ATOM 2865 C C . VAL A 1 362 ? 1.984 -7.278 -14.783 1.00 17.46 392 VAL A C 1
ATOM 2866 O O . VAL A 1 362 ? 1.659 -7.345 -15.972 1.00 18.30 392 VAL A O 1
ATOM 2870 N N . ASP A 1 363 ? 1.671 -6.274 -13.954 1.00 17.48 393 ASP A N 1
ATOM 2871 C CA . ASP A 1 363 ? 0.853 -5.160 -14.450 1.00 20.41 393 ASP A CA 1
ATOM 2872 C C . ASP A 1 363 ? 1.661 -4.145 -15.294 1.00 20.59 393 ASP A C 1
ATOM 2873 O O . ASP A 1 363 ? 2.865 -4.329 -15.532 1.00 21.35 393 ASP A O 1
ATOM 2878 N N . SER A 1 364 ? 0.983 -3.099 -15.783 1.00 22.35 394 SER A N 1
ATOM 2879 C CA . SER A 1 364 ? 1.568 -2.106 -16.684 1.00 22.49 394 SER A CA 1
ATOM 2880 C C . SER A 1 364 ? 2.638 -1.242 -15.998 1.00 22.86 394 SER A C 1
ATOM 2881 O O . SER A 1 364 ? 3.439 -0.580 -16.696 1.00 24.87 394 SER A O 1
ATOM 2884 N N . SER A 1 365 ? 2.641 -1.210 -14.661 1.00 22.66 395 SER A N 1
ATOM 2885 C CA . SER A 1 365 ? 3.637 -0.477 -13.911 1.00 23.22 395 SER A CA 1
ATOM 2886 C C . SER A 1 365 ? 4.831 -1.425 -13.573 1.00 22.96 395 SER A C 1
ATOM 2887 O O . SER A 1 365 ? 5.644 -1.063 -12.762 1.00 26.11 395 SER A O 1
ATOM 2890 N N . GLY A 1 366 ? 4.806 -2.685 -14.036 1.00 21.43 396 GLY A N 1
ATOM 2891 C CA . GLY A 1 366 ? 5.886 -3.668 -13.804 1.00 20.60 396 GLY A CA 1
ATOM 2892 C C . GLY A 1 366 ? 5.805 -4.353 -12.451 1.00 18.88 396 GLY A C 1
ATOM 2893 O O . GLY A 1 366 ? 6.837 -4.891 -11.986 1.00 19.29 396 GLY A O 1
ATOM 2894 N N . LYS A 1 367 ? 4.628 -4.337 -11.809 1.00 17.77 397 LYS A N 1
ATOM 2895 C CA . LYS A 1 367 ? 4.430 -4.935 -10.486 1.00 16.98 397 LYS A CA 1
ATOM 2896 C C . LYS A 1 367 ? 3.761 -6.292 -10.527 1.00 16.24 397 LYS A C 1
ATOM 2897 O O . LYS A 1 367 ? 2.890 -6.559 -11.328 1.00 17.68 397 LYS A O 1
ATOM 2903 N N . ALA A 1 368 ? 4.258 -7.169 -9.665 1.00 14.78 398 ALA A N 1
ATOM 2904 C CA . ALA A 1 368 ? 3.738 -8.518 -9.437 1.00 14.99 398 ALA A CA 1
ATOM 2905 C C . ALA A 1 368 ? 4.015 -8.949 -8.017 1.00 16.62 398 ALA A C 1
ATOM 2906 O O . ALA A 1 368 ? 4.894 -8.405 -7.373 1.00 17.07 398 ALA A O 1
ATOM 2908 N N . THR A 1 369 ? 3.301 -9.987 -7.573 1.00 15.00 399 THR A N 1
ATOM 2909 C CA . THR A 1 369 ? 3.584 -10.699 -6.304 1.00 17.25 399 THR A CA 1
ATOM 2910 C C . THR A 1 369 ? 3.804 -12.132 -6.594 1.00 15.36 399 THR A C 1
ATOM 2911 O O . THR A 1 369 ? 3.075 -12.744 -7.380 1.00 15.99 399 THR A O 1
ATOM 2915 N N . VAL A 1 370 ? 4.917 -12.657 -6.057 1.00 13.42 400 VAL A N 1
ATOM 2916 C CA . VAL A 1 370 ? 5.267 -14.051 -6.138 1.00 14.88 400 VAL A CA 1
ATOM 2917 C C . VAL A 1 370 ? 5.627 -14.567 -4.734 1.00 13.77 400 VAL A C 1
ATOM 2918 O O . VAL A 1 370 ? 5.963 -13.801 -3.831 1.00 15.73 400 VAL A O 1
ATOM 2922 N N . TRP A 1 371 ? 5.543 -15.893 -4.569 1.00 14.46 401 TRP A N 1
ATOM 2923 C CA . TRP A 1 371 ? 5.863 -16.545 -3.312 1.00 14.24 401 TRP A CA 1
ATOM 2924 C C . TRP A 1 371 ? 6.874 -17.648 -3.542 1.00 11.63 401 TRP A C 1
ATOM 2925 O O . TRP A 1 371 ? 6.775 -18.411 -4.504 1.00 13.12 401 TRP A O 1
ATOM 2936 N N . LEU A 1 372 ? 7.765 -17.764 -2.556 1.00 12.47 402 LEU A N 1
ATOM 2937 C CA . LEU A 1 372 ? 8.754 -18.830 -2.488 1.00 11.48 402 LEU A CA 1
ATOM 2938 C C . LEU A 1 372 ? 8.387 -19.813 -1.428 1.00 10.80 402 LEU A C 1
ATOM 2939 O O . LEU A 1 372 ? 8.127 -19.423 -0.267 1.00 12.40 402 LEU A O 1
ATOM 2944 N N . ASN A 1 373 ? 8.370 -21.105 -1.798 1.00 10.64 403 ASN A N 1
ATOM 2945 C CA . ASN A 1 373 ? 8.101 -22.195 -0.852 1.00 11.43 403 ASN A CA 1
ATOM 2946 C C . ASN A 1 373 ? 9.234 -22.281 0.209 1.00 10.98 403 ASN A C 1
ATOM 2947 O O . ASN A 1 373 ? 10.368 -21.853 -0.044 1.00 11.20 403 ASN A O 1
ATOM 2952 N N . PRO A 1 374 ? 8.944 -22.872 1.372 1.00 11.04 404 PRO A N 1
ATOM 2953 C CA . PRO A 1 374 ? 10.022 -23.136 2.365 1.00 12.40 404 PRO A CA 1
ATOM 2954 C C . PRO A 1 374 ? 11.201 -23.871 1.734 1.00 11.25 404 PRO A C 1
ATOM 2955 O O . PRO A 1 374 ? 11.020 -24.816 0.978 1.00 10.97 404 PRO A O 1
ATOM 2959 N N . LEU A 1 375 ? 12.416 -23.473 2.096 1.00 11.34 405 LEU A N 1
ATOM 2960 C CA . LEU A 1 375 ? 13.635 -24.208 1.778 1.00 10.07 405 LEU A CA 1
ATOM 2961 C C . LEU A 1 375 ? 13.633 -24.626 0.293 1.00 9.31 405 LEU A C 1
ATOM 2962 O O . LEU A 1 375 ? 13.618 -25.835 -0.025 1.00 10.79 405 LEU A O 1
ATOM 2967 N N . SER A 1 376 ? 13.654 -23.653 -0.584 1.00 10.66 406 SER A N 1
ATOM 2968 C CA . SER A 1 376 ? 13.490 -23.873 -2.017 1.00 9.19 406 SER A CA 1
ATOM 2969 C C . SER A 1 376 ? 14.504 -23.064 -2.899 1.00 10.23 406 SER A C 1
ATOM 2970 O O . SER A 1 376 ? 15.035 -22.017 -2.489 1.00 10.26 406 SER A O 1
ATOM 2973 N N . VAL A 1 377 ? 14.689 -23.560 -4.117 1.00 9.56 407 VAL A N 1
ATOM 2974 C CA . VAL A 1 377 ? 15.340 -22.820 -5.219 1.00 9.00 407 VAL A CA 1
ATOM 2975 C C . VAL A 1 377 ? 14.261 -22.718 -6.280 1.00 9.84 407 VAL A C 1
ATOM 2976 O O . VAL A 1 377 ? 13.714 -23.712 -6.738 1.00 9.51 407 VAL A O 1
ATOM 2980 N N . THR A 1 378 ? 13.914 -21.491 -6.611 1.00 8.74 408 THR A N 1
ATOM 2981 C CA . THR A 1 378 ? 12.700 -21.179 -7.444 1.00 9.64 408 THR A CA 1
ATOM 2982 C C . THR A 1 378 ? 13.092 -20.311 -8.633 1.00 9.55 408 THR A C 1
ATOM 2983 O O . THR A 1 378 ? 13.860 -19.330 -8.477 1.00 10.00 408 THR A O 1
ATOM 2987 N N . THR A 1 379 ? 12.579 -20.657 -9.805 1.00 8.89 409 THR A N 1
ATOM 2988 C CA . THR A 1 379 ? 12.811 -19.876 -11.016 1.00 8.60 409 THR A CA 1
ATOM 2989 C C . THR A 1 379 ? 11.446 -19.354 -11.543 1.00 8.48 409 THR A C 1
ATOM 2990 O O . THR A 1 379 ? 10.489 -20.107 -11.619 1.00 9.60 409 THR A O 1
ATOM 2994 N N . PHE A 1 380 ? 11.430 -18.098 -11.853 1.00 9.25 410 PHE A N 1
ATOM 2995 C CA . PHE A 1 380 ? 10.295 -17.417 -12.520 1.00 9.40 410 PHE A CA 1
ATOM 2996 C C . PHE A 1 380 ? 10.736 -17.033 -13.926 1.00 9.36 410 PHE A C 1
ATOM 2997 O O . PHE A 1 380 ? 11.741 -16.311 -14.146 1.00 10.87 410 PHE A O 1
ATOM 3005 N N . VAL A 1 381 ? 9.928 -17.454 -14.890 1.00 9.66 411 VAL A N 1
ATOM 3006 C CA . VAL A 1 381 ? 10.219 -17.288 -16.280 1.00 11.24 411 VAL A CA 1
ATOM 3007 C C . VAL A 1 381 ? 9.115 -16.496 -16.960 1.00 12.39 411 VAL A C 1
ATOM 3008 O O . VAL A 1 381 ? 7.909 -16.770 -16.803 1.00 12.80 411 VAL A O 1
ATOM 3014 N N . SER A 1 382 ? 9.505 -15.475 -17.726 1.00 12.88 412 SER A N 1
ATOM 3015 C CA . SER A 1 382 ? 8.509 -14.598 -18.406 1.00 14.37 412 SER A CA 1
ATOM 3016 C C . SER A 1 382 ? 8.103 -15.260 -19.684 1.00 18.31 412 SER A C 1
ATOM 3017 O O . SER A 1 382 ? 8.962 -15.794 -20.494 1.00 21.92 412 SER A O 1
ATOM 3021 N N . LYS A 1 383 ? 6.797 -15.215 -19.918 1.00 20.04 413 LYS A N 1
ATOM 3022 C CA . LYS A 1 383 ? 6.230 -15.913 -21.058 1.00 24.64 413 LYS A CA 1
ATOM 3023 C C . LYS A 1 383 ? 5.039 -15.130 -21.596 1.00 27.23 413 LYS A C 1
ATOM 3024 O O . LYS A 1 383 ? 4.485 -14.317 -20.854 1.00 27.36 413 LYS A O 1
#

Radius of gyration: 20.99 Å; Cα contacts (8 Å, |Δi|>4): 991; chains: 1; bounding box: 63×45×43 Å

Organism: Dickeya chrysanthemi (NCBI:txid556)

Solvent-accessible surface area: 14534 Å² total; per-residue (Å²): 92,70,0,136,2,31,7,104,57,67,95,20,70,0,20,1,2,0,0,4,2,7,19,46,98,28,124,44,19,68,95,137,22,2,59,25,1,8,14,48,33,136,38,57,0,2,2,9,0,0,0,0,16,0,25,15,62,68,81,100,13,76,64,5,15,73,2,0,101,36,0,43,94,72,47,6,82,1,1,0,0,0,6,0,0,22,26,146,6,6,70,59,108,37,60,69,86,0,14,80,5,70,91,100,26,12,56,40,0,0,62,18,0,24,76,0,11,132,69,0,126,114,49,33,0,59,19,50,0,0,0,0,0,10,16,0,40,130,106,22,111,102,22,5,0,51,7,41,7,102,36,0,67,59,0,0,96,67,9,3,79,95,9,64,113,25,70,0,0,0,0,0,4,44,20,26,68,57,63,15,6,32,34,0,18,154,26,87,74,0,11,125,61,4,40,2,1,3,0,0,1,51,93,45,83,18,124,80,17,81,75,0,54,129,44,67,29,52,2,1,0,0,14,18,64,25,74,49,172,42,62,0,76,58,23,112,17,0,7,82,0,0,58,21,0,5,31,0,0,51,6,29,2,3,0,0,0,0,26,20,1,15,76,65,27,0,0,0,20,95,103,17,148,17,0,24,0,0,40,0,0,1,0,0,1,37,14,1,70,56,26,0,49,21,0,73,16,49,55,76,16,30,91,72,0,65,1,2,0,0,62,11,122,119,54,35,6,0,0,0,0,3,0,40,29,113,49,86,34,77,0,42,3,40,12,50,102,44,147,21,82,56,1,24,26,44,1,0,8,70,97,40,68,19,92,114,52,26,55,29,134,11,77,130,67,11,102,11,69,3,123,0,37,52,61,0,0,0,0,3,6,13,150

Sequence (383 aa):
DTVKIDANVNYQIIQGFGGMSGVGWINDLTTEQINTAYGSGVGQIGLSIMRVRIDPDSSKWNIQLPSARQAVSLGAKIMATPWSPPAYMKSNNSLINGGRLLPANYSAYTSHLLDFSKYMQTNGAPLYAISIQNEPDWKPDYESCEWSGDEFKSYLKSQGSKFGSLKVIVAESLGFNPALTDPVLKDSDASKYVSIIGGHLYGTTPKPYPLAQNAGKQLWMTEHYVDSKQSANNWTSAIEVGTELNASMVSNYSAYVWWYIRRSYGLLTEDGKVSKRGYVMSQYARFVRPGALRIQATENPQSNVHLTAYKNTTDDGGKKMMVIVAVNTNDSDQMLSLNISNANVTKFEKYSTSASLNVEYGGSSQVDSSGKATVWLNPLSVTTFVSK